Protein AF-0000000080391626 (afdb_homodimer)

Secondary structure (DSSP, 8-state):
--------------------SS--THHHHHHHHHTTTS-HHHHHHHHHHHHHHHHHHHHHHHHHHS----TTS--------TT-S-EEEEEEESS-HHHHHHHHHHHTT-TTEEEEEEEE--SSSPPPPTTTTT----HHHHTTEEEEE-SS--GGGGG--SS---SSEEEEEETTEE--HHHHHHHHHHHHH-TTS-EES-EEEEEEGGGTTTTS-SSS----------S---SS--PPEEEE--HHHHHHH--BSEE-TTEEEEETHHHHHHHHHS-HHHHHHHHHHT--HHHHHHHHHHHHTTSPPPEEEP---EETTTTT-TT-SHHHHHHHHHHHHHHHHHHSS--PPPB-EEEEEGGG----/--------------------SS--THHHHHHHHHTTTS-HHHHHHHHHHHHHHHHHHHHHHHHHHS----TTS--------TT-S-EEEEEEESS-HHHHHHHHHHHTT-TTEEEEEEEE--SSSPPPPTTTTT----HHHHTTEEEEE-SS--GGGGG--SS---SSEEEEEETTEE--HHHHHHHHHHHHH-TTS-EES-EEEEEEGGGTTTTS-SSS------------S-SS--PPEEEE--HHHHHHH--BSEE-TTEEEEETHHHHHHHHHS-HHHHHHHHHHT--HHHHHHHHHHHHTTSPPPEEEP---EETTTTT-TT-SHHHHHHHHHHHHHHHHHHSS--PPPB-EEEEEGGG----

Sequence (736 aa):
MRRPNHRVAGWKPFDGLECGRRTDNNCFLSLASRFRGWSTKKCYYLFAVFIVGCLLLHLSHTALQMNFRVDFLPTTSPTGGPFGSTYTIRVNTFRRNDMLKRFLGHFARCPNVQAIQVIWSDQGYDPPSLMDWAIPLSTQELSKVAFEVQPTDSLNNRFRALLPVPTPAVLSLDDDLVIPCETLDFAYSIWQAAPQSLVGFTPRLVTWDGETASGVVAGKKVTELEAGEGAGPGPGAAGSYRYLSSFKHVWWHGRYNVILTKCCFLHRDFLSLYFSSLTPEVLQYIDDRRNCEDIAMQFVVANHTRGAPPVWVQARFTDYGQKSGISQGEDHARERGACVGRLVKEFGSLCLTTTSLKAIDARRSWIWMRRPNHRVAGWKPFDGLECGRRTDNNCFLSLASRFRGWSTKKCYYLFAVFIVGCLLLHLSHTALQMNFRVDFLPTTSPTGGPFGSTYTIRVNTFRRNDMLKRFLGHFARCPNVQAIQVIWSDQGYDPPSLMDWAIPLSTQELSKVAFEVQPTDSLNNRFRALLPVPTPAVLSLDDDLVIPCETLDFAYSIWQAAPQSLVGFTPRLVTWDGETASGVVAGKKVTELEAGEGAGPGPGAAGSYRYLSSFKHVWWHGRYNVILTKCCFLHRDFLSLYFSSLTPEVLQYIDDRRNCEDIAMQFVVANHTRGAPPVWVQARFTDYGQKSGISQGEDHARERGACVGRLVKEFGSLCLTTTSLKAIDARRSWIW

Radius of gyration: 32.07 Å; Cα contacts (8 Å, |Δi|>4): 1128; chains: 2; bounding box: 121×94×83 Å

InterPro domains:
  IPR015338 Glycosyl transferase 64 domain [PF09258] (87-359)
  IPR029044 Nucleotide-diphospho-sugar transferases [G3DSA:3.90.550.10] (85-365)
  IPR029044 Nucleotide-diphospho-sugar transferases [SSF53448] (86-355)
  IPR053318 Glycosyltransferase 64 [PTHR48410] (44-368)

pLDDT: mean 73.39, std 26.86, range [22.41, 98.81]

Nearest PDB structures (foldseek):
  1on6-assembly1_B  TM=8.275E-01  e=4.694E-21  Mus musculus
  8og4-assembly1_B  TM=8.951E-01  e=1.735E-19  Homo sapiens
  1on8-assembly1_A  TM=8.283E-01  e=8.950E-20  Mus musculus
  1omx-assembly1_B  TM=8.213E-01  e=7.935E-20  Mus musculus
  7au2-assembly1_A  TM=7.786E-01  e=9.505E-20  Homo sapiens

Foldseek 3Di:
DPPPPPPPPPPPPPPPPCPDPPPPPVVVVVVVVVCVPVPPVNVVVVVVVVVVVVVVVVCCVVVVLVLPVPCVPPVPQPQDFPFGQAFEEEEEDDPCVVLLLVLLLAPLPQPRHQAYEYEAAYPVDDDDDPVVSPRPDDPSSVVRYDYDYDPHNAPLSLLVDPDDGPTQKYWYAYSQKDFHSVLVSVQVVVCSVVQLAKGWAAFWAKDKPPPPPPPDDPDDDPDCPDPDDDDDDDDDDDIFIFTRQDPVVCVVPLKGQFDFRNTIMHTSVLSVLLVVLFDPVLSVVCRVLVDLSRVSSSLSSLVVVQARGHEHEDGDIDGRQVVPHPCDDPVNRVVNSVSCVVSCVSSVHSSTDMDNHYHYDVSSDPDD/DPPPPPPPPPPPDPPPPCPDPPPPPVVVVVVVVVCVPVPPVNVVVVVVVVVVVVVVVVCCVVVVLVLPVPCVPPVPQPQDFPFGQAFEEEEEDDPCVVLLLVLLLAPLPQPRHQAYEYEAAYPVDDDDDNVVSPRPDDPSSVVRYDYDYDPHNAPLSLLVDPDDGPTQKYWYAYSQKDFHSVLVSVQVVVCSVVQLAKGWAAFWAKDKPPPPPPPDDPDDDPDCPDPDDDDADDPDPGIFIFTRQDPVVCVVPLKGQFDFRNTIMHTSVLSVLLVVLDDPVLSVVCRVLVDLSRVSSSLSSLLVVQARGHEHEDGDIDGRQVVPHPCDDPVNRVVNSVSCVVSCVSSVHSSTDMDNHYHYDPSSDPDD

Structure (mmCIF, N/CA/C/O backbone):
data_AF-0000000080391626-model_v1
#
loop_
_entity.id
_entity.type
_entity.pdbx_description
1 polymer 'EXTL2, alpha-1,4-N-acetylhexosaminyltransferase'
#
loop_
_atom_site.group_PDB
_atom_site.id
_atom_site.type_symbol
_atom_site.label_atom_id
_atom_site.label_alt_id
_atom_site.label_comp_id
_atom_site.label_asym_id
_atom_site.label_entity_id
_atom_site.label_seq_id
_atom_site.pdbx_PDB_ins_code
_atom_site.Cartn_x
_atom_site.Cartn_y
_atom_site.Cartn_z
_atom_site.occupancy
_atom_site.B_iso_or_equiv
_atom_site.auth_seq_id
_atom_site.auth_comp_id
_atom_site.auth_asym_id
_atom_site.auth_atom_id
_atom_site.pdbx_PDB_model_num
ATOM 1 N N . MET A 1 1 ? -55.719 55.562 -37.719 1 23.47 1 MET A N 1
ATOM 2 C CA . MET A 1 1 ? -54.344 55.5 -38.188 1 23.47 1 MET A CA 1
ATOM 3 C C . MET A 1 1 ? -53.75 54.125 -37.938 1 23.47 1 MET A C 1
ATOM 5 O O . MET A 1 1 ? -53.875 53.594 -36.812 1 23.47 1 MET A O 1
ATOM 9 N N . ARG A 1 2 ? -53.531 53.312 -39.094 1 24.12 2 ARG A N 1
ATOM 10 C CA . ARG A 1 2 ? -53.344 51.906 -39.375 1 24.12 2 ARG A CA 1
ATOM 11 C C . ARG A 1 2 ? -52 51.438 -38.844 1 24.12 2 ARG A C 1
ATOM 13 O O . ARG A 1 2 ? -50.938 51.969 -39.219 1 24.12 2 ARG A O 1
ATOM 20 N N . ARG A 1 3 ? -51.938 51.219 -37.562 1 30.2 3 ARG A N 1
ATOM 21 C CA . ARG A 1 3 ? -50.656 51.062 -36.906 1 30.2 3 ARG A CA 1
ATOM 22 C C . ARG A 1 3 ? -49.812 50 -37.594 1 30.2 3 ARG A C 1
ATOM 24 O O . ARG A 1 3 ? -50.312 48.906 -37.875 1 30.2 3 ARG A O 1
ATOM 31 N N . PRO A 1 4 ? -48.844 50.344 -38.438 1 30.81 4 PRO A N 1
ATOM 32 C CA . PRO A 1 4 ? -48.125 49.438 -39.312 1 30.81 4 PRO A CA 1
ATOM 33 C C . PRO A 1 4 ? -47.469 48.281 -38.562 1 30.81 4 PRO A C 1
ATOM 35 O O . PRO A 1 4 ? -46.969 48.469 -37.469 1 30.81 4 PRO A O 1
ATOM 38 N N . ASN A 1 5 ? -48 47.125 -38.625 1 27.64 5 ASN A N 1
ATOM 39 C CA . ASN A 1 5 ? -47.719 45.812 -38.062 1 27.64 5 ASN A CA 1
ATOM 40 C C . ASN A 1 5 ? -46.312 45.344 -38.438 1 27.64 5 ASN A C 1
ATOM 42 O O . ASN A 1 5 ? -46.062 45.062 -39.625 1 27.64 5 ASN A O 1
ATOM 46 N N . HIS A 1 6 ? -45.312 46.062 -38.062 1 28.17 6 HIS A N 1
ATOM 47 C CA . HIS A 1 6 ? -43.969 45.719 -38.5 1 28.17 6 HIS A CA 1
ATOM 48 C C . HIS A 1 6 ? -43.656 44.25 -38.281 1 28.17 6 HIS A C 1
ATOM 50 O O . HIS A 1 6 ? -43.75 43.781 -37.125 1 28.17 6 HIS A O 1
ATOM 56 N N . ARG A 1 7 ? -44 43.375 -39.25 1 27.11 7 ARG A N 1
ATOM 57 C CA . ARG A 1 7 ? -43.875 41.938 -39.375 1 27.11 7 ARG A CA 1
ATOM 58 C C . ARG A 1 7 ? -42.438 41.5 -39.094 1 27.11 7 ARG A C 1
ATOM 60 O O . ARG A 1 7 ? -41.5 42 -39.75 1 27.11 7 ARG A O 1
ATOM 67 N N . VAL A 1 8 ? -42.094 41.406 -37.875 1 27.77 8 VAL A N 1
ATOM 68 C CA . VAL A 1 8 ? -40.719 41.062 -37.531 1 27.77 8 VAL A CA 1
ATOM 69 C C . VAL A 1 8 ? -40.281 39.844 -38.312 1 27.77 8 VAL A C 1
ATOM 71 O O . VAL A 1 8 ? -41 38.844 -38.438 1 27.77 8 VAL A O 1
ATOM 74 N N . ALA A 1 9 ? -39.469 40 -39.344 1 28.12 9 ALA A N 1
ATOM 75 C CA . ALA A 1 9 ? -38.906 39.094 -40.312 1 28.12 9 ALA A CA 1
ATOM 76 C C . ALA A 1 9 ? -38.312 37.844 -39.625 1 28.12 9 ALA A C 1
ATOM 78 O O . ALA A 1 9 ? -37.562 37.969 -38.688 1 28.12 9 ALA A O 1
ATOM 79 N N . GLY A 1 10 ? -39.094 36.781 -39.531 1 24.69 10 GLY A N 1
ATOM 80 C CA . GLY A 1 10 ? -38.875 35.469 -38.969 1 24.69 10 GLY A CA 1
ATOM 81 C C . GLY A 1 10 ? -37.594 34.812 -39.406 1 24.69 10 GLY A C 1
ATOM 82 O O . GLY A 1 10 ? -37.188 34.938 -40.594 1 24.69 10 GLY A O 1
ATOM 83 N N . TRP A 1 11 ? -36.562 34.781 -38.562 1 25.97 11 TRP A N 1
ATOM 84 C CA . TRP A 1 11 ? -35.281 34.156 -38.844 1 25.97 11 TRP A CA 1
ATOM 85 C C . TRP A 1 11 ? -35.438 32.781 -39.406 1 25.97 11 TRP A C 1
ATOM 87 O O . TRP A 1 11 ? -36.125 31.922 -38.844 1 25.97 11 TRP A O 1
ATOM 97 N N . LYS A 1 12 ? -35.594 32.625 -40.75 1 28.77 12 LYS A N 1
ATOM 98 C CA . LYS A 1 12 ? -35.688 31.344 -41.469 1 28.77 12 LYS A CA 1
ATOM 99 C C . LYS A 1 12 ? -34.562 30.391 -41.062 1 28.77 12 LYS A C 1
ATOM 101 O O . LYS A 1 12 ? -33.406 30.781 -41.031 1 28.77 12 LYS A O 1
ATOM 106 N N . PRO A 1 13 ? -34.969 29.344 -40.312 1 26.83 13 PRO A N 1
ATOM 107 C CA . PRO A 1 13 ? -34 28.328 -39.844 1 26.83 13 PRO A CA 1
ATOM 108 C C . PRO A 1 13 ? -33.125 27.797 -40.969 1 26.83 13 PRO A C 1
ATOM 110 O O . PRO A 1 13 ? -33.5 27.797 -42.125 1 26.83 13 PRO A O 1
ATOM 113 N N . PHE A 1 14 ? -31.844 27.859 -40.812 1 26.69 14 PHE A N 1
ATOM 114 C CA . PHE A 1 14 ? -30.844 27.406 -41.75 1 26.69 14 PHE A CA 1
ATOM 115 C C . PHE A 1 14 ? -31.141 26 -42.219 1 26.69 14 PHE A C 1
ATOM 117 O O . PHE A 1 14 ? -31.109 25.047 -41.438 1 26.69 14 PHE A O 1
ATOM 124 N N . ASP A 1 15 ? -32.094 25.797 -43.094 1 27.42 15 ASP A N 1
ATOM 125 C CA . ASP A 1 15 ? -32.625 24.609 -43.781 1 27.42 15 ASP A CA 1
ATOM 126 C C . ASP A 1 15 ? -31.469 23.688 -44.188 1 27.42 15 ASP A C 1
ATOM 128 O O . ASP A 1 15 ? -31.719 22.562 -44.656 1 27.42 15 ASP A O 1
ATOM 132 N N . GLY A 1 16 ? -30.391 24.281 -44.531 1 26.28 16 GLY A N 1
ATOM 133 C CA . GLY A 1 16 ? -29.688 23.625 -45.625 1 26.28 16 GLY A CA 1
ATOM 134 C C . GLY A 1 16 ? -29.109 22.266 -45.25 1 26.28 16 GLY A C 1
ATOM 135 O O . GLY A 1 16 ? -28.562 21.562 -46.094 1 26.28 16 GLY A O 1
ATOM 136 N N . LEU A 1 17 ? -28.812 22.047 -43.906 1 27.11 17 LEU A N 1
ATOM 137 C CA . LEU A 1 17 ? -27.859 20.938 -43.844 1 27.11 17 LEU A CA 1
ATOM 138 C C . LEU A 1 17 ? -28.578 19.609 -44.031 1 27.11 17 LEU A C 1
ATOM 140 O O . LEU A 1 17 ? -29.047 19.016 -43.062 1 27.11 17 LEU A O 1
ATOM 144 N N . GLU A 1 18 ? -29.562 19.516 -44.844 1 27.5 18 GLU A N 1
ATOM 145 C CA . GLU A 1 18 ? -30.203 18.219 -45.062 1 27.5 18 GLU A CA 1
ATOM 146 C C . GLU A 1 18 ? -29.188 17.172 -45.469 1 27.5 18 GLU A C 1
ATOM 148 O O . GLU A 1 18 ? -28.859 17.047 -46.656 1 27.5 18 GLU A O 1
ATOM 153 N N . CYS A 1 19 ? -28.125 16.938 -44.844 1 27.11 19 CYS A N 1
ATOM 154 C CA . CYS A 1 19 ? -27.281 15.844 -45.312 1 27.11 19 CYS A CA 1
ATOM 155 C C . CYS A 1 19 ? -28.062 14.531 -45.312 1 27.11 19 CYS A C 1
ATOM 157 O O . CYS A 1 19 ? -28.391 14.016 -44.219 1 27.11 19 CYS A O 1
ATOM 159 N N . GLY A 1 20 ? -29 14.297 -46.125 1 26.28 20 GLY A N 1
ATOM 160 C CA . GLY A 1 20 ? -29.766 13.078 -46.375 1 26.28 20 GLY A CA 1
ATOM 161 C C . GLY A 1 20 ? -28.922 11.82 -46.312 1 26.28 20 GLY A C 1
ATOM 162 O O . GLY A 1 20 ? -27.688 11.891 -46.344 1 26.28 20 GLY A O 1
ATOM 163 N N . ARG A 1 21 ? -29.547 10.484 -46.281 1 29.64 21 ARG A N 1
ATOM 164 C CA . ARG A 1 21 ? -29.125 9.086 -46.156 1 29.64 21 ARG A CA 1
ATOM 165 C C . ARG A 1 21 ? -28.016 8.758 -47.156 1 29.64 21 ARG A C 1
ATOM 167 O O . ARG A 1 21 ? -27.625 7.598 -47.281 1 29.64 21 ARG A O 1
ATOM 174 N N . ARG A 1 22 ? -27.984 9.461 -48.344 1 29.97 22 ARG A N 1
ATOM 175 C CA . ARG A 1 22 ? -27.078 9 -49.406 1 29.97 22 ARG A CA 1
ATOM 176 C C . ARG A 1 22 ? -25.641 9.023 -48.906 1 29.97 22 ARG A C 1
ATOM 178 O O . ARG A 1 22 ? -25.219 9.953 -48.219 1 29.97 22 ARG A O 1
ATOM 185 N N . THR A 1 23 ? -24.906 7.789 -48.875 1 32.09 23 THR A N 1
ATOM 186 C CA . THR A 1 23 ? -23.578 7.332 -48.5 1 32.09 23 THR A CA 1
ATOM 187 C C . THR A 1 23 ? -22.516 8.328 -48.969 1 32.09 23 THR A C 1
ATOM 189 O O . THR A 1 23 ? -21.344 7.977 -49.094 1 32.09 23 THR A O 1
ATOM 192 N N . ASP A 1 24 ? -22.828 9.578 -49.094 1 27.84 24 ASP A N 1
ATOM 193 C CA . ASP A 1 24 ? -22.062 10.516 -49.906 1 27.84 24 ASP A CA 1
ATOM 194 C C . ASP A 1 24 ? -20.641 10.664 -49.344 1 27.84 24 ASP A C 1
ATOM 196 O O . ASP A 1 24 ? -20.438 11.109 -48.219 1 27.84 24 ASP A O 1
ATOM 200 N N . ASN A 1 25 ? -19.703 9.742 -49.875 1 33.94 25 ASN A N 1
ATOM 201 C CA . ASN A 1 25 ? -18.25 9.695 -50 1 33.94 25 ASN A CA 1
ATOM 202 C C . ASN A 1 25 ? -17.656 11.086 -50.219 1 33.94 25 ASN A C 1
ATOM 204 O O . ASN A 1 25 ? -16.438 11.25 -50.281 1 33.94 25 ASN A O 1
ATOM 208 N N . ASN A 1 26 ? -18.625 11.984 -50.562 1 33.34 26 ASN A N 1
ATOM 209 C CA . ASN A 1 26 ? -18.156 13.281 -51.031 1 33.34 26 ASN A CA 1
ATOM 210 C C . ASN A 1 26 ? -17.641 14.148 -49.906 1 33.34 26 ASN A C 1
ATOM 212 O O . ASN A 1 26 ? -16.953 15.148 -50.156 1 33.34 26 ASN A O 1
ATOM 216 N N . CYS A 1 27 ? -18.266 13.883 -48.781 1 32.72 27 CYS A N 1
ATOM 217 C CA . CYS A 1 27 ? -17.781 14.797 -47.719 1 32.72 27 CYS A CA 1
ATOM 218 C C . CYS A 1 27 ? -16.344 14.477 -47.344 1 32.72 27 CYS A C 1
ATOM 220 O O . CYS A 1 27 ? -15.562 15.391 -47.062 1 32.72 27 CYS A O 1
ATOM 222 N N . PHE A 1 28 ? -16.094 13.133 -47.219 1 35.38 28 PHE A N 1
ATOM 223 C CA . PHE A 1 28 ? -14.695 12.789 -47.031 1 35.38 28 PHE A CA 1
ATOM 224 C C . PHE A 1 28 ? -13.852 13.227 -48.219 1 35.38 28 PHE A C 1
ATOM 226 O O . PHE A 1 28 ? -12.68 13.578 -48.062 1 35.38 28 PHE A O 1
ATOM 233 N N . LEU A 1 29 ? -14.523 13.258 -49.406 1 36.12 29 LEU A N 1
ATOM 234 C CA . LEU A 1 29 ? -13.867 13.703 -50.625 1 36.12 29 LEU A CA 1
ATOM 235 C C . LEU A 1 29 ? -13.648 15.211 -50.625 1 36.12 29 LEU A C 1
ATOM 237 O O . LEU A 1 29 ? -12.672 15.711 -51.188 1 36.12 29 LEU A O 1
ATOM 241 N N . SER A 1 30 ? -14.594 15.906 -50 1 37.31 30 SER A N 1
ATOM 242 C CA . SER A 1 30 ? -14.398 17.359 -49.969 1 37.31 30 SER A CA 1
ATOM 243 C C . SER A 1 30 ? -13.258 17.734 -49.031 1 37.31 30 SER A C 1
ATOM 245 O O . SER A 1 30 ? -12.477 18.641 -49.344 1 37.31 30 SER A O 1
ATOM 247 N N . LEU A 1 31 ? -13.195 17.094 -47.875 1 38.34 31 LEU A N 1
ATOM 248 C CA . LEU A 1 31 ? -12.008 17.344 -47.062 1 38.34 31 LEU A CA 1
ATOM 249 C C . LEU A 1 31 ? -10.758 16.812 -47.781 1 38.34 31 LEU A C 1
ATOM 251 O O . LEU A 1 31 ? -9.711 17.469 -47.75 1 38.34 31 LEU A O 1
ATOM 255 N N . ALA A 1 32 ? -10.969 15.688 -48.469 1 39.78 32 ALA A N 1
ATOM 256 C CA . ALA A 1 32 ? -9.898 15.18 -49.344 1 39.78 32 ALA A CA 1
ATOM 257 C C . ALA A 1 32 ? -9.648 16.125 -50.5 1 39.78 32 ALA A C 1
ATOM 259 O O . ALA A 1 32 ? -8.508 16.281 -50.938 1 39.78 32 ALA A O 1
ATOM 260 N N . SER A 1 33 ? -10.695 16.719 -51.094 1 41.22 33 SER A N 1
ATOM 261 C CA . SER A 1 33 ? -10.539 17.672 -52.188 1 41.22 33 SER A CA 1
ATOM 262 C C . SER A 1 33 ? -9.852 18.953 -51.719 1 41.22 33 SER A C 1
ATOM 264 O O . SER A 1 33 ? -9.125 19.594 -52.469 1 41.22 33 SER A O 1
ATOM 266 N N . ARG A 1 34 ? -10.211 19.406 -50.562 1 41 34 ARG A N 1
ATOM 267 C CA . ARG A 1 34 ? -9.445 20.547 -50.094 1 41 34 ARG A CA 1
ATOM 268 C C . ARG A 1 34 ? -7.98 20.188 -49.875 1 41 34 ARG A C 1
ATOM 270 O O . ARG A 1 34 ? -7.102 21.047 -50.031 1 41 34 ARG A O 1
ATOM 277 N N . PHE A 1 35 ? -7.738 18.891 -49.531 1 43.34 35 PHE A N 1
ATOM 278 C CA . PHE A 1 35 ? -6.363 18.406 -49.562 1 43.34 35 PHE A CA 1
ATOM 279 C C . PHE A 1 35 ? -5.902 18.109 -50.969 1 43.34 35 PHE A C 1
ATOM 281 O O . PHE A 1 35 ? -4.719 17.844 -51.188 1 43.34 35 PHE A O 1
ATOM 288 N N . ARG A 1 36 ? -6.797 18 -51.906 1 42.84 36 ARG A N 1
ATOM 289 C CA . ARG A 1 36 ? -6.383 17.75 -53.281 1 42.84 36 ARG A CA 1
ATOM 290 C C . ARG A 1 36 ? -5.441 18.828 -53.781 1 42.84 36 ARG A C 1
ATOM 292 O O . ARG A 1 36 ? -4.645 18.609 -54.688 1 42.84 36 ARG A O 1
ATOM 299 N N . GLY A 1 37 ? -5.746 20.109 -53.469 1 43.59 37 GLY A N 1
ATOM 300 C CA . GLY A 1 37 ? -4.82 21.125 -53.906 1 43.59 37 GLY A CA 1
ATOM 301 C C . GLY A 1 37 ? -3.512 21.141 -53.156 1 43.59 37 GLY A C 1
ATOM 302 O O . GLY A 1 37 ? -2.654 22 -53.406 1 43.59 37 GLY A O 1
ATOM 303 N N . TRP A 1 38 ? -3.516 20.531 -52.031 1 47.38 38 TRP A N 1
ATOM 304 C CA . TRP A 1 38 ? -2.217 20.562 -51.375 1 47.38 38 TRP A CA 1
ATOM 305 C C . TRP A 1 38 ? -1.197 19.719 -52.125 1 47.38 38 TRP A C 1
ATOM 307 O O . TRP A 1 38 ? -1.51 18.609 -52.562 1 47.38 38 TRP A O 1
ATOM 317 N N . SER A 1 39 ? -0.268 20.391 -52.781 1 50.88 39 SER A N 1
ATOM 318 C CA . SER A 1 39 ? 0.809 19.672 -53.438 1 50.88 39 SER A CA 1
ATOM 319 C C . SER A 1 39 ? 1.357 18.547 -52.562 1 50.88 39 SER A C 1
ATOM 321 O O . SER A 1 39 ? 1.273 18.609 -51.344 1 50.88 39 SER A O 1
ATOM 323 N N . THR A 1 40 ? 1.603 17.312 -53.188 1 53.41 40 THR A N 1
ATOM 324 C CA . THR A 1 40 ? 2.264 16.156 -52.594 1 53.41 40 THR A CA 1
ATOM 325 C C . THR A 1 40 ? 3.355 16.609 -51.625 1 53.41 40 THR A C 1
ATOM 327 O O . THR A 1 40 ? 3.578 15.969 -50.594 1 53.41 40 THR A O 1
ATOM 330 N N . LYS A 1 41 ? 3.818 17.75 -51.875 1 55.69 41 LYS A N 1
ATOM 331 C CA . LYS A 1 41 ? 4.938 18.25 -51.094 1 55.69 41 LYS A CA 1
ATOM 332 C C . LYS A 1 41 ? 4.457 18.781 -49.75 1 55.69 41 LYS A C 1
ATOM 334 O O . LYS A 1 41 ? 5.094 18.547 -48.719 1 55.69 41 LYS A O 1
ATOM 339 N N . LYS A 1 42 ? 3.316 19.406 -49.844 1 55.59 42 LYS A N 1
ATOM 340 C CA . LYS A 1 42 ? 2.799 19.984 -48.594 1 55.59 42 LYS A CA 1
ATOM 341 C C . LYS A 1 42 ? 2.312 18.875 -47.656 1 55.59 42 LYS A C 1
ATOM 343 O O . LYS A 1 42 ? 2.512 18.969 -46.438 1 55.59 42 LYS A O 1
ATOM 348 N N . CYS A 1 43 ? 1.767 17.922 -48.281 1 55.19 43 CYS A N 1
ATOM 349 C CA . CYS A 1 43 ? 1.336 16.766 -47.5 1 55.19 43 CYS A CA 1
ATOM 350 C C . CYS A 1 43 ? 2.529 16.062 -46.875 1 55.19 43 CYS A C 1
ATOM 352 O O . CYS A 1 43 ? 2.477 15.648 -45.719 1 55.19 43 CYS A O 1
ATOM 354 N N . TYR A 1 44 ? 3.578 16.016 -47.656 1 53.91 44 TYR A N 1
ATOM 355 C CA . TYR A 1 44 ? 4.805 15.406 -47.156 1 53.91 44 TYR A CA 1
ATOM 356 C C . TYR A 1 44 ? 5.395 16.219 -46.031 1 53.91 44 TYR A C 1
ATOM 358 O O . TYR A 1 44 ? 5.863 15.664 -45.031 1 53.91 44 TYR A O 1
ATOM 366 N N . TYR A 1 45 ? 5.25 17.5 -46.188 1 56.12 45 TYR A N 1
ATOM 367 C CA . TYR A 1 45 ? 5.785 18.375 -45.156 1 56.12 45 TYR A CA 1
ATOM 368 C C . TYR A 1 45 ? 4.953 18.281 -43.875 1 56.12 45 TYR A C 1
ATOM 370 O O . TYR A 1 45 ? 5.5 18.219 -42.781 1 56.12 45 TYR A O 1
ATOM 378 N N . LEU A 1 46 ? 3.688 18.188 -44.125 1 58.44 46 LEU A N 1
ATOM 379 C CA . LEU A 1 46 ? 2.814 18.047 -42.969 1 58.44 46 LEU A CA 1
ATOM 380 C C . LEU A 1 46 ? 3.018 16.703 -42.281 1 58.44 46 LEU A C 1
ATOM 382 O O . LEU A 1 46 ? 3.037 16.625 -41.031 1 58.44 46 LEU A O 1
ATOM 386 N N . PHE A 1 47 ? 3.211 15.781 -43.156 1 61.81 47 PHE A N 1
ATOM 387 C CA . PHE A 1 47 ? 3.51 14.453 -42.625 1 61.81 47 PHE A CA 1
ATOM 388 C C . PHE A 1 47 ? 4.871 14.43 -41.938 1 61.81 47 PHE A C 1
ATOM 390 O O . PHE A 1 47 ? 5.027 13.828 -40.875 1 61.81 47 PHE A O 1
ATOM 397 N N . ALA A 1 48 ? 5.789 15.164 -42.562 1 56.97 48 ALA A N 1
ATOM 398 C CA . ALA A 1 48 ? 7.121 15.25 -41.969 1 56.97 48 ALA A CA 1
ATOM 399 C C . ALA A 1 48 ? 7.094 16.031 -40.656 1 56.97 48 ALA A C 1
ATOM 401 O O . ALA A 1 48 ? 7.711 15.625 -39.688 1 56.97 48 ALA A O 1
ATOM 402 N N . VAL A 1 49 ? 6.375 17.016 -40.656 1 60.62 49 VAL A N 1
ATOM 403 C CA . VAL A 1 49 ? 6.246 17.812 -39.438 1 60.62 49 VAL A CA 1
ATOM 404 C C . VAL A 1 49 ? 5.52 17 -38.375 1 60.62 49 VAL A C 1
ATOM 406 O O . VAL A 1 49 ? 5.891 17.047 -37.188 1 60.62 49 VAL A O 1
ATOM 409 N N . PHE A 1 50 ? 4.598 16.266 -38.906 1 59.28 50 PHE A N 1
ATOM 410 C CA . PHE A 1 50 ? 3.871 15.383 -37.969 1 59.28 50 PHE A CA 1
ATOM 411 C C . PHE A 1 50 ? 4.797 14.312 -37.406 1 59.28 50 PHE A C 1
ATOM 413 O O . PHE A 1 50 ? 4.781 14.047 -36.219 1 59.28 50 PHE A O 1
ATOM 420 N N . ILE A 1 51 ? 5.637 13.828 -38.25 1 59 51 ILE A N 1
ATOM 421 C CA . ILE A 1 51 ? 6.59 12.812 -37.812 1 59 51 ILE A CA 1
ATOM 422 C C . ILE A 1 51 ? 7.625 13.438 -36.875 1 59 51 ILE A C 1
ATOM 424 O O . ILE A 1 51 ? 7.969 12.852 -35.844 1 59 51 ILE A O 1
ATOM 428 N N . VAL A 1 52 ? 8.031 14.609 -37.219 1 60.16 52 VAL A N 1
ATOM 429 C CA . VAL A 1 52 ? 9.008 15.289 -36.375 1 60.16 52 VAL A CA 1
ATOM 430 C C . VAL A 1 52 ? 8.359 15.68 -35.062 1 60.16 52 VAL A C 1
ATOM 432 O O . VAL A 1 52 ? 8.969 15.555 -34 1 60.16 52 VAL A O 1
ATOM 435 N N . GLY A 1 53 ? 7.172 16.094 -35.156 1 59.31 53 GLY A N 1
ATOM 436 C CA . GLY A 1 53 ? 6.438 16.391 -33.938 1 59.31 53 GLY A CA 1
ATOM 437 C C . GLY A 1 53 ? 6.23 15.18 -33.062 1 59.31 53 GLY A C 1
ATOM 438 O O . GLY A 1 53 ? 6.426 15.25 -31.844 1 59.31 53 GLY A O 1
ATOM 439 N N . CYS A 1 54 ? 5.859 14.141 -33.75 1 58.34 54 CYS A N 1
ATOM 440 C CA . CYS A 1 54 ? 5.719 12.883 -33 1 58.34 54 CYS A CA 1
ATOM 441 C C . CYS A 1 54 ? 7.062 12.422 -32.469 1 58.34 54 CYS A C 1
ATOM 443 O O . CYS A 1 54 ? 7.133 11.922 -31.328 1 58.34 54 CYS A O 1
ATOM 445 N N . LEU A 1 55 ? 8.062 12.641 -33.188 1 58.03 55 LEU A N 1
ATOM 446 C CA . LEU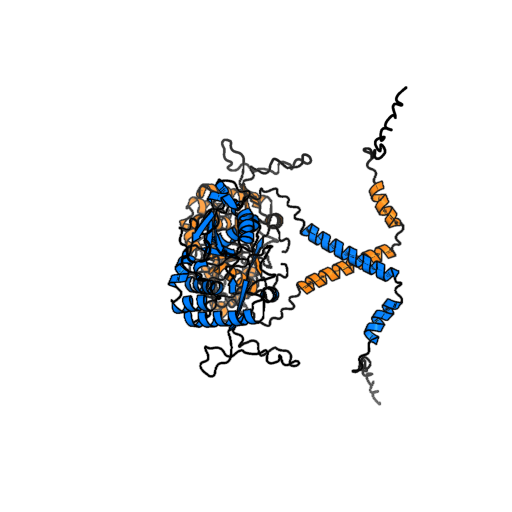 A 1 55 ? 9.398 12.289 -32.719 1 58.03 55 LEU A CA 1
ATOM 447 C C . LEU A 1 55 ? 9.836 13.203 -31.594 1 58.03 55 LEU A C 1
ATOM 449 O O . LEU A 1 55 ? 10.43 12.742 -30.609 1 58.03 55 LEU A O 1
ATOM 453 N N . LEU A 1 56 ? 9.547 14.391 -31.75 1 58.5 56 LEU A N 1
ATOM 454 C CA . LEU A 1 56 ? 9.898 15.312 -30.672 1 58.5 56 LEU A CA 1
ATOM 455 C C . LEU A 1 56 ? 9.062 15.039 -29.438 1 58.5 56 LEU A C 1
ATOM 457 O O . LEU A 1 56 ? 9.578 15.078 -28.312 1 58.5 56 LEU A O 1
ATOM 461 N N . LEU A 1 57 ? 7.895 14.734 -29.656 1 54.28 57 LEU A N 1
ATOM 462 C CA . LEU A 1 57 ? 7.047 14.344 -28.531 1 54.28 57 LEU A CA 1
ATOM 463 C C . LEU A 1 57 ? 7.531 13.047 -27.922 1 54.28 57 LEU A C 1
ATOM 465 O O . LEU A 1 57 ? 7.539 12.898 -26.688 1 54.28 57 LEU A O 1
ATOM 469 N N . HIS A 1 58 ? 7.855 12.211 -28.812 1 53.44 58 HIS A N 1
ATOM 470 C CA . HIS A 1 58 ? 8.469 10.984 -28.312 1 53.44 58 HIS A CA 1
ATOM 471 C C . HIS A 1 58 ? 9.797 11.266 -27.625 1 53.44 58 HIS A C 1
ATOM 473 O O . HIS A 1 58 ? 10.094 10.688 -26.578 1 53.44 58 HIS A O 1
ATOM 479 N N . LEU A 1 59 ? 10.531 12 -28.234 1 52.91 59 LEU A N 1
ATOM 480 C CA . LEU A 1 59 ? 11.812 12.359 -27.625 1 52.91 59 LEU A CA 1
ATOM 481 C C . LEU A 1 59 ? 11.594 13.125 -26.328 1 52.91 59 LEU A C 1
ATOM 483 O O . LEU A 1 59 ? 12.312 12.906 -25.344 1 52.91 59 LEU A O 1
ATOM 487 N N . SER A 1 60 ? 10.734 14.008 -26.375 1 48.88 60 SER A N 1
ATOM 488 C CA . SER A 1 60 ? 10.398 14.695 -25.125 1 48.88 60 SER A CA 1
ATOM 489 C C . SER A 1 60 ? 9.852 13.727 -24.094 1 48.88 60 SER A C 1
ATOM 491 O O . SER A 1 60 ? 10.195 13.82 -22.906 1 48.88 60 SER A O 1
ATOM 493 N N . HIS A 1 61 ? 8.977 12.984 -24.594 1 46.66 61 HIS A N 1
ATOM 494 C CA . HIS A 1 61 ? 8.492 11.93 -23.703 1 46.66 61 HIS A CA 1
ATOM 495 C C . HIS A 1 61 ? 9.641 11.031 -23.25 1 46.66 61 HIS A C 1
ATOM 497 O O . HIS A 1 61 ? 9.727 10.68 -22.078 1 46.66 61 HIS A O 1
ATOM 503 N N . THR A 1 62 ? 10.32 10.547 -24.281 1 45.81 62 THR A N 1
ATOM 504 C CA . THR A 1 62 ? 11.5 9.766 -23.938 1 45.81 62 THR A CA 1
ATOM 505 C C . THR A 1 62 ? 12.477 10.594 -23.109 1 45.81 62 THR A C 1
ATOM 507 O O . THR A 1 62 ? 13.102 10.086 -22.172 1 45.81 62 THR A O 1
ATOM 510 N N . ALA A 1 63 ? 12.75 11.711 -23.594 1 42.47 63 ALA A N 1
ATOM 511 C CA . ALA A 1 63 ? 13.609 12.586 -22.797 1 42.47 63 ALA A CA 1
ATOM 512 C C . ALA A 1 63 ? 13.031 12.797 -21.406 1 42.47 63 ALA A C 1
ATOM 514 O O . ALA A 1 63 ? 13.773 12.828 -20.422 1 42.47 63 ALA A O 1
ATOM 515 N N . LEU A 1 64 ? 11.797 13.047 -21.438 1 41.06 64 LEU A N 1
ATOM 516 C CA . LEU A 1 64 ? 11.109 13.148 -20.156 1 41.06 64 LEU A CA 1
ATOM 517 C C . LEU A 1 64 ? 11.172 11.828 -19.391 1 41.06 64 LEU A C 1
ATOM 519 O O . LEU A 1 64 ? 11.25 11.812 -18.172 1 41.06 64 LEU A O 1
ATOM 523 N N . GLN A 1 65 ? 10.914 10.859 -20.141 1 37 65 GLN A N 1
ATOM 524 C CA . GLN A 1 65 ? 11.172 9.555 -19.547 1 37 65 GLN A CA 1
ATOM 525 C C . GLN A 1 65 ? 12.672 9.344 -19.312 1 37 65 GLN A C 1
ATOM 527 O O . GLN A 1 65 ? 13.062 8.461 -18.547 1 37 65 GLN A O 1
ATOM 532 N N . MET A 1 66 ? 13.43 9.781 -20.312 1 32.97 66 MET A N 1
ATOM 533 C CA . MET A 1 66 ? 14.867 9.656 -20.062 1 32.97 66 MET A CA 1
ATOM 534 C C . MET A 1 66 ? 15.234 10.266 -18.703 1 32.97 66 MET A C 1
ATOM 536 O O . MET A 1 66 ? 14.945 11.438 -18.453 1 32.97 66 MET A O 1
ATOM 540 N N . ASN A 1 67 ? 15.023 9.531 -17.797 1 35.12 67 ASN A N 1
ATOM 541 C CA . ASN A 1 67 ? 15.508 9.688 -16.422 1 35.12 67 ASN A CA 1
ATOM 542 C C . ASN A 1 67 ? 16.875 10.367 -16.391 1 35.12 67 ASN A C 1
ATOM 544 O O . ASN A 1 67 ? 17.875 9.773 -16.797 1 35.12 67 ASN A O 1
ATOM 548 N N . PHE A 1 68 ? 17.031 11.539 -16.984 1 30.45 68 PHE A N 1
ATOM 549 C CA . PHE A 1 68 ? 18.234 12.125 -16.406 1 30.45 68 PHE A CA 1
ATOM 550 C C . PHE A 1 68 ? 18.359 11.758 -14.93 1 30.45 68 PHE A C 1
ATOM 552 O O . PHE A 1 68 ? 17.734 12.383 -14.07 1 30.45 68 PHE A O 1
ATOM 559 N N . ARG A 1 69 ? 18.344 10.547 -14.68 1 33.16 69 ARG A N 1
ATOM 560 C CA . ARG A 1 69 ? 18.703 9.93 -13.398 1 33.16 69 ARG A CA 1
ATOM 561 C C . ARG A 1 69 ? 19.844 10.688 -12.727 1 33.16 69 ARG A C 1
ATOM 563 O O . ARG A 1 69 ? 21 10.586 -13.148 1 33.16 69 ARG A O 1
ATOM 570 N N . VAL A 1 70 ? 19.734 11.852 -12.523 1 30.91 70 VAL A N 1
ATOM 571 C CA . VAL A 1 70 ? 20.75 12.242 -11.547 1 30.91 70 VAL A CA 1
ATOM 572 C C . VAL A 1 70 ? 20.781 11.227 -10.406 1 30.91 70 VAL A C 1
ATOM 574 O O . VAL A 1 70 ? 19.859 11.156 -9.594 1 30.91 70 VAL A O 1
ATOM 577 N N . ASP A 1 71 ? 21.078 10.039 -10.664 1 33.28 71 ASP A N 1
ATOM 578 C CA . ASP A 1 71 ? 21.469 8.945 -9.781 1 33.28 71 ASP A CA 1
ATOM 579 C C . ASP A 1 71 ? 22.266 9.469 -8.578 1 33.28 71 ASP A C 1
ATOM 581 O O . ASP A 1 71 ? 23.375 9.008 -8.312 1 33.28 71 ASP A O 1
ATOM 585 N N . PHE A 1 72 ? 22.109 10.695 -8.305 1 34.78 72 PHE A N 1
ATOM 586 C CA . PHE A 1 72 ? 23.047 11.125 -7.273 1 34.78 72 PHE A CA 1
ATOM 587 C C . PHE A 1 72 ? 22.828 10.328 -5.992 1 34.78 72 PHE A C 1
ATOM 589 O O . PHE A 1 72 ? 23.688 10.344 -5.098 1 34.78 72 PHE A O 1
ATOM 596 N N . LEU A 1 73 ? 21.578 10.047 -5.68 1 37 73 LEU A N 1
ATOM 597 C CA . LEU A 1 73 ? 21.484 9.273 -4.445 1 37 73 LEU A CA 1
ATOM 598 C C . LEU A 1 73 ? 21.656 7.781 -4.723 1 37 73 LEU A C 1
ATOM 600 O O . LEU A 1 73 ? 21.094 7.254 -5.684 1 37 73 LEU A O 1
ATOM 604 N N . PRO A 1 74 ? 22.797 7.25 -4.406 1 33.69 74 PRO A N 1
ATOM 605 C CA . PRO A 1 74 ? 22.875 5.797 -4.566 1 33.69 74 PRO A CA 1
ATOM 606 C C . PRO A 1 74 ? 21.531 5.105 -4.387 1 33.69 74 PRO A C 1
ATOM 608 O O . PRO A 1 74 ? 20.688 5.578 -3.621 1 33.69 74 PRO A O 1
ATOM 611 N N . THR A 1 75 ? 21 4.566 -5.461 1 39.16 75 THR A N 1
ATOM 612 C CA . THR A 1 75 ? 19.875 3.652 -5.387 1 39.16 75 THR A CA 1
ATOM 613 C C . THR A 1 75 ? 19.984 2.758 -4.152 1 39.16 75 THR A C 1
ATOM 615 O O . THR A 1 75 ? 20.641 1.724 -4.188 1 39.16 75 THR A O 1
ATOM 618 N N . THR A 1 76 ? 20.375 3.301 -3.029 1 38.22 76 THR A N 1
ATOM 619 C CA . THR A 1 76 ? 20.359 2.34 -1.935 1 38.22 76 THR A CA 1
ATOM 620 C C . THR A 1 76 ? 19 1.629 -1.864 1 38.22 76 THR A C 1
ATOM 622 O O . THR A 1 76 ? 17.953 2.266 -1.988 1 38.22 76 THR A O 1
ATOM 625 N N . SER A 1 77 ? 18.984 0.468 -2.363 1 43.44 77 SER A N 1
ATOM 626 C CA . SER A 1 77 ? 17.875 -0.449 -2.125 1 43.44 77 SER A CA 1
ATOM 627 C C . SER A 1 77 ? 17.188 -0.144 -0.801 1 43.44 77 SER A C 1
ATOM 629 O O . SER A 1 77 ? 17.812 0.348 0.137 1 43.44 77 SER A O 1
ATOM 631 N N . PRO A 1 78 ? 15.914 0.106 -0.768 1 47.62 78 PRO A N 1
ATOM 632 C CA . PRO A 1 78 ? 15.219 0.309 0.503 1 47.62 78 PRO A CA 1
ATOM 633 C C . PRO A 1 78 ? 15.812 -0.517 1.643 1 47.62 78 PRO A C 1
ATOM 635 O O . PRO A 1 78 ? 15.836 -1.748 1.569 1 47.62 78 PRO A O 1
ATOM 638 N N . THR A 1 79 ? 17.031 -0.071 2.168 1 53.28 79 THR A N 1
ATOM 639 C CA . THR A 1 79 ? 17.594 -0.717 3.352 1 53.28 79 THR A CA 1
ATOM 640 C C . THR A 1 79 ? 16.719 -0.458 4.574 1 53.28 79 THR A C 1
ATOM 642 O O . THR A 1 79 ? 16.359 0.687 4.855 1 53.28 79 THR A O 1
ATOM 645 N N . GLY A 1 80 ? 15.859 -1.663 4.91 1 66.38 80 GLY A N 1
ATOM 646 C CA . GLY A 1 80 ? 15.148 -1.656 6.172 1 66.38 80 GLY A CA 1
ATOM 647 C C . GLY A 1 80 ? 13.648 -1.851 6.012 1 66.38 80 GLY A C 1
ATOM 648 O O . GLY A 1 80 ? 13.164 -2.07 4.898 1 66.38 80 GLY A O 1
ATOM 649 N N . GLY A 1 81 ? 12.992 -2.246 6.957 1 76.75 81 GLY A N 1
ATOM 650 C CA . GLY A 1 81 ? 11.578 -2.539 7.102 1 76.75 81 GLY A CA 1
ATOM 651 C C . GLY A 1 81 ? 11.281 -3.551 8.195 1 76.75 81 GLY A C 1
ATOM 652 O O . GLY A 1 81 ? 12.203 -4.113 8.789 1 76.75 81 GLY A O 1
ATOM 653 N N . PRO A 1 82 ? 10.055 -3.602 8.25 1 85.06 82 PRO A N 1
ATOM 654 C CA . PRO A 1 82 ? 9.672 -4.445 9.375 1 85.06 82 PRO A CA 1
ATOM 655 C C . PRO A 1 82 ? 10.062 -5.91 9.188 1 85.06 82 PRO A C 1
ATOM 657 O O . PRO A 1 82 ? 10.188 -6.652 10.164 1 85.06 82 PRO A O 1
ATOM 660 N N . PHE A 1 83 ? 10.398 -6.305 7.863 1 92 83 PHE A N 1
ATOM 661 C CA . PHE A 1 83 ? 10.578 -7.727 7.609 1 92 83 PHE A CA 1
ATOM 662 C C . PHE A 1 83 ? 11.969 -8.008 7.062 1 92 83 PHE A C 1
ATOM 664 O O . PHE A 1 83 ? 12.211 -9.055 6.461 1 92 83 PHE A O 1
ATOM 671 N N . GLY A 1 84 ? 12.844 -7.07 7.211 1 90.31 84 GLY A N 1
ATOM 672 C CA . GLY A 1 84 ? 14.195 -7.27 6.719 1 90.31 84 GLY A CA 1
ATOM 673 C C . GLY A 1 84 ? 14.367 -6.867 5.266 1 90.31 84 GLY A C 1
ATOM 674 O O . GLY A 1 84 ? 13.516 -6.184 4.703 1 90.31 84 GLY A O 1
ATOM 675 N N . SER A 1 85 ? 15.5 -7.363 4.652 1 91 85 SER A N 1
ATOM 676 C CA . SER A 1 85 ? 15.82 -6.855 3.322 1 91 85 SER A CA 1
ATOM 677 C C . SER A 1 85 ? 15.742 -7.961 2.273 1 91 85 SER A C 1
ATOM 679 O O . SER A 1 85 ? 15.969 -7.715 1.088 1 91 85 SER A O 1
ATOM 681 N N . THR A 1 86 ? 15.422 -9.172 2.736 1 96.69 86 THR A N 1
ATOM 682 C CA . THR A 1 86 ? 15.469 -10.281 1.791 1 96.69 86 THR A CA 1
ATOM 683 C C . THR A 1 86 ? 14.117 -10.992 1.723 1 96.69 86 THR A C 1
ATOM 685 O O . THR A 1 86 ? 13.234 -10.734 2.549 1 96.69 86 THR A O 1
ATOM 688 N N . TYR A 1 87 ? 13.945 -11.781 0.721 1 98.25 87 TYR A N 1
ATOM 689 C CA . TYR A 1 87 ? 12.734 -12.57 0.528 1 98.25 87 TYR A CA 1
ATOM 690 C C . TYR A 1 87 ? 13.047 -13.906 -0.131 1 98.25 87 TYR A C 1
ATOM 692 O O . TYR A 1 87 ? 14.156 -14.117 -0.622 1 98.25 87 TYR A O 1
ATOM 700 N N . THR A 1 88 ? 12.109 -14.805 -0.038 1 98.75 88 THR A N 1
ATOM 701 C CA . THR A 1 88 ? 12.234 -16.141 -0.62 1 98.75 88 THR A CA 1
ATOM 702 C C . THR A 1 88 ? 11.391 -16.25 -1.887 1 98.75 88 THR A C 1
ATOM 704 O O . THR A 1 88 ? 10.25 -15.781 -1.929 1 98.75 88 THR A O 1
ATOM 707 N N . ILE A 1 89 ? 11.984 -16.844 -2.922 1 98.75 89 ILE A N 1
ATOM 708 C CA . ILE A 1 89 ? 11.227 -17.141 -4.133 1 98.75 89 ILE A CA 1
ATOM 709 C C . ILE A 1 89 ? 10.758 -18.594 -4.102 1 98.75 89 ILE A C 1
ATOM 711 O O . ILE A 1 89 ? 11.531 -19.5 -3.791 1 98.75 89 ILE A O 1
ATOM 715 N N . ARG A 1 90 ? 9.516 -18.797 -4.344 1 98.69 90 ARG A N 1
ATOM 716 C CA . ARG A 1 90 ? 8.977 -20.125 -4.641 1 98.69 90 ARG A CA 1
ATOM 717 C C . ARG A 1 90 ? 8.531 -20.219 -6.098 1 98.69 90 ARG A C 1
ATOM 719 O O . ARG A 1 90 ? 7.68 -19.453 -6.547 1 98.69 90 ARG A O 1
ATOM 726 N N . VAL A 1 91 ? 9.164 -21.141 -6.84 1 98 91 VAL A N 1
ATOM 727 C CA . VAL A 1 91 ? 8.922 -21.203 -8.273 1 98 91 VAL A CA 1
ATOM 728 C C . VAL A 1 91 ? 8.305 -22.547 -8.641 1 98 91 VAL A C 1
ATOM 730 O O . VAL A 1 91 ? 8.828 -23.609 -8.258 1 98 91 VAL A O 1
ATOM 733 N N . ASN A 1 92 ? 7.191 -22.406 -9.297 1 94.38 92 ASN A N 1
ATOM 734 C CA . ASN A 1 92 ? 6.535 -23.594 -9.844 1 94.38 92 ASN A CA 1
ATOM 735 C C . ASN A 1 92 ? 7.102 -23.969 -11.211 1 94.38 92 ASN A C 1
ATOM 737 O O . ASN A 1 92 ? 7.25 -23.109 -12.086 1 94.38 92 ASN A O 1
ATOM 741 N N . THR A 1 93 ? 7.496 -25.234 -11.359 1 93.81 93 THR A N 1
ATOM 742 C CA . THR A 1 93 ? 8.016 -25.703 -12.633 1 93.81 93 THR A CA 1
ATOM 743 C C . THR A 1 93 ? 7.473 -27.094 -12.953 1 93.81 93 THR A C 1
ATOM 745 O O . THR A 1 93 ? 7.148 -27.859 -12.039 1 93.81 93 THR A O 1
ATOM 748 N N . PHE A 1 94 ? 7.27 -27.391 -14.273 1 93.44 94 PHE A N 1
ATOM 749 C CA . PHE A 1 94 ? 6.82 -28.703 -14.711 1 93.44 94 PHE A CA 1
ATOM 750 C C . PHE A 1 94 ? 7.32 -29.016 -16.109 1 93.44 94 PHE A C 1
ATOM 752 O O . PHE A 1 94 ? 6.773 -28.5 -17.094 1 93.44 94 PHE A O 1
ATOM 759 N N . ARG A 1 95 ? 8.336 -29.797 -16.234 1 91.69 95 ARG A N 1
ATOM 760 C CA . ARG A 1 95 ? 8.898 -30.328 -17.469 1 91.69 95 ARG A CA 1
ATOM 761 C C . ARG A 1 95 ? 9.344 -29.219 -18.406 1 91.69 95 ARG A C 1
ATOM 763 O O . ARG A 1 95 ? 9.047 -29.25 -19.594 1 91.69 95 ARG A O 1
ATOM 770 N N . ARG A 1 96 ? 9.914 -28.234 -17.875 1 89.12 96 ARG A N 1
ATOM 771 C CA . ARG A 1 96 ? 10.484 -27.109 -18.625 1 89.12 96 ARG A CA 1
ATOM 772 C C . ARG A 1 96 ? 11.852 -26.734 -18.062 1 89.12 96 ARG A C 1
ATOM 774 O O . ARG A 1 96 ? 12.078 -25.594 -17.672 1 89.12 96 ARG A O 1
ATOM 781 N N . ASN A 1 97 ? 12.719 -27.688 -18.219 1 91.25 97 ASN A N 1
ATOM 782 C CA . ASN A 1 97 ? 14.031 -27.516 -17.594 1 91.25 97 ASN A CA 1
ATOM 783 C C . ASN A 1 97 ? 14.789 -26.344 -18.203 1 91.25 97 ASN A C 1
ATOM 785 O O . ASN A 1 97 ? 15.555 -25.672 -17.5 1 91.25 97 ASN A O 1
ATOM 789 N N . ASP A 1 98 ? 14.562 -26.094 -19.516 1 89.38 98 ASP A N 1
ATOM 790 C CA . ASP A 1 98 ? 15.234 -24.969 -20.141 1 89.38 98 ASP A CA 1
ATOM 791 C C . ASP A 1 98 ? 14.789 -23.641 -19.516 1 89.38 98 ASP A C 1
ATOM 793 O O . ASP A 1 98 ? 15.609 -22.75 -19.297 1 89.38 98 ASP A O 1
ATOM 797 N N . MET A 1 99 ? 13.477 -23.531 -19.25 1 91.56 99 MET A N 1
ATOM 798 C CA . MET A 1 99 ? 12.938 -22.312 -18.609 1 91.56 99 MET A CA 1
ATOM 799 C C . MET A 1 99 ? 13.453 -22.188 -17.188 1 91.56 99 MET A C 1
ATOM 801 O O . MET A 1 99 ? 13.805 -21.078 -16.75 1 91.56 99 MET A O 1
ATOM 805 N N . LEU A 1 100 ? 13.484 -23.297 -16.5 1 94 100 LEU A N 1
ATOM 806 C CA . LEU A 1 100 ? 13.969 -23.266 -15.117 1 94 100 LEU A CA 1
ATOM 807 C C . LEU A 1 100 ? 15.438 -22.859 -15.07 1 94 100 LEU A C 1
ATOM 809 O O . LEU A 1 100 ? 15.844 -22.109 -14.18 1 94 100 LEU A O 1
ATOM 813 N N . LYS A 1 101 ? 16.188 -23.406 -16.031 1 93.12 101 LYS A N 1
ATOM 814 C CA . LYS A 1 101 ? 17.609 -23.047 -16.109 1 93.12 101 LYS A CA 1
ATOM 815 C C . LYS A 1 101 ? 17.797 -21.547 -16.281 1 93.12 101 LYS A C 1
ATOM 817 O O . LYS A 1 101 ? 18.609 -20.938 -15.586 1 93.12 101 LYS A O 1
ATOM 822 N N . ARG A 1 102 ? 17.078 -21 -17.188 1 91.06 102 ARG A N 1
ATOM 823 C CA . ARG A 1 102 ? 17.125 -19.562 -17.422 1 91.06 102 ARG A CA 1
ATOM 824 C C . ARG A 1 102 ? 16.672 -18.797 -16.188 1 91.06 102 ARG A C 1
ATOM 826 O O . ARG A 1 102 ? 17.281 -17.781 -15.82 1 91.06 102 ARG A O 1
ATOM 833 N N . PHE A 1 103 ? 15.641 -19.25 -15.625 1 94.62 103 PHE A N 1
ATOM 834 C CA . PHE A 1 103 ? 15.086 -18.672 -14.414 1 94.62 103 PHE A CA 1
ATOM 835 C C . PHE A 1 103 ? 16.125 -18.594 -13.312 1 94.62 103 PHE A C 1
ATOM 837 O O . PHE A 1 103 ? 16.375 -17.531 -12.742 1 94.62 103 PHE A O 1
ATOM 844 N N . LEU A 1 104 ? 16.734 -19.703 -13 1 95.75 104 LEU A N 1
ATOM 845 C CA . LEU A 1 104 ? 17.719 -19.781 -11.93 1 95.75 104 LEU A CA 1
ATOM 846 C C . LEU A 1 104 ? 18.938 -18.938 -12.258 1 95.75 104 LEU A C 1
ATOM 848 O O . LEU A 1 104 ? 19.531 -18.328 -11.359 1 95.75 104 LEU A O 1
ATOM 852 N N . GLY A 1 105 ? 19.312 -18.938 -13.523 1 94 105 GLY A N 1
ATOM 853 C CA . GLY A 1 105 ? 20.438 -18.125 -13.953 1 94 105 GLY A CA 1
ATOM 854 C C . GLY A 1 105 ? 20.25 -16.641 -13.641 1 94 105 GLY A C 1
ATOM 855 O O . GLY A 1 105 ? 21.234 -15.922 -13.43 1 94 105 GLY A O 1
ATOM 856 N N . HIS A 1 106 ? 19.047 -16.172 -13.594 1 94.69 106 HIS A N 1
ATOM 857 C CA . HIS A 1 106 ? 18.75 -14.773 -13.344 1 94.69 106 HIS A CA 1
ATOM 858 C C . HIS A 1 106 ? 18.484 -14.523 -11.859 1 94.69 106 HIS A C 1
ATOM 860 O O . HIS A 1 106 ? 19.172 -13.727 -11.227 1 94.69 106 HIS A O 1
ATOM 866 N N . PHE A 1 107 ? 17.578 -15.258 -11.234 1 97.06 107 PHE A N 1
ATOM 867 C CA . PHE A 1 107 ? 17.031 -14.898 -9.93 1 97.06 107 PHE A CA 1
ATOM 868 C C . PHE A 1 107 ? 18 -15.281 -8.812 1 97.06 107 PHE A C 1
ATOM 870 O O . PHE A 1 107 ? 18 -14.656 -7.754 1 97.06 107 PHE A O 1
ATOM 877 N N . ALA A 1 108 ? 18.812 -16.281 -9.016 1 96.94 108 ALA A N 1
ATOM 878 C CA . ALA A 1 108 ? 19.797 -16.641 -8 1 96.94 108 ALA A CA 1
ATOM 879 C C . ALA A 1 108 ? 20.844 -15.539 -7.84 1 96.94 108 ALA A C 1
ATOM 881 O O . ALA A 1 108 ? 21.547 -15.492 -6.828 1 96.94 108 ALA A O 1
ATOM 882 N N . ARG A 1 109 ? 20.922 -14.688 -8.805 1 95.88 109 ARG A N 1
ATOM 883 C CA . ARG A 1 109 ? 21.906 -13.617 -8.781 1 95.88 109 ARG A CA 1
ATOM 884 C C . ARG A 1 109 ? 21.328 -12.352 -8.141 1 95.88 109 ARG A C 1
ATOM 886 O O . ARG A 1 109 ? 22.062 -11.406 -7.852 1 95.88 109 ARG A O 1
ATOM 893 N N . CYS A 1 110 ? 20.047 -12.312 -7.996 1 96.06 110 CYS A N 1
ATOM 894 C CA . CYS A 1 110 ? 19.438 -11.141 -7.367 1 96.06 110 CYS A CA 1
ATOM 895 C C . CYS A 1 110 ? 19.859 -11.031 -5.906 1 96.06 110 CYS A C 1
ATOM 897 O O . CYS A 1 110 ? 19.641 -11.961 -5.125 1 96.06 110 CYS A O 1
ATOM 899 N N . PRO A 1 111 ? 20.375 -9.906 -5.449 1 94.5 111 PRO A N 1
ATOM 900 C CA . PRO A 1 111 ? 21.016 -9.797 -4.133 1 94.5 111 PRO A CA 1
ATOM 901 C C . PRO A 1 111 ? 20.031 -9.977 -2.982 1 94.5 111 PRO A C 1
ATOM 903 O O . PRO A 1 111 ? 20.391 -10.5 -1.925 1 94.5 111 PRO A O 1
ATOM 906 N N . ASN A 1 112 ? 18.812 -9.586 -3.152 1 96.38 112 ASN A N 1
ATOM 907 C CA . ASN A 1 112 ? 17.859 -9.617 -2.039 1 96.38 112 ASN A CA 1
ATOM 908 C C . ASN A 1 112 ? 17.078 -10.922 -2.014 1 96.38 112 ASN A C 1
ATOM 910 O O . ASN A 1 112 ? 16.188 -11.102 -1.173 1 96.38 112 ASN A O 1
ATOM 914 N N . VAL A 1 113 ? 17.406 -11.852 -2.902 1 97.94 113 VAL A N 1
ATOM 915 C CA . VAL A 1 113 ? 16.844 -13.195 -2.846 1 97.94 113 VAL A CA 1
ATOM 916 C C . VAL A 1 113 ? 17.656 -14.062 -1.882 1 97.94 113 VAL A C 1
ATOM 918 O O . VAL A 1 113 ? 18.828 -14.336 -2.125 1 97.94 113 VAL A O 1
ATOM 921 N N . GLN A 1 114 ? 16.938 -14.445 -0.837 1 97.88 114 GLN A N 1
ATOM 922 C CA . GLN A 1 114 ? 17.625 -15.234 0.175 1 97.88 114 GLN A CA 1
ATOM 923 C C . GLN A 1 114 ? 17.625 -16.719 -0.189 1 97.88 114 GLN A C 1
ATOM 925 O O . GLN A 1 114 ? 18.594 -17.438 0.061 1 97.88 114 GLN A O 1
ATOM 930 N N . ALA A 1 115 ? 16.547 -17.156 -0.689 1 98.56 115 ALA A N 1
ATOM 931 C CA . ALA A 1 115 ? 16.375 -18.562 -1.034 1 98.56 115 ALA A CA 1
ATOM 932 C C . ALA A 1 115 ? 15.43 -18.734 -2.225 1 98.56 115 ALA A C 1
ATOM 934 O O . ALA A 1 115 ? 14.547 -17.891 -2.445 1 98.56 115 ALA A O 1
ATOM 935 N N . ILE A 1 116 ? 15.711 -19.766 -2.973 1 98.62 116 ILE A N 1
ATOM 936 C CA . ILE A 1 116 ? 14.828 -20.188 -4.059 1 98.62 116 ILE A CA 1
ATOM 937 C C . ILE A 1 116 ? 14.383 -21.625 -3.826 1 98.62 116 ILE A C 1
ATOM 939 O O . ILE A 1 116 ? 15.203 -22.547 -3.832 1 98.62 116 ILE A O 1
ATOM 943 N N . GLN A 1 117 ? 13.164 -21.75 -3.602 1 98.69 117 GLN A N 1
ATOM 944 C CA . GLN A 1 117 ? 12.586 -23.078 -3.428 1 98.69 117 GLN A CA 1
ATOM 945 C C . GLN A 1 117 ? 11.836 -23.516 -4.68 1 98.69 117 GLN A C 1
ATOM 947 O O . GLN A 1 117 ? 10.797 -22.953 -5.02 1 98.69 117 GLN A O 1
ATOM 952 N N . VAL A 1 118 ? 12.336 -24.531 -5.371 1 98.25 118 VAL A N 1
ATOM 953 C CA . VAL A 1 118 ? 11.766 -25.047 -6.613 1 98.25 118 VAL A CA 1
ATOM 954 C C . VAL A 1 118 ? 10.742 -26.141 -6.309 1 98.25 118 VAL A C 1
ATOM 956 O O . VAL A 1 118 ? 11.094 -27.188 -5.758 1 98.25 118 VAL A O 1
ATOM 959 N N . ILE A 1 119 ? 9.531 -25.828 -6.648 1 98.19 119 ILE A N 1
ATOM 960 C CA . ILE A 1 119 ? 8.453 -26.797 -6.445 1 98.19 119 ILE A CA 1
ATOM 961 C C . ILE A 1 119 ? 8.461 -27.812 -7.582 1 98.19 119 ILE A C 1
ATOM 963 O O . ILE A 1 119 ? 7.988 -27.531 -8.688 1 98.19 119 ILE A O 1
ATOM 967 N N . TRP A 1 120 ? 8.969 -29.047 -7.277 1 97.62 120 TRP A N 1
ATOM 968 C CA . TRP A 1 120 ? 9.109 -30.109 -8.258 1 97.62 120 TRP A CA 1
ATOM 969 C C . TRP A 1 120 ? 7.977 -31.125 -8.125 1 97.62 120 TRP A C 1
ATOM 971 O O . TRP A 1 120 ? 8.031 -32.031 -7.281 1 97.62 120 TRP A O 1
ATOM 981 N N . SER A 1 121 ? 7.02 -30.984 -9.016 1 95.31 121 SER A N 1
ATOM 982 C CA . SER A 1 121 ? 5.855 -31.859 -8.938 1 95.31 121 SER A CA 1
ATOM 983 C C . SER A 1 121 ? 5.883 -32.906 -10.047 1 95.31 121 SER A C 1
ATOM 985 O O . SER A 1 121 ? 4.887 -33.594 -10.281 1 95.31 121 SER A O 1
ATOM 987 N N . ASP A 1 122 ? 6.969 -33 -10.766 1 94.25 122 ASP A N 1
ATOM 988 C CA . ASP A 1 122 ? 7.121 -34.031 -11.812 1 94.25 122 ASP A CA 1
ATOM 989 C C . ASP A 1 122 ? 7.449 -35.375 -11.203 1 94.25 122 ASP A C 1
ATOM 991 O O . ASP A 1 122 ? 8.57 -35.625 -10.758 1 94.25 122 ASP A O 1
ATOM 995 N N . GLN A 1 123 ? 6.512 -36.312 -11.312 1 91.94 123 GLN A N 1
ATOM 996 C CA . GLN A 1 123 ? 6.703 -37.625 -10.711 1 91.94 123 GLN A CA 1
ATOM 997 C C . GLN A 1 123 ? 7.523 -38.531 -11.625 1 91.94 123 GLN A C 1
ATOM 999 O O . GLN A 1 123 ? 8.055 -39.531 -11.18 1 91.94 123 GLN A O 1
ATOM 1004 N N . GLY A 1 124 ? 7.656 -38.188 -12.812 1 92.62 124 GLY A N 1
ATOM 1005 C CA . GLY A 1 124 ? 8.336 -39.031 -13.781 1 92.62 124 GLY A CA 1
ATOM 1006 C C . GLY A 1 124 ? 9.836 -38.812 -13.82 1 92.62 124 GLY A C 1
ATOM 1007 O O . GLY A 1 124 ? 10.586 -39.688 -14.258 1 92.62 124 GLY A O 1
ATOM 1008 N N . TYR A 1 125 ? 10.273 -37.656 -13.367 1 93.12 125 TYR A N 1
ATOM 1009 C CA . TYR A 1 125 ? 11.688 -37.344 -13.461 1 93.12 125 TYR A CA 1
ATOM 1010 C C . TYR A 1 125 ? 12.195 -36.75 -12.156 1 93.12 125 TYR A C 1
ATOM 1012 O O . TYR A 1 125 ? 11.492 -35.969 -11.508 1 93.12 125 TYR A O 1
ATOM 1020 N N . ASP A 1 126 ? 13.367 -37.125 -11.773 1 93.31 126 ASP A N 1
ATOM 1021 C CA . ASP A 1 126 ? 14.039 -36.5 -10.641 1 93.31 126 ASP A CA 1
ATOM 1022 C C . ASP A 1 126 ? 14.516 -35.094 -11 1 93.31 126 ASP A C 1
ATOM 1024 O O . ASP A 1 126 ? 14.742 -34.781 -12.18 1 93.31 126 ASP A O 1
ATOM 1028 N N . PRO A 1 127 ? 14.609 -34.219 -9.945 1 94.31 127 PRO A N 1
ATOM 1029 C CA . PRO A 1 127 ? 15.203 -32.906 -10.234 1 94.31 127 PRO A CA 1
ATOM 1030 C C . PRO A 1 127 ? 16.609 -33.031 -10.836 1 94.31 127 PRO A C 1
ATOM 1032 O O . PRO A 1 127 ? 17.359 -33.938 -10.484 1 94.31 127 PRO A O 1
ATOM 1035 N N . PRO A 1 128 ? 16.922 -32.156 -11.719 1 89.38 128 PRO A N 1
ATOM 1036 C CA . PRO A 1 128 ? 18.266 -32.188 -12.289 1 89.38 128 PRO A CA 1
ATOM 1037 C C . PRO A 1 128 ? 19.344 -31.75 -11.281 1 89.38 128 PRO A C 1
ATOM 1039 O O . PRO A 1 128 ? 19.031 -31.047 -10.312 1 89.38 128 PRO A O 1
ATOM 1042 N N . SER A 1 129 ? 20.531 -32.281 -11.578 1 86.81 129 SER A N 1
ATOM 1043 C CA . SER A 1 129 ? 21.672 -31.719 -10.852 1 86.81 129 SER A CA 1
ATOM 1044 C C . SER A 1 129 ? 22.047 -30.344 -11.383 1 86.81 129 SER A C 1
ATOM 1046 O O . SER A 1 129 ? 22.375 -30.188 -12.57 1 86.81 129 SER A O 1
ATOM 1048 N N . LEU A 1 130 ? 22 -29.391 -10.5 1 85.44 130 LEU A N 1
ATOM 1049 C CA . LEU A 1 130 ? 22.297 -28.031 -10.906 1 85.44 130 LEU A CA 1
ATOM 1050 C C . LEU A 1 130 ? 23.719 -27.906 -11.438 1 85.44 130 LEU A C 1
ATOM 1052 O O . LEU A 1 130 ? 24 -27.062 -12.289 1 85.44 130 LEU A O 1
ATOM 1056 N N . MET A 1 131 ? 24.562 -28.766 -10.984 1 79.69 131 MET A N 1
ATOM 1057 C CA . MET A 1 131 ? 25.953 -28.797 -11.445 1 79.69 131 MET A CA 1
ATOM 1058 C C . MET A 1 131 ? 26.031 -29.219 -12.906 1 79.69 131 MET A C 1
ATOM 1060 O O . MET A 1 131 ? 26.891 -28.734 -13.648 1 79.69 131 MET A O 1
ATOM 1064 N N . ASP A 1 132 ? 25.031 -30.016 -13.297 1 81.56 132 ASP A N 1
ATOM 1065 C CA . ASP A 1 132 ? 25.016 -30.531 -14.656 1 81.56 132 ASP A CA 1
ATOM 1066 C C . ASP A 1 132 ? 24.547 -29.469 -15.641 1 81.56 132 ASP A C 1
ATOM 1068 O O . ASP A 1 132 ? 24.844 -29.531 -16.844 1 81.56 132 ASP A O 1
ATOM 1072 N N . TRP A 1 133 ? 23.797 -28.578 -15.164 1 84.69 133 TRP A N 1
ATOM 1073 C CA . TRP A 1 133 ? 23.203 -27.562 -16.031 1 84.69 133 TRP A CA 1
ATOM 1074 C C . TRP A 1 133 ? 24.203 -26.484 -16.391 1 84.69 133 TRP A C 1
ATOM 1076 O O . TRP A 1 133 ? 23.969 -25.672 -17.297 1 84.69 133 TRP A O 1
ATOM 1086 N N . ALA A 1 134 ? 25.375 -26.547 -15.953 1 80.81 134 ALA A N 1
ATOM 1087 C CA . ALA A 1 134 ? 26.406 -25.547 -16.25 1 80.81 134 ALA A CA 1
ATOM 1088 C C . ALA A 1 134 ? 25.844 -24.125 -16.156 1 80.81 134 ALA A C 1
ATOM 1090 O O . ALA A 1 134 ? 26.031 -23.328 -17.062 1 80.81 134 ALA A O 1
ATOM 1091 N N . ILE A 1 135 ? 25.031 -23.844 -15.188 1 84 135 ILE A N 1
ATOM 1092 C CA . ILE A 1 135 ? 24.547 -22.484 -14.977 1 84 135 ILE A CA 1
ATOM 1093 C C . ILE A 1 135 ? 25.672 -21.641 -14.391 1 84 135 ILE A C 1
ATOM 1095 O O . ILE A 1 135 ? 26.375 -22.062 -13.469 1 84 135 ILE A O 1
ATOM 1099 N N . PRO A 1 136 ? 25.984 -20.516 -15.062 1 85.06 136 PRO A N 1
ATOM 1100 C CA . PRO A 1 136 ? 27.062 -19.656 -14.57 1 85.06 136 PRO A CA 1
ATOM 1101 C C . PRO A 1 136 ? 26.734 -19 -13.227 1 85.06 136 PRO A C 1
ATOM 1103 O O . PRO A 1 136 ? 26.609 -17.781 -13.148 1 85.06 136 PRO A O 1
ATOM 1106 N N . LEU A 1 137 ? 26.656 -19.812 -12.203 1 91.06 137 LEU A N 1
ATOM 1107 C CA . LEU A 1 137 ? 26.375 -19.344 -10.844 1 91.06 137 LEU A CA 1
ATOM 1108 C C . LEU A 1 137 ? 27.531 -19.719 -9.906 1 91.06 137 LEU A C 1
ATOM 1110 O O . LEU A 1 137 ? 28.172 -20.75 -10.086 1 91.06 137 LEU A O 1
ATOM 1114 N N . SER A 1 138 ? 27.781 -18.828 -9.047 1 91.56 138 SER A N 1
ATOM 1115 C CA . SER A 1 138 ? 28.734 -19.125 -7.984 1 91.56 138 SER A CA 1
ATOM 1116 C C . SER A 1 138 ? 28.188 -20.172 -7.023 1 91.56 138 SER A C 1
ATOM 1118 O O . SER A 1 138 ? 26.984 -20.484 -7.051 1 91.56 138 SER A O 1
ATOM 1120 N N . THR A 1 139 ? 29.062 -20.703 -6.242 1 90.69 139 THR A N 1
ATOM 1121 C CA . THR A 1 139 ? 28.656 -21.672 -5.234 1 90.69 139 THR A CA 1
ATOM 1122 C C . THR A 1 139 ? 27.656 -21.047 -4.262 1 90.69 139 THR A C 1
ATOM 1124 O O . THR A 1 139 ? 26.703 -21.719 -3.84 1 90.69 139 THR A O 1
ATOM 1127 N N . GLN A 1 140 ? 27.859 -19.828 -3.967 1 92.94 140 GLN A N 1
ATOM 1128 C CA . GLN A 1 140 ? 26.969 -19.125 -3.057 1 92.94 140 GLN A CA 1
ATOM 1129 C C . GLN A 1 140 ? 25.578 -18.953 -3.668 1 92.94 140 GLN A C 1
ATOM 1131 O O . GLN A 1 140 ? 24.562 -19.141 -2.984 1 92.94 140 GLN A O 1
ATOM 1136 N N . GLU A 1 141 ? 25.547 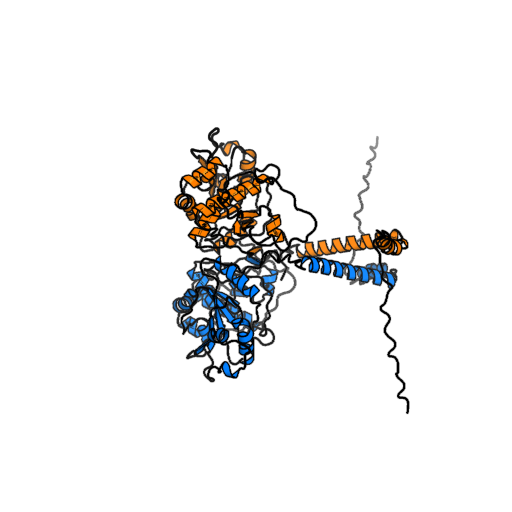-18.625 -4.895 1 94.12 141 GLU A N 1
ATOM 1137 C CA . GLU A 1 141 ? 24.281 -18.469 -5.598 1 94.12 141 GLU A CA 1
ATOM 1138 C C . GLU A 1 141 ? 23.562 -19.812 -5.742 1 94.12 141 GLU A C 1
ATOM 1140 O O . GLU A 1 141 ? 22.344 -19.875 -5.57 1 94.12 141 GLU A O 1
ATOM 1145 N N . LEU A 1 142 ? 24.312 -20.828 -6.004 1 92.88 142 LEU A N 1
ATOM 1146 C CA . LEU A 1 142 ? 23.734 -22.172 -6.152 1 92.88 142 LEU A CA 1
ATOM 1147 C C . LEU A 1 142 ? 23.188 -22.672 -4.824 1 92.88 142 LEU A C 1
ATOM 1149 O O . LEU A 1 142 ? 22.203 -23.406 -4.801 1 92.88 142 LEU A O 1
ATOM 1153 N N . SER A 1 143 ? 23.797 -22.234 -3.734 1 93.62 143 SER A N 1
ATOM 1154 C CA . SER A 1 143 ? 23.391 -22.688 -2.408 1 93.62 143 SER A CA 1
ATOM 1155 C C . SER A 1 143 ? 22.016 -22.141 -2.031 1 93.62 143 SER A C 1
ATOM 1157 O O . SER A 1 143 ? 21.391 -22.641 -1.099 1 93.62 143 SER A O 1
ATOM 1159 N N . LYS A 1 144 ? 21.547 -21.125 -2.744 1 96.44 144 LYS A N 1
ATOM 1160 C CA . LYS A 1 144 ? 20.219 -20.547 -2.488 1 96.44 144 LYS A CA 1
ATOM 1161 C C . LYS A 1 144 ? 19.109 -21.484 -2.969 1 96.44 144 LYS A C 1
ATOM 1163 O O . LYS A 1 144 ? 17.953 -21.328 -2.576 1 96.44 144 LYS A O 1
ATOM 1168 N N . VAL A 1 145 ? 19.453 -22.453 -3.859 1 97.44 145 VAL A N 1
ATOM 1169 C CA . VAL A 1 145 ? 18.438 -23.188 -4.598 1 97.44 145 VAL A CA 1
ATOM 1170 C C . VAL A 1 145 ? 18.203 -24.547 -3.932 1 97.44 145 VAL A C 1
ATOM 1172 O O . VAL A 1 145 ? 19.156 -25.281 -3.639 1 97.44 145 VAL A O 1
ATOM 1175 N N . ALA A 1 146 ? 17.016 -24.797 -3.605 1 97.38 146 ALA A N 1
ATOM 1176 C CA . ALA A 1 146 ? 16.625 -26.094 -3.076 1 97.38 146 ALA A CA 1
ATOM 1177 C C . ALA A 1 146 ? 15.391 -26.641 -3.791 1 97.38 146 ALA A C 1
ATOM 1179 O O . ALA A 1 146 ? 14.461 -25.891 -4.082 1 97.38 146 ALA A O 1
ATOM 1180 N N . PHE A 1 147 ? 15.391 -27.891 -4.113 1 97.25 147 PHE A N 1
ATOM 1181 C CA . PHE A 1 147 ? 14.258 -28.547 -4.75 1 97.25 147 PHE A CA 1
ATOM 1182 C C . PHE A 1 147 ? 13.336 -29.172 -3.709 1 97.25 147 PHE A C 1
ATOM 1184 O O . PHE A 1 147 ? 13.797 -29.844 -2.785 1 97.25 147 PHE A O 1
ATOM 1191 N N . GLU A 1 148 ? 12.062 -28.844 -3.82 1 97.81 148 GLU A N 1
ATOM 1192 C CA . GLU A 1 148 ? 11.016 -29.531 -3.066 1 97.81 148 GLU A CA 1
ATOM 1193 C C . GLU A 1 148 ? 10.32 -30.594 -3.922 1 97.81 148 GLU A C 1
ATOM 1195 O O . GLU A 1 148 ? 9.391 -30.266 -4.668 1 97.81 148 GLU A O 1
ATOM 1200 N N . VAL A 1 149 ? 10.672 -31.812 -3.719 1 97.56 149 VAL A N 1
ATOM 1201 C CA . VAL A 1 149 ? 10.086 -32.875 -4.504 1 97.56 149 VAL A CA 1
ATOM 1202 C C . VAL A 1 149 ? 8.742 -33.281 -3.906 1 97.56 149 VAL A C 1
ATOM 1204 O O . VAL A 1 149 ? 8.688 -33.938 -2.857 1 97.56 149 VAL A O 1
ATOM 1207 N N . GLN A 1 150 ? 7.695 -32.969 -4.602 1 97.56 150 GLN A N 1
ATOM 1208 C CA . GLN A 1 150 ? 6.34 -33.219 -4.129 1 97.56 150 GLN A CA 1
ATOM 1209 C C . GLN A 1 150 ? 5.914 -34.656 -4.469 1 97.56 150 GLN A C 1
ATOM 1211 O O . GLN A 1 150 ? 6.262 -35.188 -5.531 1 97.56 150 GLN A O 1
ATOM 1216 N N . PRO A 1 151 ? 5.117 -35.25 -3.641 1 95.12 151 PRO A N 1
ATOM 1217 C CA . PRO A 1 151 ? 4.703 -36.625 -3.873 1 95.12 151 PRO A CA 1
ATOM 1218 C C . PRO A 1 151 ? 3.621 -36.75 -4.945 1 95.12 151 PRO A C 1
ATOM 1220 O O . PRO A 1 151 ? 3.346 -37.844 -5.426 1 95.12 151 PRO A O 1
ATOM 1223 N N . THR A 1 152 ? 2.939 -35.656 -5.293 1 95.81 152 THR A N 1
ATOM 1224 C CA . THR A 1 152 ? 1.872 -35.656 -6.289 1 95.81 152 THR A CA 1
ATOM 1225 C C . THR A 1 152 ? 2.055 -34.5 -7.281 1 95.81 152 THR A C 1
ATOM 1227 O O . THR A 1 152 ? 2.822 -33.594 -7.035 1 95.81 152 THR A O 1
ATOM 1230 N N . ASP A 1 153 ? 1.369 -34.688 -8.414 1 95.19 153 ASP A N 1
ATOM 1231 C CA . ASP A 1 153 ? 1.313 -33.594 -9.391 1 95.19 153 ASP A CA 1
ATOM 1232 C C . ASP A 1 153 ? 0.09 -32.719 -9.156 1 95.19 153 ASP A C 1
ATOM 1234 O O . ASP A 1 153 ? -0.776 -32.625 -10.031 1 95.19 153 ASP A O 1
ATOM 1238 N N . SER A 1 154 ? 0.07 -32.094 -8 1 97 154 SER A N 1
ATOM 1239 C CA . SER A 1 154 ? -1.038 -31.234 -7.586 1 97 154 SER A CA 1
ATOM 1240 C C . SER A 1 154 ? -0.723 -29.766 -7.82 1 97 154 SER A C 1
ATOM 1242 O O . SER A 1 154 ? 0.381 -29.312 -7.52 1 97 154 SER A O 1
ATOM 1244 N N . LEU A 1 155 ? -1.698 -29 -8.328 1 96.56 155 LEU A N 1
ATOM 1245 C CA . LEU A 1 155 ? -1.516 -27.547 -8.461 1 96.56 155 LEU A CA 1
ATOM 1246 C C . LEU A 1 155 ? -1.45 -26.891 -7.09 1 96.56 155 LEU A C 1
ATOM 1248 O O . LEU A 1 155 ? -0.871 -25.797 -6.949 1 96.56 155 LEU A O 1
ATOM 1252 N N . ASN A 1 156 ? -2.012 -27.578 -6.082 1 98.12 156 ASN A N 1
ATOM 1253 C CA . ASN A 1 156 ? -1.98 -27.062 -4.719 1 98.12 156 ASN A CA 1
ATOM 1254 C C . ASN A 1 156 ? -0.556 -27 -4.176 1 98.12 156 ASN A C 1
ATOM 1256 O O . ASN A 1 156 ? -0.279 -26.25 -3.232 1 98.12 156 ASN A O 1
ATOM 1260 N N . ASN A 1 157 ? 0.36 -27.75 -4.805 1 98.25 157 ASN A N 1
ATOM 1261 C CA . ASN A 1 157 ? 1.729 -27.828 -4.305 1 98.25 157 ASN A CA 1
ATOM 1262 C C . ASN A 1 157 ? 2.438 -26.484 -4.387 1 98.25 157 ASN A C 1
ATOM 1264 O O . ASN A 1 157 ? 3.451 -26.266 -3.723 1 98.25 157 ASN A O 1
ATOM 1268 N N . ARG A 1 158 ? 1.897 -25.609 -5.215 1 97.81 158 ARG A N 1
ATOM 1269 C CA . ARG A 1 158 ? 2.439 -24.25 -5.293 1 97.81 158 ARG A CA 1
ATOM 1270 C C . ARG A 1 158 ? 2.572 -23.625 -3.908 1 97.81 158 ARG A C 1
ATOM 1272 O O . ARG A 1 158 ? 3.508 -22.875 -3.648 1 97.81 158 ARG A O 1
ATOM 1279 N N . PHE A 1 159 ? 1.626 -24.031 -3.029 1 98.62 159 PHE A N 1
ATOM 1280 C CA . PHE A 1 159 ? 1.575 -23.375 -1.725 1 98.62 159 PHE A CA 1
ATOM 1281 C C . PHE A 1 159 ? 1.982 -24.359 -0.622 1 98.62 159 PHE A C 1
ATOM 1283 O O . PHE A 1 159 ? 1.871 -24.031 0.564 1 98.62 159 PHE A O 1
ATOM 1290 N N . ARG A 1 160 ? 2.443 -25.547 -0.994 1 98.19 160 ARG A N 1
ATOM 1291 C CA . ARG A 1 160 ? 2.885 -26.547 -0.018 1 98.19 160 ARG A CA 1
ATOM 1292 C C . ARG A 1 160 ? 4.395 -26.469 0.185 1 98.19 160 ARG A C 1
ATOM 1294 O O . ARG A 1 160 ? 5.156 -27.078 -0.575 1 98.19 160 ARG A O 1
ATOM 1301 N N . ALA A 1 161 ? 4.746 -25.891 1.232 1 97.69 161 ALA A N 1
ATOM 1302 C CA . ALA A 1 161 ? 6.172 -25.828 1.541 1 97.69 161 ALA A CA 1
ATOM 1303 C C . ALA A 1 161 ? 6.641 -27.094 2.25 1 97.69 161 ALA A C 1
ATOM 1305 O O . ALA A 1 161 ? 6.148 -27.422 3.33 1 97.69 161 ALA A O 1
ATOM 1306 N N . LEU A 1 162 ? 7.586 -27.797 1.642 1 97.56 162 LEU A N 1
ATOM 1307 C CA . LEU A 1 162 ? 8.18 -28.969 2.27 1 97.56 162 LEU A CA 1
ATOM 1308 C C . LEU A 1 162 ? 9.406 -28.594 3.094 1 97.56 162 LEU A C 1
ATOM 1310 O O . LEU A 1 162 ? 9.789 -29.312 4.012 1 97.56 162 LEU A O 1
ATOM 1314 N N . LEU A 1 163 ? 10.023 -27.484 2.74 1 97.06 163 LEU A N 1
ATOM 1315 C CA . LEU A 1 163 ? 11.156 -26.922 3.457 1 97.06 163 LEU A CA 1
ATOM 1316 C C . LEU A 1 163 ? 10.734 -25.672 4.23 1 97.06 163 LEU A C 1
ATOM 1318 O O . LEU A 1 163 ? 9.766 -25 3.861 1 97.06 163 LEU A O 1
ATOM 1322 N N . PRO A 1 164 ? 11.469 -25.438 5.32 1 97.44 164 PRO A N 1
ATOM 1323 C CA . PRO A 1 164 ? 11.203 -24.156 5.977 1 97.44 164 PRO A CA 1
ATOM 1324 C C . PRO A 1 164 ? 11.422 -22.953 5.047 1 97.44 164 PRO A C 1
ATOM 1326 O O . PRO A 1 164 ? 12.359 -22.953 4.242 1 97.44 164 PRO A O 1
ATOM 1329 N N . VAL A 1 165 ? 10.531 -22.047 5.152 1 98.25 165 VAL A N 1
ATOM 1330 C CA . VAL A 1 165 ? 10.68 -20.797 4.414 1 98.25 165 VAL A CA 1
ATOM 1331 C C . VAL A 1 165 ? 11.406 -19.766 5.27 1 98.25 165 VAL A C 1
ATOM 1333 O O . VAL A 1 165 ? 10.875 -19.297 6.273 1 98.25 165 VAL A O 1
ATOM 1336 N N . PRO A 1 166 ? 12.508 -19.328 4.891 1 97.75 166 PRO A N 1
ATOM 1337 C CA . PRO A 1 166 ? 13.375 -18.578 5.809 1 97.75 166 PRO A CA 1
ATOM 1338 C C . PRO A 1 166 ? 12.938 -17.125 5.973 1 97.75 166 PRO A C 1
ATOM 1340 O O . PRO A 1 166 ? 13.375 -16.453 6.91 1 97.75 166 PRO A O 1
ATOM 1343 N N . THR A 1 167 ? 12.102 -16.562 5.094 1 98 167 THR A N 1
ATOM 1344 C CA . THR A 1 167 ? 11.688 -15.172 5.176 1 98 167 THR A CA 1
ATOM 1345 C C . THR A 1 167 ? 10.172 -15.062 5.289 1 98 167 THR A C 1
ATOM 1347 O O . THR A 1 167 ? 9.445 -15.906 4.754 1 98 167 THR A O 1
ATOM 1350 N N . PRO A 1 168 ? 9.703 -14.008 5.941 1 97.62 168 PRO A N 1
ATOM 1351 C CA . PRO A 1 168 ? 8.258 -13.797 5.969 1 97.62 168 PRO A CA 1
ATOM 1352 C C . PRO A 1 168 ? 7.672 -13.516 4.586 1 97.62 168 PRO A C 1
ATOM 1354 O O . PRO A 1 168 ? 6.559 -13.953 4.281 1 97.62 168 PRO A O 1
ATOM 1357 N N . ALA A 1 169 ? 8.453 -12.773 3.795 1 98.25 169 ALA A N 1
ATOM 1358 C CA . ALA A 1 169 ? 8.008 -12.461 2.441 1 98.25 169 ALA A CA 1
ATOM 1359 C C . ALA A 1 169 ? 8.336 -13.594 1.475 1 98.25 169 ALA A C 1
ATOM 1361 O O . ALA A 1 169 ? 9.484 -14.039 1.402 1 98.25 169 ALA A O 1
ATOM 1362 N N . VAL A 1 170 ? 7.297 -14.008 0.733 1 98.81 170 VAL A N 1
ATOM 1363 C CA . VAL A 1 170 ? 7.441 -15.031 -0.299 1 98.81 170 VAL A CA 1
ATOM 1364 C C . VAL A 1 170 ? 7.016 -14.461 -1.65 1 98.81 170 VAL A C 1
ATOM 1366 O O . VAL A 1 170 ? 5.938 -13.883 -1.773 1 98.81 170 VAL A O 1
ATOM 1369 N N . LEU A 1 171 ? 7.887 -14.555 -2.564 1 98.69 171 LEU A N 1
ATOM 1370 C CA . LEU A 1 171 ? 7.531 -14.242 -3.945 1 98.69 171 LEU A CA 1
ATOM 1371 C C . LEU A 1 171 ? 7.184 -15.516 -4.715 1 98.69 171 LEU A C 1
ATOM 1373 O O . LEU A 1 171 ? 8.055 -16.344 -4.984 1 98.69 171 LEU A O 1
ATOM 1377 N N . SER A 1 172 ? 5.918 -15.68 -5 1 98.62 172 SER A N 1
ATOM 1378 C CA . SER A 1 172 ? 5.469 -16.781 -5.852 1 98.62 172 SER A CA 1
ATOM 1379 C C . SER A 1 172 ? 5.676 -16.453 -7.328 1 98.62 172 SER A C 1
ATOM 1381 O O . SER A 1 172 ? 5.203 -15.422 -7.812 1 98.62 172 SER A O 1
ATOM 1383 N N . LEU A 1 173 ? 6.391 -17.344 -8.047 1 97.25 173 LEU A N 1
ATOM 1384 C CA . LEU A 1 173 ? 6.715 -17.078 -9.445 1 97.25 173 LEU A CA 1
ATOM 1385 C C . LEU A 1 173 ? 6.52 -18.328 -10.305 1 97.25 173 LEU A C 1
ATOM 1387 O O . LEU A 1 173 ? 6.773 -19.438 -9.852 1 97.25 173 LEU A O 1
ATOM 1391 N N . ASP A 1 174 ? 6.082 -18.062 -11.531 1 94.25 174 ASP A N 1
ATOM 1392 C CA . ASP A 1 174 ? 6.207 -19.094 -12.555 1 94.25 174 ASP A CA 1
ATOM 1393 C C . ASP A 1 174 ? 7.59 -19.062 -13.203 1 94.25 174 ASP A C 1
ATOM 1395 O O . ASP A 1 174 ? 8.266 -18.031 -13.18 1 94.25 174 ASP A O 1
ATOM 1399 N N . ASP A 1 175 ? 7.992 -20.141 -13.781 1 94.06 175 ASP A N 1
ATOM 1400 C CA . ASP A 1 175 ? 9.359 -20.266 -14.273 1 94.06 175 ASP A CA 1
ATOM 1401 C C . ASP A 1 175 ? 9.5 -19.625 -15.656 1 94.06 175 ASP A C 1
ATOM 1403 O O . ASP A 1 175 ? 10.602 -19.578 -16.203 1 94.06 175 ASP A O 1
ATOM 1407 N N . ASP A 1 176 ? 8.383 -19.094 -16.188 1 90.19 176 ASP A N 1
ATOM 1408 C CA . ASP A 1 176 ? 8.445 -18.516 -17.531 1 90.19 176 ASP A CA 1
ATOM 1409 C C . ASP A 1 176 ? 8.5 -16.984 -17.469 1 90.19 176 ASP A C 1
ATOM 1411 O O . ASP A 1 176 ? 8.305 -16.312 -18.484 1 90.19 176 ASP A O 1
ATOM 1415 N N . LEU A 1 177 ? 8.742 -16.5 -16.312 1 91.12 177 LEU A N 1
ATOM 1416 C CA . LEU A 1 177 ? 8.812 -15.062 -16.125 1 91.12 177 LEU A CA 1
ATOM 1417 C C . LEU A 1 177 ? 10.242 -14.617 -15.836 1 91.12 177 LEU A C 1
ATOM 1419 O O . LEU A 1 177 ? 10.984 -15.328 -15.148 1 91.12 177 LEU A O 1
ATOM 1423 N N . VAL A 1 178 ? 10.57 -13.5 -16.438 1 90.06 178 VAL A N 1
ATOM 1424 C CA . VAL A 1 178 ? 11.812 -12.828 -16.047 1 90.06 178 VAL A CA 1
ATOM 1425 C C . VAL A 1 178 ? 11.516 -11.383 -15.656 1 90.06 178 VAL A C 1
ATOM 1427 O O . VAL A 1 178 ? 11.047 -10.594 -16.484 1 90.06 178 VAL A O 1
ATOM 1430 N N . ILE A 1 179 ? 11.734 -11.109 -14.43 1 93.75 179 ILE A N 1
ATOM 1431 C CA . ILE A 1 179 ? 11.531 -9.781 -13.852 1 93.75 179 ILE A CA 1
ATOM 1432 C C . ILE A 1 179 ? 12.859 -9.234 -13.336 1 93.75 179 ILE A C 1
ATOM 1434 O O . ILE A 1 179 ? 13.586 -9.922 -12.609 1 93.75 179 ILE A O 1
ATOM 1438 N N . PRO A 1 180 ? 13.203 -7.988 -13.695 1 93.06 180 PRO A N 1
ATOM 1439 C CA . PRO A 1 180 ? 14.453 -7.41 -13.188 1 93.06 180 PRO A CA 1
ATOM 1440 C C . PRO A 1 180 ? 14.516 -7.391 -11.664 1 93.06 180 PRO A C 1
ATOM 1442 O O . PRO A 1 180 ? 13.5 -7.152 -11.008 1 93.06 180 PRO A O 1
ATOM 1445 N N . CYS A 1 181 ? 15.734 -7.551 -11.172 1 94.88 181 CYS A N 1
ATOM 1446 C CA . CYS A 1 181 ? 15.93 -7.594 -9.727 1 94.88 181 CYS A CA 1
ATOM 1447 C C . CYS A 1 181 ? 15.422 -6.316 -9.062 1 94.88 181 CYS A C 1
ATOM 1449 O O . CYS A 1 181 ? 14.797 -6.367 -8 1 94.88 181 CYS A O 1
ATOM 1451 N N . GLU A 1 182 ? 15.625 -5.215 -9.742 1 90.75 182 GLU A N 1
ATOM 1452 C CA . GLU A 1 182 ? 15.219 -3.93 -9.188 1 90.75 182 GLU A CA 1
ATOM 1453 C C . GLU A 1 182 ? 13.695 -3.836 -9.078 1 90.75 182 GLU A C 1
ATOM 1455 O O . GLU A 1 182 ? 13.172 -3.236 -8.141 1 90.75 182 GLU A O 1
ATOM 1460 N N . THR A 1 183 ? 13.062 -4.391 -10.016 1 92.75 183 THR A N 1
ATOM 1461 C CA . THR A 1 183 ? 11.609 -4.406 -10.008 1 92.75 183 THR A CA 1
ATOM 1462 C C . THR A 1 183 ? 11.078 -5.266 -8.859 1 92.75 183 THR A C 1
ATOM 1464 O O . THR A 1 183 ? 10.094 -4.902 -8.211 1 92.75 183 THR A O 1
ATOM 1467 N N . LEU A 1 184 ? 11.75 -6.324 -8.609 1 95.94 184 LEU A N 1
ATOM 1468 C CA . LEU A 1 184 ? 11.367 -7.176 -7.492 1 95.94 184 LEU A CA 1
ATOM 1469 C C . LEU A 1 184 ? 11.57 -6.453 -6.164 1 95.94 184 LEU A C 1
ATOM 1471 O O . LEU A 1 184 ? 10.719 -6.527 -5.277 1 95.94 184 LEU A O 1
ATOM 1475 N N . ASP A 1 185 ? 12.648 -5.777 -6.098 1 93.62 185 ASP A N 1
ATOM 1476 C CA . ASP A 1 185 ? 12.945 -5.039 -4.871 1 93.62 185 ASP A CA 1
ATOM 1477 C C . ASP A 1 185 ? 11.922 -3.926 -4.641 1 93.62 185 ASP A C 1
ATOM 1479 O O . ASP A 1 185 ? 11.523 -3.672 -3.504 1 93.62 185 ASP A O 1
ATOM 1483 N N . PHE A 1 186 ? 11.562 -3.309 -5.707 1 93.44 186 PHE A N 1
ATOM 1484 C CA . PHE A 1 186 ? 10.523 -2.293 -5.625 1 93.44 186 PHE A CA 1
ATOM 1485 C C . PHE A 1 186 ? 9.211 -2.9 -5.137 1 93.44 186 PHE A C 1
ATOM 1487 O O . PHE A 1 186 ? 8.586 -2.381 -4.207 1 93.44 186 PHE A O 1
ATOM 1494 N N . ALA A 1 187 ? 8.836 -3.967 -5.715 1 96.56 187 ALA A N 1
ATOM 1495 C CA . ALA A 1 187 ? 7.613 -4.645 -5.301 1 96.56 187 ALA A CA 1
ATOM 1496 C C . ALA A 1 187 ? 7.703 -5.098 -3.846 1 96.56 187 ALA A C 1
ATOM 1498 O O . ALA A 1 187 ? 6.719 -5.023 -3.104 1 96.56 187 ALA A O 1
ATOM 1499 N N . TYR A 1 188 ? 8.852 -5.566 -3.42 1 97.06 188 TYR A N 1
ATOM 1500 C CA . TYR A 1 188 ? 9.062 -5.98 -2.037 1 97.06 188 TYR A CA 1
ATOM 1501 C C . TYR A 1 188 ? 8.859 -4.812 -1.082 1 97.06 188 TYR A C 1
ATOM 1503 O O . TYR A 1 188 ? 8.258 -4.973 -0.016 1 97.06 188 TYR A O 1
ATOM 1511 N N . SER A 1 189 ? 9.32 -3.682 -1.453 1 93.25 189 SER A N 1
ATOM 1512 C CA . SER A 1 189 ? 9.156 -2.498 -0.618 1 93.25 189 SER A CA 1
ATOM 1513 C C . SER A 1 189 ? 7.68 -2.152 -0.433 1 93.25 189 SER A C 1
ATOM 1515 O O . SER A 1 189 ? 7.273 -1.696 0.638 1 93.25 189 SER A O 1
ATOM 1517 N N . ILE A 1 190 ? 6.91 -2.328 -1.446 1 95.44 190 ILE A N 1
ATOM 1518 C CA . ILE A 1 190 ? 5.469 -2.111 -1.366 1 95.44 190 ILE A CA 1
ATOM 1519 C C . ILE A 1 190 ? 4.84 -3.152 -0.442 1 95.44 190 ILE A C 1
ATOM 1521 O O . ILE A 1 190 ? 4.008 -2.82 0.404 1 95.44 190 ILE A O 1
ATOM 1525 N N . TRP A 1 191 ? 5.289 -4.352 -0.595 1 97.38 191 TRP A N 1
ATOM 1526 C CA . TRP A 1 191 ? 4.758 -5.422 0.239 1 97.38 191 TRP A CA 1
ATOM 1527 C C . TRP A 1 191 ? 5.023 -5.148 1.715 1 97.38 191 TRP A C 1
ATOM 1529 O O . TRP A 1 191 ? 4.199 -5.473 2.57 1 97.38 191 TRP A O 1
ATOM 1539 N N . GLN A 1 192 ? 6.098 -4.512 2.051 1 95.12 192 GLN A N 1
ATOM 1540 C CA . GLN A 1 192 ? 6.434 -4.219 3.439 1 95.12 192 GLN A CA 1
ATOM 1541 C C . GLN A 1 192 ? 5.402 -3.285 4.07 1 95.12 192 GLN A C 1
ATOM 1543 O O . GLN A 1 192 ? 5.18 -3.328 5.281 1 95.12 192 GLN A O 1
ATOM 1548 N N . ALA A 1 193 ? 4.707 -2.518 3.225 1 93.38 193 ALA A N 1
ATOM 1549 C CA . ALA A 1 193 ? 3.65 -1.63 3.703 1 93.38 193 ALA A CA 1
ATOM 1550 C C . ALA A 1 193 ? 2.312 -2.359 3.781 1 93.38 193 ALA A C 1
ATOM 1552 O O . ALA A 1 193 ? 1.413 -1.946 4.52 1 93.38 193 ALA A O 1
ATOM 1553 N N . ALA A 1 194 ? 2.242 -3.471 3 1 95.88 194 ALA A N 1
ATOM 1554 C CA . ALA A 1 194 ? 0.973 -4.188 2.902 1 95.88 194 ALA A CA 1
ATOM 1555 C C . ALA A 1 194 ? 1.187 -5.695 2.992 1 95.88 194 ALA A C 1
ATOM 1557 O O . ALA A 1 194 ? 0.778 -6.441 2.098 1 95.88 194 ALA A O 1
ATOM 1558 N N . PRO A 1 195 ? 1.694 -6.164 4.129 1 95.69 195 PRO A N 1
ATOM 1559 C CA . PRO A 1 195 ? 2.068 -7.578 4.223 1 95.69 195 PRO A CA 1
ATOM 1560 C C . PRO A 1 195 ? 0.856 -8.5 4.332 1 95.69 195 PRO A C 1
ATOM 1562 O O . PRO A 1 195 ? 0.991 -9.719 4.191 1 95.69 195 PRO A O 1
ATOM 1565 N N . GLN A 1 196 ? -0.325 -7.879 4.539 1 95.88 196 GLN A N 1
ATOM 1566 C CA . GLN A 1 196 ? -1.528 -8.695 4.656 1 95.88 196 GLN A CA 1
ATOM 1567 C C . GLN A 1 196 ? -2.258 -8.797 3.322 1 95.88 196 GLN A C 1
ATOM 1569 O O . GLN A 1 196 ? -3.326 -9.406 3.236 1 95.88 196 GLN A O 1
ATOM 1574 N N . SER A 1 197 ? -1.688 -8.195 2.324 1 97.38 197 SER A N 1
ATOM 1575 C CA . SER A 1 197 ? -2.25 -8.234 0.978 1 97.38 197 SER A CA 1
ATOM 1576 C C . SER A 1 197 ? -1.369 -9.055 0.039 1 97.38 197 SER A C 1
ATOM 1578 O O . SER A 1 197 ? -0.182 -9.25 0.307 1 97.38 197 SER A O 1
ATOM 1580 N N . LEU A 1 198 ? -2.039 -9.602 -1.033 1 98.44 198 LEU A N 1
ATOM 1581 C CA . LEU A 1 198 ? -1.239 -10.039 -2.168 1 98.44 198 LEU A CA 1
ATOM 1582 C C . LEU A 1 198 ? -0.753 -8.852 -2.988 1 98.44 198 LEU A C 1
ATOM 1584 O O . LEU A 1 198 ? -1.555 -8.016 -3.416 1 98.44 198 LEU A O 1
ATOM 1588 N N . VAL A 1 199 ? 0.544 -8.734 -3.094 1 98.5 199 VAL A N 1
ATOM 1589 C CA . VAL A 1 199 ? 1.166 -7.656 -3.852 1 98.5 199 VAL A CA 1
ATOM 1590 C C . VAL A 1 199 ? 1.831 -8.219 -5.105 1 98.5 199 VAL A C 1
ATOM 1592 O O . VAL A 1 199 ? 2.789 -8.992 -5.016 1 98.5 199 VAL A O 1
ATOM 1595 N N . GLY A 1 200 ? 1.289 -7.82 -6.312 1 96.94 200 GLY A N 1
ATOM 1596 C CA . GLY A 1 200 ? 1.848 -8.484 -7.48 1 96.94 200 GLY A CA 1
ATOM 1597 C C . GLY A 1 200 ? 1.628 -7.707 -8.766 1 96.94 200 GLY A C 1
ATOM 1598 O O . GLY A 1 200 ? 1.384 -6.5 -8.734 1 96.94 200 GLY A O 1
ATOM 1599 N N . PHE A 1 201 ? 1.77 -8.453 -9.898 1 93.06 201 PHE A N 1
ATOM 1600 C CA . PHE A 1 201 ? 1.97 -7.785 -11.18 1 93.06 201 PHE A CA 1
ATOM 1601 C C . PHE A 1 201 ? 0.82 -8.086 -12.133 1 93.06 201 PHE A C 1
ATOM 1603 O O . PHE A 1 201 ? 0.677 -7.438 -13.172 1 93.06 201 PHE A O 1
ATOM 1610 N N . THR A 1 202 ? 0.022 -9.023 -11.781 1 91.38 202 THR A N 1
ATOM 1611 C CA . THR A 1 202 ? -0.984 -9.484 -12.727 1 91.38 202 THR A CA 1
ATOM 1612 C C . THR A 1 202 ? -2.379 -9.422 -12.109 1 91.38 202 THR A C 1
ATOM 1614 O O . THR A 1 202 ? -2.896 -10.422 -11.625 1 91.38 202 THR A O 1
ATOM 1617 N N . PRO A 1 203 ? -3.021 -8.258 -12.242 1 91.5 203 PRO A N 1
ATOM 1618 C CA . PRO A 1 203 ? -4.359 -8.078 -11.68 1 91.5 203 PRO A CA 1
ATOM 1619 C C . PRO A 1 203 ? -5.461 -8.656 -12.562 1 91.5 203 PRO A C 1
ATOM 1621 O O . PRO A 1 203 ? -5.293 -8.742 -13.781 1 91.5 203 PRO A O 1
ATOM 1624 N N . ARG A 1 204 ? -6.52 -9.07 -11.891 1 88.62 204 ARG A N 1
ATOM 1625 C CA . ARG A 1 204 ? -7.754 -9.5 -12.539 1 88.62 204 ARG A CA 1
ATOM 1626 C C . ARG A 1 204 ? -8.977 -8.969 -11.805 1 88.62 204 ARG A C 1
ATOM 1628 O O . ARG A 1 204 ? -8.891 -8.609 -10.625 1 88.62 204 ARG A O 1
ATOM 1635 N N . LEU A 1 205 ? -10.016 -8.875 -12.562 1 87.25 205 LEU A N 1
ATOM 1636 C CA . LEU A 1 205 ? -11.273 -8.445 -11.961 1 87.25 205 LEU A CA 1
ATOM 1637 C C . LEU A 1 205 ? -12.312 -9.562 -12.016 1 87.25 205 LEU A C 1
ATOM 1639 O O . LEU A 1 205 ? -12.555 -10.141 -13.078 1 87.25 205 LEU A O 1
ATOM 1643 N N . VAL A 1 206 ? -12.789 -9.891 -10.867 1 83.56 206 VAL A N 1
ATOM 1644 C CA . VAL A 1 206 ? -13.922 -10.797 -10.711 1 83.56 206 VAL A CA 1
ATOM 1645 C C . VAL A 1 206 ? -15.172 -10 -10.352 1 83.56 206 VAL A C 1
ATOM 1647 O O . VAL A 1 206 ? -15.141 -9.172 -9.438 1 83.56 206 VAL A O 1
ATOM 1650 N N . THR A 1 207 ? -16.188 -10.062 -11.156 1 76.44 207 THR A N 1
ATOM 1651 C CA . THR A 1 207 ? -17.422 -9.336 -10.883 1 76.44 207 THR A CA 1
ATOM 1652 C C . THR A 1 207 ? -18.641 -10.227 -11.133 1 76.44 207 THR A C 1
ATOM 1654 O O . THR A 1 207 ? -18.516 -11.312 -11.703 1 76.44 207 THR A O 1
ATOM 1657 N N . TRP A 1 208 ? -19.797 -9.75 -10.508 1 64.94 208 TRP A N 1
ATOM 1658 C CA . TRP A 1 208 ? -21.078 -10.43 -10.742 1 64.94 208 TRP A CA 1
ATOM 1659 C C . TRP A 1 208 ? -21.75 -9.898 -11.992 1 64.94 208 TRP A C 1
ATOM 1661 O O . TRP A 1 208 ? -21.75 -8.688 -12.25 1 64.94 208 TRP A O 1
ATOM 1671 N N . ASP A 1 209 ? -22.016 -10.5 -13.102 1 54.88 209 ASP A N 1
ATOM 1672 C CA . ASP A 1 209 ? -22.688 -10.133 -14.344 1 54.88 209 ASP A CA 1
ATOM 1673 C C . ASP A 1 209 ? -24.109 -9.664 -14.07 1 54.88 209 ASP A C 1
ATOM 1675 O O . ASP A 1 209 ? -24.75 -9.07 -14.945 1 54.88 209 ASP A O 1
ATOM 1679 N N . GLY A 1 210 ? -24.859 -9.812 -13.133 1 42.91 210 GLY A N 1
ATOM 1680 C CA . GLY A 1 210 ? -26.234 -9.367 -13.148 1 42.91 210 GLY A CA 1
ATOM 1681 C C . GLY A 1 210 ? -26.391 -7.883 -13.414 1 42.91 210 GLY A C 1
ATOM 1682 O O . GLY A 1 210 ? -27.469 -7.418 -13.773 1 42.91 210 GLY A O 1
ATOM 1683 N N . GLU A 1 211 ? -25.578 -7 -13.117 1 36.03 211 GLU A N 1
ATOM 1684 C CA . GLU A 1 211 ? -25.859 -5.574 -13.219 1 36.03 211 GLU A CA 1
ATOM 1685 C C . GLU A 1 211 ? -25.531 -5.043 -14.609 1 36.03 211 GLU A C 1
ATOM 1687 O O . GLU A 1 211 ? -25.781 -3.875 -14.914 1 36.03 211 GLU A O 1
ATOM 1692 N N . THR A 1 212 ? -24.766 -5.598 -15.5 1 32.53 212 THR A N 1
ATOM 1693 C CA . THR A 1 212 ? -24.484 -4.949 -16.781 1 32.53 212 THR A CA 1
ATOM 1694 C C . THR A 1 212 ? -25.734 -4.898 -17.641 1 32.53 212 THR A C 1
ATOM 1696 O O . THR A 1 212 ? -25.703 -4.379 -18.766 1 32.53 212 THR A O 1
ATOM 1699 N N . ALA A 1 213 ? -26.75 -5.688 -17.672 1 30.09 213 ALA A N 1
ATOM 1700 C CA . ALA A 1 213 ? -27.625 -5.582 -18.828 1 30.09 213 ALA A CA 1
ATOM 1701 C C . ALA A 1 213 ? -28.156 -4.164 -18.984 1 30.09 213 ALA A C 1
ATOM 1703 O O . ALA A 1 213 ? -28.859 -3.861 -19.953 1 30.09 213 ALA A O 1
ATOM 1704 N N . SER A 1 214 ? -28.328 -3.283 -18.25 1 28.66 214 SER A N 1
ATOM 1705 C CA . SER A 1 214 ? -29.141 -2.191 -18.766 1 28.66 214 SER A CA 1
ATOM 1706 C C . SER A 1 214 ? -28.344 -1.286 -19.688 1 28.66 214 SER A C 1
ATOM 1708 O O . SER A 1 214 ? -28.906 -0.553 -20.5 1 28.66 214 SER A O 1
ATOM 1710 N N . GLY A 1 215 ? -27.203 -0.655 -19.531 1 26.72 215 GLY A N 1
ATOM 1711 C CA . GLY A 1 215 ? -26.844 0.362 -20.516 1 26.72 215 GLY A CA 1
ATOM 1712 C C . GLY A 1 215 ? -26.141 -0.205 -21.734 1 26.72 215 GLY A C 1
ATOM 1713 O O . GLY A 1 215 ? -25 0.154 -22.016 1 26.72 215 GLY A O 1
ATOM 1714 N N . VAL A 1 216 ? -26.359 -1.372 -22.375 1 25.41 216 VAL A N 1
ATOM 1715 C CA . VAL A 1 216 ? -26.062 -1.503 -23.797 1 25.41 216 VAL A CA 1
ATOM 1716 C C . VAL A 1 216 ? -26.766 -0.39 -24.578 1 25.41 216 VAL A C 1
ATOM 1718 O O . VAL A 1 216 ? -27.859 0.04 -24.219 1 25.41 216 VAL A O 1
ATOM 1721 N N . VAL A 1 217 ? -26.141 0.397 -25.453 1 24.34 217 VAL A N 1
ATOM 1722 C CA . VAL A 1 217 ? -26.922 0.939 -26.562 1 24.34 217 VAL A CA 1
ATOM 1723 C C . VAL A 1 217 ? -27.922 -0.105 -27.047 1 24.34 217 VAL A C 1
ATOM 1725 O O . VAL A 1 217 ? -27.703 -1.309 -26.906 1 24.34 217 VAL A O 1
ATOM 1728 N N . ALA A 1 218 ? -29.203 0.109 -27.438 1 23.67 218 ALA A N 1
ATOM 1729 C CA . ALA A 1 218 ? -30.234 -0.571 -28.219 1 23.67 218 ALA A CA 1
ATOM 1730 C C . ALA A 1 218 ? -29.625 -1.375 -29.359 1 23.67 218 ALA A C 1
ATOM 1732 O O . ALA A 1 218 ? -30.234 -2.326 -29.859 1 23.67 218 ALA A O 1
ATOM 1733 N N . GLY A 1 219 ? -28.766 -0.955 -30.219 1 24.23 219 GLY A N 1
ATOM 1734 C CA . GLY A 1 219 ? -28.766 -1.701 -31.469 1 24.23 219 GLY A CA 1
ATOM 1735 C C . GLY A 1 219 ? -28.219 -3.105 -31.328 1 24.23 219 GLY A C 1
ATOM 1736 O O . GLY A 1 219 ? -28.875 -4.082 -31.703 1 24.23 219 GLY A O 1
ATOM 1737 N N . LYS A 1 220 ? -26.812 -3.57 -31.656 1 25.03 220 LYS A N 1
ATOM 1738 C CA . LYS A 1 220 ? -26.734 -4.992 -31.969 1 25.03 220 LYS A CA 1
ATOM 1739 C C . LYS A 1 220 ? -26.797 -5.844 -30.719 1 25.03 220 LYS A C 1
ATOM 1741 O O . LYS A 1 220 ? -26.234 -5.477 -29.672 1 25.03 220 LYS A O 1
ATOM 1746 N N . LYS A 1 221 ? -27.656 -6.906 -30.625 1 23.88 221 LYS A N 1
ATOM 1747 C CA . LYS A 1 221 ? -27.938 -8.188 -29.984 1 23.88 221 LYS A CA 1
ATOM 1748 C C . LYS A 1 221 ? -26.641 -8.93 -29.672 1 23.88 221 LYS A C 1
ATOM 1750 O O . LYS A 1 221 ? -25.844 -9.234 -30.562 1 23.88 221 LYS A O 1
ATOM 1755 N N . VAL A 1 222 ? -25.938 -8.586 -28.625 1 23.3 222 VAL A N 1
ATOM 1756 C CA . VAL A 1 222 ? -24.875 -9.562 -28.406 1 23.3 222 VAL A CA 1
ATOM 1757 C C . VAL A 1 222 ? -25.422 -10.977 -28.594 1 23.3 222 VAL A C 1
ATOM 1759 O O . VAL A 1 222 ? -26.359 -11.383 -27.906 1 23.3 222 VAL A O 1
ATOM 1762 N N . THR A 1 223 ? -25.25 -11.688 -29.656 1 22.59 223 THR A N 1
ATOM 1763 C CA . THR A 1 223 ? -25.562 -13.086 -29.922 1 22.59 223 THR A CA 1
ATOM 1764 C C . THR A 1 223 ? -25.141 -13.969 -28.75 1 22.59 223 THR A C 1
ATOM 1766 O O . THR A 1 223 ? -24.297 -13.57 -27.938 1 22.59 223 THR A O 1
ATOM 1769 N N . GLU A 1 224 ? -25.641 -15.297 -28.656 1 22.86 224 GLU A N 1
ATOM 1770 C CA . GLU A 1 224 ? -25.562 -16.609 -28.031 1 22.86 224 GLU A CA 1
ATOM 1771 C C . GLU A 1 224 ? -24.109 -17.031 -27.781 1 22.86 224 GLU A C 1
ATOM 1773 O O . GLU A 1 224 ? -23.484 -17.656 -28.641 1 22.86 224 GLU A O 1
ATOM 1778 N N . LEU A 1 225 ? -23.156 -16.391 -27.5 1 23.02 225 LEU A N 1
ATOM 1779 C CA . LEU A 1 225 ? -22 -17.281 -27.547 1 23.02 225 LEU A CA 1
ATOM 1780 C C . LEU A 1 225 ? -22.203 -18.484 -26.641 1 23.02 225 LEU A C 1
ATOM 1782 O O . LEU A 1 225 ? -22.797 -18.359 -25.562 1 23.02 225 LEU A O 1
ATOM 1786 N N . GLU A 1 226 ? -21.922 -19.766 -26.953 1 22.44 226 GLU A N 1
ATOM 1787 C CA . GLU A 1 226 ? -22.281 -21.125 -26.547 1 22.44 226 GLU A CA 1
ATOM 1788 C C . GLU A 1 226 ? -21.922 -21.375 -25.078 1 22.44 226 GLU A C 1
ATOM 1790 O O . GLU A 1 226 ? -20.766 -21.234 -24.688 1 22.44 226 GLU A O 1
ATOM 1795 N N . ALA A 1 227 ? -22.734 -21.25 -24.047 1 24.92 227 ALA A N 1
ATOM 1796 C CA . ALA A 1 227 ? -23 -21.859 -22.75 1 24.92 227 ALA A CA 1
ATOM 1797 C C . ALA A 1 227 ? -22.578 -23.328 -22.734 1 24.92 227 ALA A C 1
ATOM 1799 O O . ALA A 1 227 ? -23.203 -24.172 -23.375 1 24.92 227 ALA A O 1
ATOM 1800 N N . GLY A 1 228 ? -21.312 -23.766 -22.766 1 23.69 228 GLY A N 1
ATOM 1801 C CA . GLY A 1 228 ? -21.547 -25.172 -22.438 1 23.69 228 GLY A CA 1
ATOM 1802 C C . GLY A 1 228 ? -22.281 -25.359 -21.109 1 23.69 228 GLY A C 1
ATOM 1803 O O . GLY A 1 228 ? -22.328 -24.438 -20.297 1 23.69 228 GLY A O 1
ATOM 1804 N N . GLU A 1 229 ? -23.031 -26.5 -20.625 1 23.2 229 GLU A N 1
ATOM 1805 C CA . GLU A 1 229 ? -23.906 -27.156 -19.656 1 23.2 229 GLU A CA 1
ATOM 1806 C C . GLU A 1 229 ? -23.297 -27.109 -18.25 1 23.2 229 GLU A C 1
ATOM 1808 O O . GLU A 1 229 ? -23.938 -27.516 -17.281 1 23.2 229 GLU A O 1
ATOM 1813 N N . GLY A 1 230 ? -22.141 -27.203 -17.906 1 22.56 230 GLY A N 1
ATOM 1814 C CA . GLY A 1 230 ? -21.953 -27.875 -16.625 1 22.56 230 GLY A CA 1
ATOM 1815 C C . GLY A 1 230 ? -22.547 -27.094 -15.461 1 22.56 230 GLY A C 1
ATOM 1816 O O . GLY A 1 230 ? -22.906 -25.922 -15.602 1 22.56 230 GLY A O 1
ATOM 1817 N N . ALA A 1 231 ? -22.297 -27.422 -14.125 1 23.66 231 ALA A N 1
ATOM 1818 C CA . ALA A 1 231 ? -23.078 -27.719 -12.93 1 23.66 231 ALA A CA 1
ATOM 1819 C C . ALA A 1 231 ? -23.594 -26.438 -12.266 1 23.66 231 ALA A C 1
ATOM 1821 O O . ALA A 1 231 ? -24.781 -26.312 -11.992 1 23.66 231 ALA A O 1
ATOM 1822 N N . GLY A 1 232 ? -23.094 -25.828 -10.922 1 25.77 232 GLY A N 1
ATOM 1823 C CA . GLY A 1 232 ? -24.109 -25.625 -9.898 1 25.77 232 GLY A CA 1
ATOM 1824 C C . GLY A 1 232 ? -25.141 -24.578 -10.289 1 25.77 232 GLY A C 1
ATOM 1825 O O . GLY A 1 232 ? -24.812 -23.422 -10.492 1 25.77 232 GLY A O 1
ATOM 1826 N N . PRO A 1 233 ? -26.266 -24.875 -10.844 1 27.38 233 PRO A N 1
ATOM 1827 C CA . PRO A 1 233 ? -27.703 -24.703 -11.094 1 27.38 233 PRO A CA 1
ATOM 1828 C C . PRO A 1 233 ? -28.484 -24.406 -9.828 1 27.38 233 PRO A C 1
ATOM 1830 O O . PRO A 1 233 ? -29.453 -23.625 -9.859 1 27.38 233 PRO A O 1
ATOM 1833 N N . GLY A 1 234 ? -28.875 -24.672 -8.43 1 27.06 234 GLY A N 1
ATOM 1834 C CA . GLY A 1 234 ? -30.297 -24.906 -8.656 1 27.06 234 GLY A CA 1
ATOM 1835 C C . GLY A 1 234 ? -30.984 -23.75 -9.336 1 27.06 234 GLY A C 1
ATOM 1836 O O . GLY A 1 234 ? -30.422 -22.672 -9.484 1 27.06 234 GLY A O 1
ATOM 1837 N N . PRO A 1 235 ? -32.469 -23.578 -9.414 1 29.2 235 PRO A N 1
ATOM 1838 C CA . PRO A 1 235 ? -33.438 -23.109 -10.43 1 29.2 235 PRO A CA 1
ATOM 1839 C C . PRO A 1 235 ? -33.219 -21.641 -10.797 1 29.2 235 PRO A C 1
ATOM 1841 O O . PRO A 1 235 ? -33.094 -21.312 -11.977 1 29.2 235 PRO A O 1
ATOM 1844 N N . GLY A 1 236 ? -34.031 -20.375 -10.25 1 29.91 236 GLY A N 1
ATOM 1845 C CA . GLY A 1 236 ? -34.594 -19.219 -10.922 1 29.91 236 GLY A CA 1
ATOM 1846 C C . GLY A 1 236 ? -33.562 -18.125 -11.164 1 29.91 236 GLY A C 1
ATOM 1847 O O . GLY A 1 236 ? -33.844 -17.141 -11.852 1 29.91 236 GLY A O 1
ATOM 1848 N N . ALA A 1 237 ? -32.562 -17.578 -10.18 1 32.53 237 ALA A N 1
ATOM 1849 C CA . ALA A 1 237 ? -31.812 -16.328 -10.172 1 32.53 237 ALA A CA 1
ATOM 1850 C C . ALA A 1 237 ? -30.594 -16.391 -11.078 1 32.53 237 ALA A C 1
ATOM 1852 O O . ALA A 1 237 ? -29.688 -17.188 -10.852 1 32.53 237 ALA A O 1
ATOM 1853 N N . ALA A 1 238 ? -30.359 -16.047 -12.438 1 37.91 238 ALA A N 1
ATOM 1854 C CA . ALA A 1 238 ? -29.672 -16.219 -13.711 1 37.91 238 ALA A CA 1
ATOM 1855 C C . ALA A 1 238 ? -28.25 -15.664 -13.641 1 37.91 238 ALA A C 1
ATOM 1857 O O . ALA A 1 238 ? -27.531 -15.656 -14.641 1 37.91 238 ALA A O 1
ATOM 1858 N N . GLY A 1 239 ? -27.625 -14.789 -12.734 1 47.28 239 GLY A N 1
ATOM 1859 C CA . GLY A 1 239 ? -26.391 -14.086 -13.031 1 47.28 239 GLY A CA 1
ATOM 1860 C C . GLY A 1 239 ? -25.156 -14.867 -12.641 1 47.28 239 GLY A C 1
ATOM 1861 O O . GLY A 1 239 ? -25.234 -15.828 -11.875 1 47.28 239 GLY A O 1
ATOM 1862 N N . SER A 1 240 ? -24.094 -15.195 -13.5 1 54.22 240 SER A N 1
ATOM 1863 C CA . SER A 1 240 ? -22.828 -15.906 -13.289 1 54.22 240 SER A CA 1
ATOM 1864 C C . SER A 1 240 ? -21.703 -14.938 -12.977 1 54.22 240 SER A C 1
ATOM 1866 O O . SER A 1 240 ? -21.781 -13.75 -13.305 1 54.22 240 SER A O 1
ATOM 1868 N N . TYR A 1 241 ? -20.812 -15.359 -11.992 1 58.34 241 TYR A N 1
ATOM 1869 C CA . TYR A 1 241 ? -19.609 -14.57 -11.75 1 58.34 241 TYR A CA 1
ATOM 1870 C C . TYR A 1 241 ? -18.719 -14.531 -12.992 1 58.34 241 TYR A C 1
ATOM 1872 O O . TYR A 1 241 ? -18.578 -15.531 -13.695 1 58.34 241 TYR A O 1
ATOM 1880 N N . ARG A 1 242 ? -18.469 -13.289 -13.367 1 60.38 242 ARG A N 1
ATOM 1881 C CA . ARG A 1 242 ? -17.594 -13.07 -14.523 1 60.38 242 ARG A CA 1
ATOM 1882 C C . ARG A 1 242 ? -16.156 -12.828 -14.086 1 60.38 242 ARG A C 1
ATOM 1884 O O . ARG A 1 242 ? -15.906 -12.078 -13.148 1 60.38 242 ARG A O 1
ATOM 1891 N N . TYR A 1 243 ? -15.367 -13.742 -14.4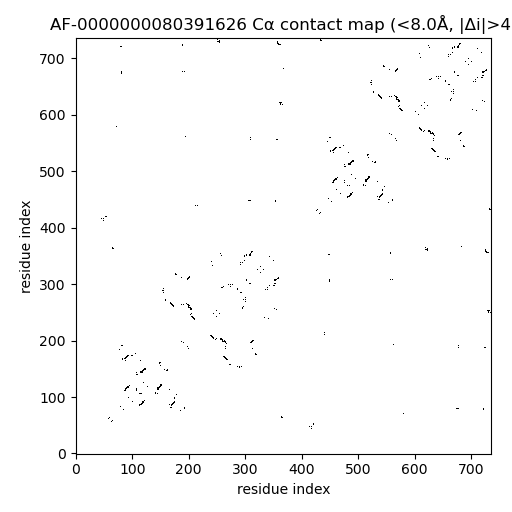77 1 65.44 243 TYR A N 1
ATOM 1892 C CA . TYR A 1 243 ? -13.93 -13.539 -14.406 1 65.44 243 TYR A CA 1
ATOM 1893 C C . TYR A 1 243 ? -13.43 -12.734 -15.594 1 65.44 243 TYR A C 1
ATOM 1895 O O . TYR A 1 243 ? -13.477 -13.203 -16.734 1 65.44 243 TYR A O 1
ATOM 1903 N N . LEU A 1 244 ? -13.297 -11.453 -15.336 1 51.47 244 LEU A N 1
ATOM 1904 C CA . LEU A 1 244 ? -12.844 -10.578 -16.422 1 51.47 244 LEU A CA 1
ATOM 1905 C C . LEU A 1 244 ? -11.328 -10.672 -16.578 1 51.47 244 LEU A C 1
ATOM 1907 O O . LEU A 1 244 ? -10.578 -10.164 -15.75 1 51.47 244 LEU A O 1
ATOM 1911 N N . SER A 1 245 ? -11.008 -11.688 -17.484 1 53.66 245 SER A N 1
ATOM 1912 C CA . SER A 1 245 ? -9.719 -12.352 -17.609 1 53.66 245 SER A CA 1
ATOM 1913 C C . SER A 1 245 ? -8.648 -11.398 -18.125 1 53.66 245 SER A C 1
ATOM 1915 O O . SER A 1 245 ? -7.453 -11.641 -17.953 1 53.66 245 SER A O 1
ATOM 1917 N N . SER A 1 246 ? -9.094 -10.273 -18.859 1 56.75 246 SER A N 1
ATOM 1918 C CA . SER A 1 246 ? -7.941 -9.742 -19.578 1 56.75 246 SER A CA 1
ATOM 1919 C C . SER A 1 246 ? -7.387 -8.5 -18.891 1 56.75 246 SER A C 1
ATOM 1921 O O . SER A 1 246 ? -8.141 -7.707 -18.328 1 56.75 246 SER A O 1
ATOM 1923 N N . PHE A 1 247 ? -6.07 -8.664 -18.75 1 61.16 247 PHE A N 1
ATOM 1924 C CA . PHE A 1 247 ? -5.312 -7.477 -18.375 1 61.16 247 PHE A CA 1
ATOM 1925 C C . PHE A 1 247 ? -5.871 -6.242 -19.078 1 61.16 247 PHE A C 1
ATOM 1927 O O . PHE A 1 247 ? -5.91 -5.156 -18.5 1 61.16 247 PHE A O 1
ATOM 1934 N N . LYS A 1 248 ? -6.516 -6.621 -20.141 1 61.47 248 LYS A N 1
ATOM 1935 C CA . LYS A 1 248 ? -7.055 -5.52 -20.922 1 61.47 248 LYS A CA 1
ATOM 1936 C C . LYS A 1 248 ? -8.25 -4.875 -20.234 1 61.47 248 LYS A C 1
ATOM 1938 O O . LYS A 1 248 ? -8.406 -3.652 -20.266 1 61.47 248 LYS A O 1
ATOM 1943 N N . HIS A 1 249 ? -8.945 -5.723 -19.594 1 65.81 249 HIS A N 1
ATOM 1944 C CA . HIS A 1 249 ? -10.102 -5.176 -18.906 1 65.81 249 HIS A CA 1
ATOM 1945 C C . HIS A 1 249 ? -9.68 -4.312 -17.719 1 65.81 249 HIS A C 1
ATOM 1947 O O . HIS A 1 249 ? -10.25 -3.242 -17.484 1 65.81 249 HIS A O 1
ATOM 1953 N N . VAL A 1 250 ? -8.703 -4.828 -17 1 73.88 250 VAL A N 1
ATOM 1954 C CA . VAL A 1 250 ? -8.211 -4.074 -15.859 1 73.88 250 VAL A CA 1
ATOM 1955 C C . VAL A 1 250 ? -7.578 -2.768 -16.328 1 73.88 250 VAL A C 1
ATOM 1957 O O . VAL A 1 250 ? -7.762 -1.72 -15.703 1 73.88 250 VAL A O 1
ATOM 1960 N N . TRP A 1 251 ? -6.945 -2.936 -17.453 1 67.94 251 TRP A N 1
ATOM 1961 C CA . TRP A 1 251 ? -6.297 -1.747 -18 1 67.94 251 TRP A CA 1
ATOM 1962 C C . TRP A 1 251 ? -7.332 -0.708 -18.422 1 67.94 251 TRP A C 1
ATOM 1964 O O . TRP A 1 251 ? -7.145 0.489 -18.188 1 67.94 251 TRP A O 1
ATOM 1974 N N . TRP A 1 252 ? -8.383 -1.235 -18.844 1 66.44 252 TRP A N 1
ATOM 1975 C CA . TRP A 1 252 ? -9.398 -0.33 -19.359 1 66.44 252 TRP A CA 1
ATOM 1976 C C . TRP A 1 252 ? -10.234 0.261 -18.234 1 66.44 252 TRP A C 1
ATOM 1978 O O . TRP A 1 252 ? -10.539 1.456 -18.234 1 66.44 252 TRP A O 1
ATOM 1988 N N . HIS A 1 253 ? -10.516 -0.543 -17.25 1 72.31 253 HIS A N 1
ATOM 1989 C CA . HIS A 1 253 ? -11.438 -0.085 -16.219 1 72.31 253 HIS A CA 1
ATOM 1990 C C . HIS A 1 253 ? -10.695 0.383 -14.977 1 72.31 253 HIS A C 1
ATOM 1992 O O . HIS A 1 253 ? -11.258 1.094 -14.141 1 72.31 253 HIS A O 1
ATOM 1998 N N . GLY A 1 254 ? -9.547 -0.099 -14.867 1 80.94 254 GLY A N 1
ATOM 1999 C CA . GLY A 1 254 ? -8.711 0.337 -13.758 1 80.94 254 GLY A CA 1
ATOM 2000 C C . GLY A 1 254 ? -9.148 -0.236 -12.422 1 80.94 254 GLY A C 1
ATOM 2001 O O . GLY A 1 254 ? -8.914 0.373 -11.375 1 80.94 254 GLY A O 1
ATOM 2002 N N . ARG A 1 255 ? -9.898 -1.317 -12.461 1 86.81 255 ARG A N 1
ATOM 2003 C CA . ARG A 1 255 ? -10.352 -1.968 -11.234 1 86.81 255 ARG A CA 1
ATOM 2004 C C . ARG A 1 255 ? -9.984 -3.449 -11.234 1 86.81 255 ARG A C 1
ATOM 2006 O O . ARG A 1 255 ? -9.984 -4.094 -12.289 1 86.81 255 ARG A O 1
ATOM 2013 N N . TYR A 1 256 ? -9.695 -3.924 -10.094 1 90.94 256 TYR A N 1
ATOM 2014 C CA . TYR A 1 256 ? -9.344 -5.328 -9.914 1 90.94 256 TYR A CA 1
ATOM 2015 C C . TYR A 1 256 ? -9.578 -5.773 -8.477 1 90.94 256 TYR A C 1
ATOM 2017 O O . TYR A 1 256 ? -9.789 -4.945 -7.59 1 90.94 256 TYR A O 1
ATOM 2025 N N . ASN A 1 257 ? -9.695 -7.086 -8.25 1 92.62 257 ASN A N 1
ATOM 2026 C CA . ASN A 1 257 ? -9.844 -7.598 -6.891 1 92.62 257 ASN A CA 1
ATOM 2027 C C . ASN A 1 257 ? -9.109 -8.922 -6.707 1 92.62 257 ASN A C 1
ATOM 2029 O O . ASN A 1 257 ? -9.258 -9.586 -5.68 1 92.62 257 ASN A O 1
ATOM 2033 N N . VAL A 1 258 ? -8.305 -9.242 -7.777 1 94.25 258 VAL A N 1
ATOM 2034 C CA . VAL A 1 258 ? -7.465 -10.438 -7.715 1 94.25 258 VAL A CA 1
ATOM 2035 C C . VAL A 1 258 ? -6.066 -10.102 -8.234 1 94.25 258 VAL A C 1
ATOM 2037 O O . VAL A 1 258 ? -5.918 -9.375 -9.219 1 94.25 258 VAL A O 1
ATOM 2040 N N . ILE A 1 259 ? -5.074 -10.555 -7.488 1 96.12 259 ILE A N 1
ATOM 2041 C CA . ILE A 1 259 ? -3.717 -10.641 -8.016 1 96.12 259 ILE A CA 1
ATOM 2042 C C . ILE A 1 259 ? -3.328 -12.109 -8.195 1 96.12 259 ILE A C 1
ATOM 2044 O O . ILE A 1 259 ? -3.428 -12.898 -7.254 1 96.12 259 ILE A O 1
ATOM 2048 N N . LEU A 1 260 ? -2.887 -12.43 -9.359 1 94.25 260 LEU A N 1
ATOM 2049 C CA . LEU A 1 260 ? -2.518 -13.82 -9.625 1 94.25 260 LEU A CA 1
ATOM 2050 C C . LEU A 1 260 ? -1.163 -14.148 -9.008 1 94.25 260 LEU A C 1
ATOM 2052 O O . LEU A 1 260 ? -0.27 -13.297 -8.969 1 94.25 260 LEU A O 1
ATOM 2056 N N . THR A 1 261 ? -1.036 -15.414 -8.648 1 97.25 261 THR A N 1
ATOM 2057 C CA . THR A 1 261 ? 0.127 -15.812 -7.859 1 97.25 261 THR A CA 1
ATOM 2058 C C . THR A 1 261 ? 1.27 -16.25 -8.773 1 97.25 261 THR A C 1
ATOM 2060 O O . THR A 1 261 ? 2.33 -16.656 -8.297 1 97.25 261 THR A O 1
ATOM 2063 N N . LYS A 1 262 ? 1.075 -16.172 -10.125 1 94.56 262 LYS A N 1
ATOM 2064 C CA . LYS A 1 262 ? 2.199 -16.438 -11.016 1 94.56 262 LYS A CA 1
ATOM 2065 C C . LYS A 1 262 ? 3.35 -15.461 -10.758 1 94.56 262 LYS A C 1
ATOM 2067 O O . LYS A 1 262 ? 4.496 -15.75 -11.102 1 94.56 262 LYS A O 1
ATOM 2072 N N . CYS A 1 263 ? 3.051 -14.281 -10.211 1 95.19 263 CYS A N 1
ATOM 2073 C CA . CYS A 1 263 ? 4.055 -13.312 -9.797 1 95.19 263 CYS A CA 1
ATOM 2074 C C . CYS A 1 263 ? 3.508 -12.391 -8.711 1 95.19 263 CYS A C 1
ATOM 2076 O O . CYS A 1 263 ? 2.998 -11.305 -9.008 1 95.19 263 CYS A O 1
ATOM 2078 N N . CYS A 1 264 ? 3.672 -12.773 -7.496 1 97.31 264 CYS A N 1
ATOM 2079 C CA . CYS A 1 264 ? 3.111 -11.984 -6.402 1 97.31 264 CYS A CA 1
ATOM 2080 C C . CYS A 1 264 ? 3.855 -12.258 -5.102 1 97.31 264 CYS A C 1
ATOM 2082 O O . CYS A 1 264 ? 4.297 -13.375 -4.852 1 97.31 264 CYS A O 1
ATOM 2084 N N . PHE A 1 265 ? 4.035 -11.211 -4.285 1 98.62 265 PHE A N 1
ATOM 2085 C CA . PHE A 1 265 ? 4.5 -11.352 -2.91 1 98.62 265 PHE A CA 1
ATOM 2086 C C . PHE A 1 265 ? 3.346 -11.703 -1.979 1 98.62 265 PHE A C 1
ATOM 2088 O O . PHE A 1 265 ? 2.25 -11.148 -2.105 1 98.62 265 PHE A O 1
ATOM 2095 N N . LEU A 1 266 ? 3.541 -12.641 -1.078 1 98.75 266 LEU A N 1
ATOM 2096 C CA . LEU A 1 266 ? 2.602 -12.984 -0.015 1 98.75 266 LEU A CA 1
ATOM 2097 C C . LEU A 1 266 ? 3.344 -13.336 1.271 1 98.75 266 LEU A C 1
ATOM 2099 O O . LEU A 1 266 ? 4.551 -13.578 1.251 1 98.75 266 LEU A O 1
ATOM 2103 N N . HIS A 1 267 ? 2.68 -13.227 2.342 1 98.5 267 HIS A N 1
ATOM 2104 C CA . HIS A 1 267 ? 3.256 -13.617 3.623 1 98.5 267 HIS A CA 1
ATOM 2105 C C . HIS A 1 267 ? 3.379 -15.133 3.727 1 98.5 267 HIS A C 1
ATOM 2107 O O . HIS A 1 267 ? 2.467 -15.867 3.334 1 98.5 267 HIS A O 1
ATOM 2113 N N . ARG A 1 268 ? 4.402 -15.625 4.309 1 98.44 268 ARG A N 1
ATOM 2114 C CA . ARG A 1 268 ? 4.672 -17.062 4.371 1 98.44 268 ARG A CA 1
ATOM 2115 C C . ARG A 1 268 ? 3.561 -17.797 5.117 1 98.44 268 ARG A C 1
ATOM 2117 O O . ARG A 1 268 ? 3.271 -18.953 4.82 1 98.44 268 ARG A O 1
ATOM 2124 N N . ASP A 1 269 ? 2.877 -17.109 6.031 1 98 269 ASP A N 1
ATOM 2125 C CA . ASP A 1 269 ? 1.812 -17.734 6.809 1 98 269 ASP A CA 1
ATOM 2126 C C . ASP A 1 269 ? 0.635 -18.109 5.918 1 98 269 ASP A C 1
ATOM 2128 O O . ASP A 1 269 ? -0.167 -18.984 6.273 1 98 269 ASP A O 1
ATOM 2132 N N . PHE A 1 270 ? 0.541 -17.453 4.789 1 98.69 270 PHE A N 1
ATOM 2133 C CA . PHE A 1 270 ? -0.579 -17.75 3.902 1 98.69 270 PHE A CA 1
ATOM 2134 C C . PHE A 1 270 ? -0.403 -19.109 3.24 1 98.69 270 PHE A C 1
ATOM 2136 O O . PHE A 1 270 ? -1.366 -19.688 2.736 1 98.69 270 PHE A O 1
ATOM 2143 N N . LEU A 1 271 ? 0.833 -19.625 3.227 1 98.56 271 LEU A N 1
ATOM 2144 C CA . LEU A 1 271 ? 1.064 -20.953 2.664 1 98.56 271 LEU A CA 1
ATOM 2145 C C . LEU A 1 271 ? 0.31 -22.016 3.455 1 98.56 271 LEU A C 1
ATOM 2147 O O . LEU A 1 271 ? -0.461 -22.797 2.883 1 98.56 271 LEU A O 1
ATOM 2151 N N . SER A 1 272 ? 0.449 -22 4.754 1 97.56 272 SER A N 1
ATOM 2152 C CA . SER A 1 272 ? -0.281 -22.953 5.586 1 97.56 272 SER A CA 1
ATOM 2153 C C . SER A 1 272 ? -1.768 -22.625 5.633 1 97.56 272 SER A C 1
ATOM 2155 O O . SER A 1 272 ? -2.611 -23.516 5.68 1 97.56 272 SER A O 1
ATOM 2157 N N . LEU A 1 273 ? -2.035 -21.312 5.652 1 98.38 273 LEU A N 1
ATOM 2158 C CA . LEU A 1 273 ? -3.424 -20.875 5.703 1 98.38 273 LEU A CA 1
ATOM 2159 C C . LEU A 1 273 ? -4.211 -21.406 4.516 1 98.38 273 LEU A C 1
ATOM 2161 O O . LEU A 1 273 ? -5.398 -21.719 4.637 1 98.38 273 LEU A O 1
ATOM 2165 N N . TYR A 1 274 ? -3.559 -21.531 3.406 1 98.62 274 TYR A N 1
ATOM 2166 C CA . TYR A 1 274 ? -4.172 -22.047 2.191 1 98.62 274 TYR A CA 1
ATOM 2167 C C . TYR A 1 274 ? -4.801 -23.422 2.443 1 98.62 274 TYR A C 1
ATOM 2169 O O . TYR A 1 274 ? -5.969 -23.641 2.121 1 98.62 274 TYR A O 1
ATOM 2177 N N . PHE A 1 275 ? -4.152 -24.266 3.057 1 98 275 PHE A N 1
ATOM 2178 C CA . PHE A 1 275 ? -4.594 -25.641 3.242 1 98 275 PHE A CA 1
ATOM 2179 C C . PHE A 1 275 ? -5.551 -25.75 4.426 1 98 275 PHE A C 1
ATOM 2181 O O . PHE A 1 275 ? -6.422 -26.625 4.449 1 98 275 PHE A O 1
ATOM 2188 N N . SER A 1 276 ? -5.434 -24.859 5.387 1 97.44 276 SER A N 1
ATOM 2189 C CA . SER A 1 276 ? -6.344 -24.906 6.527 1 97.44 276 SER A CA 1
ATOM 2190 C C . SER A 1 276 ? -7.672 -24.234 6.199 1 97.44 276 SER A C 1
ATOM 2192 O O . SER A 1 276 ? -8.688 -24.516 6.836 1 97.44 276 SER A O 1
ATOM 2194 N N . SER A 1 277 ? -7.672 -23.344 5.203 1 97.44 277 SER A N 1
ATOM 2195 C CA . SER A 1 277 ? -8.867 -22.578 4.863 1 97.44 277 SER A CA 1
ATOM 2196 C C . SER A 1 277 ? -9.719 -23.328 3.838 1 97.44 277 SER A C 1
ATOM 2198 O O . SER A 1 277 ? -10.93 -23.094 3.75 1 97.44 277 SER A O 1
ATOM 2200 N N . LEU A 1 278 ? -9.094 -24.172 3.041 1 98.19 278 LEU A N 1
ATOM 2201 C CA . LEU A 1 278 ? -9.812 -24.859 1.976 1 98.19 278 LEU A CA 1
ATOM 2202 C C . LEU A 1 278 ? -10.172 -26.281 2.393 1 98.19 278 LEU A C 1
ATOM 2204 O O . LEU A 1 278 ? -9.359 -26.969 3.02 1 98.19 278 LEU A O 1
ATOM 2208 N N . THR A 1 279 ? -11.383 -26.75 2.086 1 97.69 279 THR A N 1
ATOM 2209 C CA . THR A 1 279 ? -11.797 -28.125 2.361 1 97.69 279 THR A CA 1
ATOM 2210 C C . THR A 1 279 ? -11.141 -29.094 1.39 1 97.69 279 THR A C 1
ATOM 2212 O O . THR A 1 279 ? -10.711 -28.703 0.303 1 97.69 279 THR A O 1
ATOM 2215 N N . PRO A 1 280 ? -11.109 -30.344 1.765 1 97.31 280 PRO A N 1
ATOM 2216 C CA . PRO A 1 280 ? -10.57 -31.344 0.852 1 97.31 280 PRO A CA 1
ATOM 2217 C C . PRO A 1 280 ? -11.297 -31.391 -0.49 1 97.31 280 PRO A C 1
ATOM 2219 O O . PRO A 1 280 ? -10.68 -31.656 -1.522 1 97.31 280 PRO A O 1
ATOM 2222 N N . GLU A 1 281 ? -12.531 -31.062 -0.467 1 97.19 281 GLU A N 1
ATOM 2223 C CA . GLU A 1 281 ? -13.328 -31.062 -1.692 1 97.19 281 GLU A CA 1
ATOM 2224 C C . GLU A 1 281 ? -12.852 -29.984 -2.662 1 97.19 281 GLU A C 1
ATOM 2226 O O . GLU A 1 281 ? -12.773 -30.219 -3.869 1 97.19 281 GLU A O 1
ATOM 2231 N N . VAL A 1 282 ? -12.555 -28.844 -2.09 1 97.88 282 VAL A N 1
ATOM 2232 C CA . VAL A 1 282 ? -12.102 -27.766 -2.945 1 97.88 282 VAL A CA 1
ATOM 2233 C C . VAL A 1 282 ? -10.695 -28.062 -3.461 1 97.88 282 VAL A C 1
ATOM 2235 O O . VAL A 1 282 ? -10.391 -27.812 -4.629 1 97.88 282 VAL A O 1
ATOM 2238 N N . LEU A 1 283 ? -9.844 -28.609 -2.623 1 98.38 283 LEU A N 1
ATOM 2239 C CA . LEU A 1 283 ? -8.5 -28.984 -3.039 1 98.38 283 LEU A CA 1
ATOM 2240 C C . LEU A 1 283 ? -8.547 -30.016 -4.16 1 98.38 283 LEU A C 1
ATOM 2242 O O . LEU A 1 283 ? -7.789 -29.922 -5.125 1 98.38 283 LEU A O 1
ATOM 2246 N N . GLN A 1 284 ? -9.477 -30.953 -4.027 1 98 284 GLN A N 1
ATOM 2247 C CA . GLN A 1 284 ? -9.648 -31.953 -5.066 1 98 284 GLN A CA 1
ATOM 2248 C C . GLN A 1 284 ? -10.172 -31.328 -6.355 1 98 284 GLN A C 1
ATOM 2250 O O . GLN A 1 284 ? -9.773 -31.719 -7.453 1 98 284 GLN A O 1
ATOM 2255 N N . TYR A 1 285 ? -11.07 -30.406 -6.211 1 96.94 285 TYR A N 1
ATOM 2256 C CA . TYR A 1 285 ? -11.602 -29.703 -7.367 1 96.94 285 TYR A CA 1
ATOM 2257 C C . TYR A 1 285 ? -10.484 -29.016 -8.156 1 96.94 285 TYR A C 1
ATOM 2259 O O . TYR A 1 285 ? -10.461 -29.078 -9.383 1 96.94 285 TYR A O 1
ATOM 2267 N N . ILE A 1 286 ? -9.547 -28.391 -7.434 1 97.31 286 ILE A N 1
ATOM 2268 C CA . ILE A 1 286 ? -8.406 -27.703 -8.039 1 97.31 286 ILE A CA 1
ATOM 2269 C C . ILE A 1 286 ? -7.535 -28.703 -8.781 1 97.31 286 ILE A C 1
ATOM 2271 O O . ILE A 1 286 ? -7.117 -28.453 -9.914 1 97.31 286 ILE A O 1
ATOM 2275 N N . ASP A 1 287 ? -7.312 -29.812 -8.234 1 96.56 287 ASP A N 1
ATOM 2276 C CA . ASP A 1 287 ? -6.508 -30.844 -8.875 1 96.56 287 ASP A CA 1
ATOM 2277 C C . ASP A 1 287 ? -7.211 -31.406 -10.109 1 96.56 287 ASP A C 1
ATOM 2279 O O . ASP A 1 287 ? -6.586 -31.594 -11.156 1 96.56 287 ASP A O 1
ATOM 2283 N N . ASP A 1 288 ? -8.5 -31.641 -10.016 1 95.75 288 ASP A N 1
ATOM 2284 C CA . ASP A 1 288 ? -9.273 -32.219 -11.102 1 95.75 288 ASP A CA 1
ATOM 2285 C C . ASP A 1 288 ? -9.328 -31.297 -12.305 1 95.75 288 ASP A C 1
ATOM 2287 O O . ASP A 1 288 ? -9.227 -31.734 -13.453 1 95.75 288 ASP A O 1
ATOM 2291 N N . ARG A 1 289 ? -9.453 -30.047 -12.016 1 91.94 289 ARG A N 1
ATOM 2292 C CA . ARG A 1 289 ? -9.633 -29.078 -13.086 1 91.94 289 ARG A CA 1
ATOM 2293 C C . ARG A 1 289 ? -8.297 -28.5 -13.539 1 91.94 289 ARG A C 1
ATOM 2295 O O . ARG A 1 289 ? -8.227 -27.812 -14.555 1 91.94 289 ARG A O 1
ATOM 2302 N N . ARG A 1 290 ? -7.27 -28.781 -12.781 1 93.94 290 ARG A N 1
ATOM 2303 C CA . ARG A 1 290 ? -5.945 -28.219 -13.039 1 93.94 290 ARG A CA 1
ATOM 2304 C C . ARG A 1 290 ? -6.02 -26.703 -13.211 1 93.94 290 ARG A C 1
ATOM 2306 O O . ARG A 1 290 ? -5.543 -26.172 -14.211 1 93.94 290 ARG A O 1
ATOM 2313 N N . ASN A 1 291 ? -6.691 -26.109 -12.195 1 92.81 291 ASN A N 1
ATOM 2314 C CA . ASN A 1 291 ? -7 -24.688 -12.258 1 92.81 291 ASN A CA 1
ATOM 2315 C C . ASN A 1 291 ? -7.402 -24.125 -10.898 1 92.81 291 ASN A C 1
ATOM 2317 O O . ASN A 1 291 ? -7.473 -24.875 -9.914 1 92.81 291 ASN A O 1
ATOM 2321 N N . CYS A 1 292 ? -7.434 -22.875 -10.688 1 94.94 292 CYS A N 1
ATOM 2322 C CA . CYS A 1 292 ? -8.156 -22.188 -9.617 1 94.94 292 CYS A CA 1
ATOM 2323 C C . CYS A 1 292 ? -7.223 -21.875 -8.453 1 94.94 292 CYS A C 1
ATOM 2325 O O . CYS A 1 292 ? -7.574 -21.094 -7.566 1 94.94 292 CYS A O 1
ATOM 2327 N N . GLU A 1 293 ? -6.004 -22.531 -8.336 1 97.62 293 GLU A N 1
ATOM 2328 C CA . GLU A 1 293 ? -5.215 -22.406 -7.109 1 97.62 293 GLU A CA 1
ATOM 2329 C C . GLU A 1 293 ? -4.836 -20.938 -6.844 1 97.62 293 GLU A C 1
ATOM 2331 O O . GLU A 1 293 ? -4.773 -20.516 -5.691 1 97.62 293 GLU A O 1
ATOM 2336 N N . ASP A 1 294 ? -4.586 -20.234 -7.93 1 96.19 294 ASP A N 1
ATOM 2337 C CA . ASP A 1 294 ? -4.184 -18.828 -7.777 1 96.19 294 ASP A CA 1
ATOM 2338 C C . ASP A 1 294 ? -5.352 -17.969 -7.316 1 96.19 294 ASP A C 1
ATOM 2340 O O . ASP A 1 294 ? -5.207 -17.156 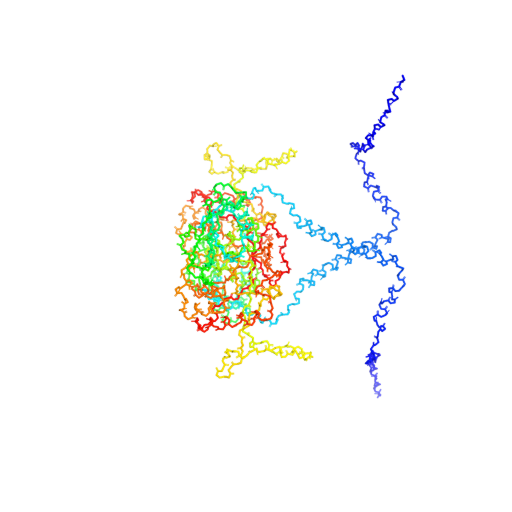-6.402 1 96.19 294 ASP A O 1
ATOM 2344 N N . ILE A 1 295 ? -6.516 -18.156 -7.836 1 95.69 295 ILE A N 1
ATOM 2345 C CA . ILE A 1 295 ? -7.715 -17.453 -7.398 1 95.69 295 ILE A CA 1
ATOM 2346 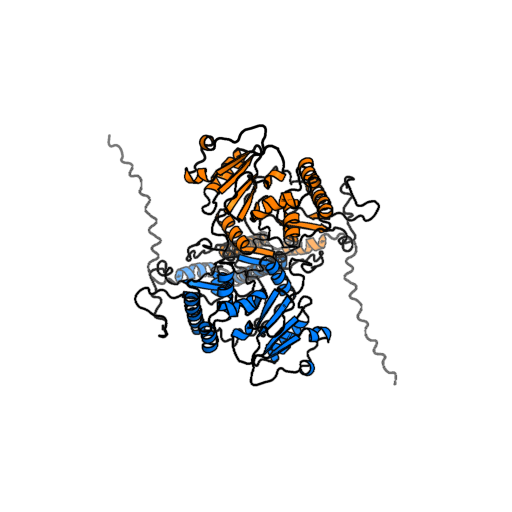C C . ILE A 1 295 ? -8.062 -17.859 -5.969 1 95.69 295 ILE A C 1
ATOM 2348 O O . ILE A 1 295 ? -8.445 -17.016 -5.152 1 95.69 295 ILE A O 1
ATOM 2352 N N . ALA A 1 296 ? -7.934 -19.109 -5.676 1 97.88 296 ALA A N 1
ATOM 2353 C CA . ALA A 1 296 ? -8.227 -19.625 -4.34 1 97.88 296 ALA A CA 1
ATOM 2354 C C . ALA A 1 296 ? -7.371 -18.922 -3.287 1 97.88 296 ALA A C 1
ATOM 2356 O O . ALA A 1 296 ? -7.863 -18.578 -2.209 1 97.88 296 ALA A O 1
ATOM 2357 N N . MET A 1 297 ? -6.105 -18.719 -3.574 1 98.56 297 MET A N 1
ATOM 2358 C CA . MET A 1 297 ? -5.242 -18.016 -2.625 1 98.56 297 MET A CA 1
ATOM 2359 C C . MET A 1 297 ? -5.758 -16.609 -2.35 1 98.56 297 MET A C 1
ATOM 2361 O O . MET A 1 297 ? -5.73 -16.141 -1.209 1 98.56 297 MET A O 1
ATOM 2365 N N . GLN A 1 298 ? -6.242 -15.93 -3.371 1 97.81 298 GLN A N 1
ATOM 2366 C CA . GLN A 1 298 ? -6.816 -14.609 -3.152 1 97.81 298 GLN A CA 1
ATOM 2367 C C . GLN A 1 298 ? -8.016 -14.68 -2.211 1 97.81 298 GLN A C 1
ATOM 2369 O O . GLN A 1 298 ? -8.164 -13.836 -1.322 1 97.81 298 GLN A O 1
ATOM 2374 N N . PHE A 1 299 ? -8.867 -15.68 -2.406 1 96.75 299 PHE A N 1
ATOM 2375 C CA . PHE A 1 299 ? -10.023 -15.844 -1.534 1 96.75 299 PHE A CA 1
ATOM 2376 C C . PHE A 1 299 ? -9.586 -16.125 -0.102 1 96.75 299 PHE A C 1
ATOM 2378 O O . PHE A 1 299 ? -10.148 -15.562 0.843 1 96.75 299 PHE A O 1
ATOM 2385 N N . VAL A 1 300 ? -8.609 -16.953 0.026 1 98.31 300 VAL A N 1
ATOM 2386 C CA . VAL A 1 300 ? -8.102 -17.328 1.341 1 98.31 300 VAL A CA 1
ATOM 2387 C C . VAL A 1 300 ? -7.578 -16.094 2.066 1 98.31 300 VAL A C 1
ATOM 2389 O O . VAL A 1 300 ? -7.945 -15.836 3.215 1 98.31 300 VAL A O 1
ATOM 2392 N N . VAL A 1 301 ? -6.82 -15.305 1.383 1 97.88 301 VAL A N 1
ATOM 2393 C CA . VAL A 1 301 ? -6.203 -14.133 1.987 1 97.88 301 VAL A CA 1
ATOM 2394 C C . VAL A 1 301 ? -7.273 -13.086 2.293 1 97.88 301 VAL A C 1
ATOM 2396 O O . VAL A 1 301 ? -7.305 -12.523 3.389 1 97.88 301 VAL A O 1
ATOM 2399 N N . ALA A 1 302 ? -8.117 -12.875 1.329 1 95.44 302 ALA A N 1
ATOM 2400 C CA . ALA A 1 302 ? -9.18 -11.883 1.52 1 95.44 302 ALA A CA 1
ATOM 2401 C C . ALA A 1 302 ? -10.078 -12.258 2.695 1 95.44 302 ALA A C 1
ATOM 2403 O O . ALA A 1 302 ? -10.43 -11.406 3.512 1 95.44 302 ALA A O 1
ATOM 2404 N N . ASN A 1 303 ? -10.414 -13.477 2.77 1 95 303 ASN A N 1
ATOM 2405 C CA . ASN A 1 303 ? -11.258 -13.93 3.867 1 95 303 ASN A CA 1
ATOM 2406 C C . ASN A 1 303 ? -10.555 -13.805 5.215 1 95 303 ASN A C 1
ATOM 2408 O O . ASN A 1 303 ? -11.141 -13.328 6.188 1 95 303 ASN A O 1
ATOM 2412 N N . HIS A 1 304 ? -9.336 -14.234 5.242 1 95.88 304 HIS A N 1
ATOM 2413 C CA . HIS A 1 304 ? -8.562 -14.219 6.477 1 95.88 304 HIS A CA 1
ATOM 2414 C C . HIS A 1 304 ? -8.359 -12.797 6.988 1 95.88 304 HIS A C 1
ATOM 2416 O O . HIS A 1 304 ? -8.375 -12.562 8.195 1 95.88 304 HIS A O 1
ATOM 2422 N N . THR A 1 305 ? -8.195 -11.875 6.109 1 94.94 305 THR A N 1
ATOM 2423 C CA . THR A 1 305 ? -7.875 -10.508 6.48 1 94.94 305 THR A CA 1
ATOM 2424 C C . THR A 1 305 ? -9.133 -9.648 6.512 1 94.94 305 THR A C 1
ATOM 2426 O O . THR A 1 305 ? -9.055 -8.422 6.664 1 94.94 305 THR A O 1
ATOM 2429 N N . ARG A 1 306 ? -10.242 -10.266 6.289 1 92 306 ARG A N 1
ATOM 2430 C CA . ARG A 1 306 ? -11.531 -9.578 6.266 1 92 306 ARG A CA 1
ATOM 2431 C C . ARG A 1 306 ? -11.562 -8.508 5.18 1 92 306 ARG A C 1
ATOM 2433 O O . ARG A 1 306 ? -12.031 -7.395 5.414 1 92 306 ARG A O 1
ATOM 2440 N N . GLY A 1 307 ? -10.898 -8.875 4.062 1 91.69 307 GLY A N 1
ATOM 2441 C CA . GLY A 1 307 ? -11.094 -8.055 2.873 1 91.69 307 GLY A CA 1
ATOM 2442 C C . GLY A 1 307 ? -9.922 -7.141 2.576 1 91.69 307 GLY A C 1
ATOM 2443 O O . GLY A 1 307 ? -10.094 -6.09 1.957 1 91.69 307 GLY A O 1
ATOM 2444 N N . ALA A 1 308 ? -8.727 -7.402 3.021 1 93.38 308 ALA A N 1
ATOM 2445 C CA . ALA A 1 308 ? -7.586 -6.605 2.58 1 93.38 308 ALA A CA 1
ATOM 2446 C C . ALA A 1 308 ? -7.477 -6.602 1.059 1 93.38 308 ALA A C 1
ATOM 2448 O O . ALA A 1 308 ? -7.438 -7.664 0.429 1 93.38 308 ALA A O 1
ATOM 2449 N N . PRO A 1 309 ? -7.484 -5.383 0.476 1 94.69 309 PRO A N 1
ATOM 2450 C CA . PRO A 1 309 ? -7.402 -5.352 -0.986 1 94.69 309 PRO A CA 1
ATOM 2451 C C . PRO A 1 309 ? -6.027 -5.766 -1.507 1 94.69 309 PRO A C 1
ATOM 2453 O O . PRO A 1 309 ? -5.016 -5.535 -0.842 1 94.69 309 PRO A O 1
ATOM 2456 N N . PRO A 1 310 ? -6.035 -6.41 -2.699 1 96.5 310 PRO A N 1
ATOM 2457 C CA . PRO A 1 310 ? -4.738 -6.672 -3.326 1 96.5 310 PRO A CA 1
ATOM 2458 C C . PRO A 1 310 ? -4.062 -5.402 -3.834 1 96.5 310 PRO A C 1
ATOM 2460 O O . PRO A 1 310 ? -4.688 -4.34 -3.883 1 96.5 310 PRO A O 1
ATOM 2463 N N . VAL A 1 311 ? -2.77 -5.504 -4.102 1 97.38 311 VAL A N 1
ATOM 2464 C CA . VAL A 1 311 ? -2.002 -4.355 -4.578 1 97.38 311 VAL A CA 1
ATOM 2465 C C . VAL A 1 311 ? -1.351 -4.691 -5.918 1 97.38 311 VAL A C 1
ATOM 2467 O O . VAL A 1 311 ? -0.571 -5.641 -6.016 1 97.38 311 VAL A O 1
ATOM 2470 N N . TRP A 1 312 ? -1.665 -3.883 -6.902 1 95 312 TRP A N 1
ATOM 2471 C CA . TRP A 1 312 ? -1.098 -4.02 -8.234 1 95 312 TRP A CA 1
ATOM 2472 C C . TRP A 1 312 ? 0.15 -3.154 -8.391 1 95 312 TRP A C 1
ATOM 2474 O O . TRP A 1 312 ? 0.091 -1.934 -8.227 1 95 312 TRP A O 1
ATOM 2484 N N . VAL A 1 313 ? 1.25 -3.766 -8.68 1 94.94 313 VAL A N 1
ATOM 2485 C CA . VAL A 1 313 ? 2.508 -3.068 -8.922 1 94.94 313 VAL A CA 1
ATOM 2486 C C . VAL A 1 313 ? 2.742 -2.93 -10.422 1 94.94 313 VAL A C 1
ATOM 2488 O O . VAL A 1 313 ? 2.715 -3.922 -11.156 1 94.94 313 VAL A O 1
ATOM 2491 N N . GLN A 1 314 ? 3.02 -1.721 -10.797 1 89.44 314 GLN A N 1
ATOM 2492 C CA . GLN A 1 314 ? 3.375 -1.508 -12.195 1 89.44 314 GLN A CA 1
ATOM 2493 C C . GLN A 1 314 ? 4.793 -1.992 -12.484 1 89.44 314 GLN A C 1
ATOM 2495 O O . GLN A 1 314 ? 5.738 -1.605 -11.789 1 89.44 314 GLN A O 1
ATOM 2500 N N . ALA A 1 315 ? 4.867 -2.844 -13.5 1 85.38 315 ALA A N 1
ATOM 2501 C CA . ALA A 1 315 ? 6.184 -3.357 -13.859 1 85.38 315 ALA A CA 1
ATOM 2502 C C . ALA A 1 315 ? 6.215 -3.82 -15.312 1 85.38 315 ALA A C 1
ATOM 2504 O O . ALA A 1 315 ? 5.191 -4.242 -15.859 1 85.38 315 ALA A O 1
ATOM 2505 N N . ARG A 1 316 ? 7.441 -3.627 -15.766 1 79.69 316 ARG A N 1
ATOM 2506 C CA . ARG A 1 316 ? 7.727 -4.285 -17.047 1 79.69 316 ARG A CA 1
ATOM 2507 C C . ARG A 1 316 ? 8.469 -5.594 -16.828 1 79.69 316 ARG A C 1
ATOM 2509 O O . ARG A 1 316 ? 9.438 -5.648 -16.062 1 79.69 316 ARG A O 1
ATOM 2516 N N . PHE A 1 317 ? 7.883 -6.602 -17.312 1 81.12 317 PHE A N 1
ATOM 2517 C CA . PHE A 1 317 ? 8.555 -7.895 -17.234 1 81.12 317 PHE A CA 1
ATOM 2518 C C . PHE A 1 317 ? 8.258 -8.742 -18.469 1 81.12 317 PHE A C 1
ATOM 2520 O O . PHE A 1 317 ? 7.406 -8.375 -19.281 1 81.12 317 PHE A O 1
ATOM 2527 N N . THR A 1 318 ? 9.102 -9.727 -18.688 1 80.5 318 THR A N 1
ATOM 2528 C CA . THR A 1 318 ? 8.953 -10.633 -19.812 1 80.5 318 THR A CA 1
ATOM 2529 C C . THR A 1 318 ? 8.242 -11.914 -19.406 1 80.5 318 THR A C 1
ATOM 2531 O O . THR A 1 318 ? 8.586 -12.523 -18.391 1 80.5 318 THR A O 1
ATOM 2534 N N . ASP A 1 319 ? 7.23 -12.203 -20.094 1 77.75 319 ASP A N 1
ATOM 2535 C CA . ASP A 1 319 ? 6.484 -13.445 -19.906 1 77.75 319 ASP A CA 1
ATOM 2536 C C . ASP A 1 319 ? 6.656 -14.375 -21.094 1 77.75 319 ASP A C 1
ATOM 2538 O O . ASP A 1 319 ? 6.07 -14.148 -22.156 1 77.75 319 ASP A O 1
ATOM 2542 N N . TYR A 1 320 ? 7.398 -15.398 -20.953 1 71.94 320 TYR A N 1
ATOM 2543 C CA . TYR A 1 320 ? 7.707 -16.328 -22.031 1 71.94 320 TYR A CA 1
ATOM 2544 C C . TYR A 1 320 ? 6.578 -17.328 -22.234 1 71.94 320 TYR A C 1
ATOM 2546 O O . TYR A 1 320 ? 6.562 -18.062 -23.219 1 71.94 320 TYR A O 1
ATOM 2554 N N . GLY A 1 321 ? 5.672 -17.359 -21.297 1 64.12 321 GLY A N 1
ATOM 2555 C CA . GLY A 1 321 ? 4.574 -18.312 -21.359 1 64.12 321 GLY A CA 1
ATOM 2556 C C . GLY A 1 321 ? 3.434 -17.844 -22.25 1 64.12 321 GLY A C 1
ATOM 2557 O O . GLY A 1 321 ? 2.555 -18.641 -22.594 1 64.12 321 GLY A O 1
ATOM 2558 N N . GLN A 1 322 ? 3.281 -16.578 -22.453 1 57.78 322 GLN A N 1
ATOM 2559 C CA . GLN A 1 322 ? 2.129 -16.047 -23.172 1 57.78 322 GLN A CA 1
ATOM 2560 C C . GLN A 1 322 ? 2.01 -16.688 -24.547 1 57.78 322 GLN A C 1
ATOM 2562 O O . GLN A 1 322 ? 0.904 -16.844 -25.078 1 57.78 322 GLN A O 1
ATOM 2567 N N . LYS A 1 323 ? 3 -17.141 -25.266 1 50.44 323 LYS A N 1
ATOM 2568 C CA . LYS A 1 323 ? 2.859 -17.672 -26.625 1 50.44 323 LYS A CA 1
ATOM 2569 C C . LYS A 1 323 ? 2.232 -19.062 -26.594 1 50.44 323 LYS A C 1
ATOM 2571 O O . LYS A 1 323 ? 1.572 -19.469 -27.562 1 50.44 323 LYS A O 1
ATOM 2576 N N . SER A 1 324 ? 2.316 -19.781 -25.516 1 44.72 324 SER A N 1
ATOM 2577 C CA . SER A 1 324 ? 1.886 -21.172 -25.516 1 44.72 324 SER A CA 1
ATOM 2578 C C . SER A 1 324 ? 1.104 -21.531 -24.266 1 44.72 324 SER A C 1
ATOM 2580 O O . SER A 1 324 ? 0.743 -22.688 -24.047 1 44.72 324 SER A O 1
ATOM 2582 N N . GLY A 1 325 ? 0.52 -20.5 -23.484 1 50.59 325 GLY A N 1
ATOM 2583 C CA . GLY A 1 325 ? 0.164 -20.891 -22.125 1 50.59 325 GLY A CA 1
ATOM 2584 C C . GLY A 1 325 ? -1.29 -21.297 -21.984 1 50.59 325 GLY A C 1
ATOM 2585 O O . GLY A 1 325 ? -2.111 -21 -22.859 1 50.59 325 GLY A O 1
ATOM 2586 N N . ILE A 1 326 ? -1.622 -22.141 -20.969 1 45.84 326 ILE A N 1
ATOM 2587 C CA . ILE A 1 326 ? -2.916 -22.719 -20.609 1 45.84 326 ILE A CA 1
ATOM 2588 C C . ILE A 1 326 ? -3.961 -21.609 -20.5 1 45.84 326 ILE A C 1
ATOM 2590 O O . ILE A 1 326 ? -5.164 -21.875 -20.547 1 45.84 326 ILE A O 1
ATOM 2594 N N . SER A 1 327 ? -3.537 -20.328 -20.422 1 51.88 327 SER A N 1
ATOM 2595 C CA . SER A 1 327 ? -4.457 -19.25 -20.047 1 51.88 327 SER A CA 1
ATOM 2596 C C . SER A 1 327 ? -5.066 -18.594 -21.281 1 51.88 327 SER A C 1
ATOM 2598 O O . SER A 1 327 ? -5.793 -17.594 -21.156 1 51.88 327 SER A O 1
ATOM 2600 N N . GLN A 1 328 ? -4.785 -19.125 -22.5 1 50.34 328 GLN A N 1
ATOM 2601 C CA . GLN A 1 328 ? -5.238 -18.438 -23.703 1 50.34 328 GLN A CA 1
ATOM 2602 C C . GLN A 1 328 ? -6.559 -19.016 -24.203 1 50.34 328 GLN A C 1
ATOM 2604 O O . GLN A 1 328 ? -6.82 -20.203 -24.062 1 50.34 328 GLN A O 1
ATOM 2609 N N . GLY A 1 329 ? -7.711 -18.141 -24.125 1 54.28 329 GLY A N 1
ATOM 2610 C CA . GLY A 1 329 ? -8.906 -18.5 -24.875 1 54.28 329 GLY A CA 1
ATOM 2611 C C . GLY A 1 329 ? -10.188 -18.266 -24.094 1 54.28 329 GLY A C 1
ATOM 2612 O O . GLY A 1 329 ? -10.148 -18.047 -22.875 1 54.28 329 GLY A O 1
ATOM 2613 N N . GLU A 1 330 ? -11.188 -18.078 -24.703 1 54.72 330 GLU A N 1
ATOM 2614 C CA . GLU A 1 330 ? -12.539 -17.922 -24.172 1 54.72 330 GLU A CA 1
ATOM 2615 C C . GLU A 1 330 ? -12.883 -19.031 -23.188 1 54.72 330 GLU A C 1
ATOM 2617 O O . GLU A 1 330 ? -13.547 -18.797 -22.172 1 54.72 330 GLU A O 1
ATOM 2622 N N . ASP A 1 331 ? -12.312 -20.109 -23.422 1 62.75 331 ASP A N 1
ATOM 2623 C CA . ASP A 1 331 ? -12.547 -21.266 -22.562 1 62.75 331 ASP A CA 1
ATOM 2624 C C . ASP A 1 331 ? -11.867 -21.109 -21.219 1 62.75 331 ASP A C 1
ATOM 2626 O O . ASP A 1 331 ? -12.422 -21.484 -20.172 1 62.75 331 ASP A O 1
ATOM 2630 N N . HIS A 1 332 ? -10.852 -20.359 -21.266 1 73.81 332 HIS A N 1
ATOM 2631 C CA . HIS A 1 332 ? -10.133 -20.156 -20.016 1 73.81 332 HIS A CA 1
ATOM 2632 C C . HIS A 1 332 ? -10.914 -19.234 -19.062 1 73.81 332 HIS A C 1
ATOM 2634 O O . HIS A 1 332 ? -11.008 -19.516 -17.875 1 73.81 332 HIS A O 1
ATOM 2640 N N . ALA A 1 333 ? -11.555 -18.281 -19.609 1 73.19 333 ALA A N 1
ATOM 2641 C CA . ALA A 1 333 ? -12.328 -17.344 -18.812 1 73.19 333 ALA A CA 1
ATOM 2642 C C . ALA A 1 333 ? -13.539 -18.016 -18.172 1 73.19 333 ALA A C 1
ATOM 2644 O O . ALA A 1 333 ? -13.875 -17.75 -17.016 1 73.19 333 ALA A O 1
ATOM 2645 N N . ARG A 1 334 ? -14.102 -18.859 -18.938 1 75.56 334 ARG A N 1
ATOM 2646 C CA . ARG A 1 334 ? -15.242 -19.609 -18.422 1 75.56 334 ARG A CA 1
ATOM 2647 C C . ARG A 1 334 ? -14.828 -20.531 -17.297 1 75.56 334 ARG A C 1
ATOM 2649 O O . ARG A 1 334 ? -15.516 -20.625 -16.266 1 75.56 334 ARG A O 1
ATOM 2656 N N . GLU A 1 335 ? -13.773 -21.188 -17.516 1 83.44 335 GLU A N 1
ATOM 2657 C CA . GLU A 1 335 ? -13.266 -22.094 -16.484 1 83.44 335 GLU A CA 1
ATOM 2658 C C . GLU A 1 335 ? -12.891 -21.328 -15.211 1 83.44 335 GLU A C 1
ATOM 2660 O O . GLU A 1 335 ? -13.133 -21.797 -14.102 1 83.44 335 GLU A O 1
ATOM 2665 N N . ARG A 1 336 ? -12.398 -20.203 -15.484 1 87.38 336 ARG A N 1
ATOM 2666 C CA . ARG A 1 336 ? -12.047 -19.375 -14.336 1 87.38 336 ARG A CA 1
ATOM 2667 C C . ARG A 1 336 ? -13.289 -18.875 -13.609 1 87.38 336 ARG A C 1
ATOM 2669 O O . ARG A 1 336 ? -13.289 -18.75 -12.383 1 87.38 336 ARG A O 1
ATOM 2676 N N . GLY A 1 337 ? -14.273 -18.562 -14.375 1 83.81 337 GLY A N 1
ATOM 2677 C CA . GLY A 1 337 ? -15.547 -18.219 -13.758 1 83.81 337 GLY A CA 1
ATOM 2678 C C . GLY A 1 337 ? -16.094 -19.328 -12.875 1 83.81 337 GLY A C 1
ATOM 2679 O O . GLY A 1 337 ? -16.641 -19.062 -11.805 1 83.81 337 GLY A O 1
ATOM 2680 N N . ALA A 1 338 ? -15.953 -20.516 -13.352 1 86.25 338 ALA A N 1
ATOM 2681 C CA . ALA A 1 338 ? -16.391 -21.672 -12.578 1 86.25 338 ALA A CA 1
ATOM 2682 C C . ALA A 1 338 ? -15.602 -21.797 -11.281 1 86.25 338 ALA A C 1
ATOM 2684 O O . ALA A 1 338 ? -16.141 -22.172 -10.242 1 86.25 338 ALA A O 1
ATOM 2685 N N . CYS A 1 339 ? -14.305 -21.531 -11.367 1 92.25 339 CYS A N 1
ATOM 2686 C CA . CYS A 1 339 ? -13.477 -21.5 -10.164 1 92.25 339 CYS A CA 1
ATOM 2687 C C . CYS A 1 339 ? -14.039 -20.531 -9.133 1 92.25 339 CYS A C 1
ATOM 2689 O O . CYS A 1 339 ? -14.18 -20.875 -7.957 1 92.25 339 CYS A O 1
ATOM 2691 N N . VAL A 1 340 ? -14.398 -19.344 -9.594 1 91.19 340 VAL A N 1
ATOM 2692 C CA . VAL A 1 340 ? -14.93 -18.297 -8.719 1 91.19 340 VAL A CA 1
ATOM 2693 C C . VAL A 1 340 ? -16.234 -18.766 -8.086 1 91.19 340 VAL A C 1
ATOM 2695 O O . VAL A 1 340 ? -16.422 -18.625 -6.875 1 91.19 340 VAL A O 1
ATOM 2698 N N . GLY A 1 341 ? -17.078 -19.344 -8.938 1 87.5 341 GLY A N 1
ATOM 2699 C CA . GLY A 1 341 ? -18.328 -19.875 -8.406 1 87.5 341 GLY A CA 1
ATOM 2700 C C . GLY A 1 341 ? -18.125 -20.906 -7.312 1 87.5 341 GLY A C 1
ATOM 2701 O O . GLY A 1 341 ? -18.781 -20.859 -6.277 1 87.5 341 GLY A O 1
ATOM 2702 N N . ARG A 1 342 ? -17.25 -21.766 -7.52 1 90.69 342 ARG A N 1
ATOM 2703 C CA . ARG A 1 342 ? -16.953 -22.812 -6.543 1 90.69 342 ARG A CA 1
ATOM 2704 C C . ARG A 1 342 ? -16.406 -22.219 -5.246 1 90.69 342 ARG A C 1
ATOM 2706 O O . ARG A 1 342 ? -16.781 -22.656 -4.156 1 90.69 342 ARG A O 1
ATOM 2713 N N . LEU A 1 343 ? -15.586 -21.25 -5.367 1 94.12 343 LEU A N 1
ATOM 2714 C CA . LEU A 1 343 ? -14.969 -20.641 -4.199 1 94.12 343 LEU A CA 1
ATOM 2715 C C . LEU A 1 343 ? -15.969 -19.766 -3.443 1 94.12 343 LEU A C 1
ATOM 2717 O O . LEU A 1 343 ? -15.938 -19.703 -2.213 1 94.12 343 LEU A O 1
ATOM 2721 N N . VAL A 1 344 ? -16.828 -19.094 -4.125 1 89.69 344 VAL A N 1
ATOM 2722 C CA . VAL A 1 344 ? -17.891 -18.328 -3.477 1 89.69 344 VAL A CA 1
ATOM 2723 C C . VAL A 1 344 ? -18.766 -19.25 -2.637 1 89.69 344 VAL A C 1
ATOM 2725 O O . VAL A 1 344 ? -19.172 -18.906 -1.528 1 89.69 344 VAL A O 1
ATOM 2728 N N . LYS A 1 345 ? -19.047 -20.375 -3.199 1 89.38 345 LYS A N 1
ATOM 2729 C CA . LYS A 1 345 ? -19.812 -21.375 -2.447 1 89.38 345 LYS A CA 1
ATOM 2730 C C . LYS A 1 345 ? -19.062 -21.812 -1.198 1 89.38 345 LYS A C 1
ATOM 2732 O O . LYS A 1 345 ? -19.656 -21.969 -0.129 1 89.38 345 LYS A O 1
ATOM 2737 N N . GLU A 1 346 ? -17.766 -22.031 -1.355 1 91.94 346 GLU A N 1
ATOM 2738 C CA . GLU A 1 346 ? -16.922 -22.5 -0.252 1 91.94 346 GLU A CA 1
ATOM 2739 C C . GLU A 1 346 ? -16.859 -21.453 0.864 1 91.94 346 GLU A C 1
ATOM 2741 O O . GLU A 1 346 ? -16.969 -21.797 2.043 1 91.94 346 GLU A O 1
ATOM 2746 N N . PHE A 1 347 ? -16.703 -20.188 0.532 1 92.81 347 PHE A N 1
ATOM 2747 C CA . PHE A 1 347 ? -16.484 -19.141 1.519 1 92.81 347 PHE A CA 1
ATOM 2748 C C . PHE A 1 347 ? -17.781 -18.453 1.892 1 92.81 347 PHE A C 1
ATOM 2750 O O . PHE A 1 347 ? -17.844 -17.672 2.848 1 92.81 347 PHE A O 1
ATOM 2757 N N . GLY A 1 348 ? -18.859 -18.688 1.165 1 87.5 348 GLY A N 1
ATOM 2758 C CA . GLY A 1 348 ? -20.172 -18.125 1.456 1 87.5 348 GLY A CA 1
ATOM 2759 C C . GLY A 1 348 ? -20.391 -16.75 0.866 1 87.5 348 GLY A C 1
ATOM 2760 O O . GLY A 1 348 ? -21.484 -16.203 0.93 1 87.5 348 GLY A O 1
ATOM 2761 N N . SER A 1 349 ? -19.328 -16.141 0.321 1 84.5 349 SER A N 1
ATOM 2762 C CA . SER A 1 349 ? -19.391 -14.828 -0.293 1 84.5 349 SER A CA 1
ATOM 2763 C C . SER A 1 349 ? -18.172 -14.57 -1.186 1 84.5 349 SER A C 1
ATOM 2765 O O . SER A 1 349 ? -17.203 -15.336 -1.16 1 84.5 349 SER A O 1
ATOM 2767 N N . LEU A 1 350 ? -18.219 -13.664 -2.162 1 81.75 350 LEU A N 1
ATOM 2768 C CA . LEU A 1 350 ? -17.062 -13.258 -2.961 1 81.75 350 LEU A CA 1
ATOM 2769 C C . LEU A 1 350 ? -15.977 -12.656 -2.078 1 81.75 350 LEU A C 1
ATOM 2771 O O . LEU A 1 350 ? -14.789 -12.836 -2.34 1 81.75 350 LEU A O 1
ATOM 2775 N N . CYS A 1 351 ? -16 -12.281 -0.974 1 87.38 351 CYS A N 1
ATOM 2776 C CA . CYS A 1 351 ? -15.195 -11.68 0.078 1 87.38 351 CYS A CA 1
ATOM 2777 C C . CYS A 1 351 ? -14.062 -10.852 -0.515 1 87.38 351 CYS A C 1
ATOM 2779 O O . CYS A 1 351 ? -13.242 -10.297 0.22 1 87.38 351 CYS A O 1
ATOM 2781 N N . LEU A 1 352 ? -13.984 -10.734 -1.864 1 91.06 352 LEU A N 1
ATOM 2782 C CA . LEU A 1 352 ? -12.93 -9.977 -2.531 1 91.06 352 LEU A CA 1
ATOM 2783 C C . LEU A 1 352 ? -13.227 -8.484 -2.49 1 91.06 352 LEU A C 1
ATOM 2785 O O . LEU A 1 352 ? -14.383 -8.07 -2.643 1 91.06 352 LEU A O 1
ATOM 2789 N N . THR A 1 353 ? -12.188 -7.691 -2.244 1 91.5 353 THR A N 1
ATOM 2790 C CA . THR A 1 353 ? -12.328 -6.238 -2.227 1 91.5 353 THR A CA 1
ATOM 2791 C C . THR A 1 353 ? -11.805 -5.629 -3.525 1 91.5 353 THR A C 1
ATOM 2793 O O . THR A 1 353 ? -10.641 -5.82 -3.883 1 91.5 353 THR A O 1
ATOM 2796 N N . THR A 1 354 ? -12.695 -4.93 -4.203 1 88.62 354 THR A N 1
ATOM 2797 C CA . THR A 1 354 ? -12.32 -4.273 -5.449 1 88.62 354 THR A CA 1
ATOM 2798 C C . THR A 1 354 ? -11.586 -2.967 -5.168 1 88.62 354 THR A C 1
ATOM 2800 O O . THR A 1 354 ? -11.977 -2.203 -4.281 1 88.62 354 THR A O 1
ATOM 2803 N N . THR A 1 355 ? -10.484 -2.779 -5.859 1 91.38 355 THR A N 1
ATOM 2804 C CA . THR A 1 355 ? -9.672 -1.583 -5.695 1 91.38 355 THR A CA 1
ATOM 2805 C C . THR A 1 355 ? -9.172 -1.076 -7.051 1 91.38 355 THR A C 1
ATOM 2807 O O . THR A 1 355 ? -9.289 -1.773 -8.062 1 91.38 355 THR A O 1
ATOM 2810 N N . SER A 1 356 ? -8.781 0.21 -7.043 1 90.94 356 SER A N 1
ATOM 2811 C CA . SER A 1 356 ? -8.18 0.804 -8.234 1 90.94 356 SER A CA 1
ATOM 2812 C C . SER A 1 356 ? -6.746 1.251 -7.969 1 90.94 356 SER A C 1
ATOM 2814 O O . SER A 1 356 ? -6.18 2.027 -8.734 1 90.94 356 SER A O 1
ATOM 2816 N N . LEU A 1 357 ? -6.219 0.738 -6.914 1 92.88 357 LEU A N 1
ATOM 2817 C CA . LEU A 1 357 ? -4.863 1.097 -6.516 1 92.88 357 LEU A CA 1
ATOM 2818 C C . LEU A 1 357 ? -3.84 0.514 -7.484 1 92.88 357 LEU A C 1
ATOM 2820 O O . LEU A 1 357 ? -3.855 -0.688 -7.762 1 92.88 357 LEU A O 1
ATOM 2824 N N . LYS A 1 358 ? -3.047 1.384 -8.008 1 91.5 358 LYS A N 1
ATOM 2825 C CA . LYS A 1 358 ? -1.865 0.992 -8.773 1 91.5 358 LYS A CA 1
ATOM 2826 C C . LYS A 1 358 ? -0.601 1.611 -8.18 1 91.5 358 LYS A C 1
ATOM 2828 O O . LYS A 1 358 ? -0.523 2.83 -8.008 1 91.5 358 LYS A O 1
ATOM 2833 N N . ALA A 1 359 ? 0.291 0.765 -7.801 1 94.12 359 ALA A N 1
ATOM 2834 C CA . ALA A 1 359 ? 1.563 1.229 -7.254 1 94.12 359 ALA A CA 1
ATOM 2835 C C . ALA A 1 359 ? 2.592 1.437 -8.367 1 94.12 359 ALA A C 1
ATOM 2837 O O . ALA A 1 359 ? 2.889 0.513 -9.125 1 94.12 359 ALA A O 1
ATOM 2838 N N . ILE A 1 360 ? 3.162 2.633 -8.398 1 90.75 360 ILE A N 1
ATOM 2839 C CA . ILE A 1 360 ? 4.164 2.939 -9.414 1 90.75 360 ILE A CA 1
ATOM 2840 C C . ILE A 1 360 ? 5.438 3.457 -8.742 1 90.75 360 ILE A C 1
ATOM 2842 O O . ILE A 1 360 ? 5.418 3.826 -7.562 1 90.75 360 ILE A O 1
ATOM 2846 N N . ASP A 1 361 ? 6.492 3.344 -9.461 1 87.25 361 ASP A N 1
ATOM 2847 C CA . ASP A 1 361 ? 7.773 3.873 -9 1 87.25 361 ASP A CA 1
ATOM 2848 C C . ASP A 1 361 ? 7.875 5.375 -9.273 1 87.25 361 ASP A C 1
ATOM 2850 O O . ASP A 1 361 ? 7.988 5.793 -10.43 1 87.25 361 ASP A O 1
ATOM 2854 N N . ALA A 1 362 ? 7.828 6.148 -8.227 1 85.12 362 ALA A N 1
ATOM 2855 C CA . ALA A 1 362 ? 7.82 7.605 -8.336 1 85.12 362 ALA A CA 1
ATOM 2856 C C . ALA A 1 362 ? 9.086 8.109 -9.023 1 85.12 362 ALA A C 1
ATOM 2858 O O . ALA A 1 362 ? 9.109 9.219 -9.555 1 85.12 362 ALA A O 1
ATOM 2859 N N . ARG A 1 363 ? 10.141 7.352 -9.023 1 79.88 363 ARG A N 1
ATOM 2860 C CA . ARG A 1 363 ? 11.391 7.738 -9.664 1 79.88 363 ARG A CA 1
ATOM 2861 C C . ARG A 1 363 ? 11.242 7.762 -11.18 1 79.88 363 ARG A C 1
ATOM 2863 O O . ARG A 1 363 ? 12.039 8.391 -11.883 1 79.88 363 ARG A O 1
ATOM 2870 N N . ARG A 1 364 ? 10.172 7.047 -11.539 1 73.94 364 ARG A N 1
ATOM 2871 C CA . ARG A 1 364 ? 9.977 6.887 -12.977 1 73.94 364 ARG A CA 1
ATOM 2872 C C . ARG A 1 364 ? 8.734 7.641 -13.453 1 73.94 364 ARG A C 1
ATOM 2874 O O . ARG A 1 364 ? 8.297 7.469 -14.594 1 73.94 364 ARG A O 1
ATOM 2881 N N . SER A 1 365 ? 8.07 8.242 -12.531 1 68.06 365 SER A N 1
ATOM 2882 C CA . SER A 1 365 ? 6.832 8.93 -12.883 1 68.06 365 SER A CA 1
ATOM 2883 C C . SER A 1 365 ? 6.977 10.438 -12.742 1 68.06 365 SER A C 1
ATOM 2885 O O . SER A 1 365 ? 7.441 10.93 -11.703 1 68.06 365 SER A O 1
ATOM 2887 N N . TRP A 1 366 ? 6.898 11.086 -13.898 1 55.06 366 TRP A N 1
ATOM 2888 C CA . TRP A 1 366 ? 6.965 12.547 -13.836 1 55.06 366 TRP A CA 1
ATOM 2889 C C . TRP A 1 366 ? 5.566 13.156 -13.828 1 55.06 366 TRP A C 1
ATOM 2891 O O . TRP A 1 366 ? 5.418 14.375 -13.859 1 55.06 366 TRP A O 1
ATOM 2901 N N . ILE A 1 367 ? 4.59 12.242 -13.742 1 50.78 367 ILE A N 1
ATOM 2902 C CA . ILE A 1 367 ? 3.238 12.773 -13.852 1 50.78 367 ILE A CA 1
ATOM 2903 C C . ILE A 1 367 ? 2.734 13.188 -12.469 1 50.78 367 ILE A C 1
ATOM 2905 O O . ILE A 1 367 ? 2.908 12.453 -11.492 1 50.78 367 ILE A O 1
ATOM 2909 N N . TRP A 1 368 ? 2.254 14.508 -12.375 1 50.09 368 TRP A N 1
ATOM 2910 C CA . TRP A 1 368 ? 1.673 15.07 -11.156 1 50.09 368 TRP A CA 1
ATOM 2911 C C . TRP A 1 368 ? 0.194 14.719 -11.047 1 50.09 368 TRP A C 1
ATOM 2913 O O . TRP A 1 368 ? -0.522 14.688 -12.047 1 50.09 368 TRP A O 1
ATOM 2923 N N . MET B 1 1 ? 67.938 -6.645 -54.281 1 23.64 1 MET B N 1
ATOM 2924 C CA . MET B 1 1 ? 66.75 -5.988 -54.844 1 23.64 1 MET B CA 1
ATOM 2925 C C . MET B 1 1 ? 66 -5.215 -53.75 1 23.64 1 MET B C 1
ATOM 2927 O O . MET B 1 1 ? 65.75 -5.738 -52.656 1 23.64 1 MET B O 1
ATOM 2931 N N . ARG B 1 2 ? 66.125 -3.854 -53.844 1 24.45 2 ARG B N 1
ATOM 2932 C CA . ARG B 1 2 ? 65.875 -2.732 -52.938 1 24.45 2 ARG B CA 1
ATOM 2933 C C . ARG B 1 2 ? 64.438 -2.619 -52.594 1 24.45 2 ARG B C 1
ATOM 2935 O O . ARG B 1 2 ? 63.562 -2.543 -53.469 1 24.45 2 ARG B O 1
ATOM 2942 N N . ARG B 1 3 ? 64.062 -3.33 -51.594 1 29.41 3 ARG B N 1
ATOM 2943 C CA . ARG B 1 3 ? 62.688 -3.578 -51.219 1 29.41 3 ARG B CA 1
ATOM 2944 C C . ARG B 1 3 ? 61.906 -2.27 -51 1 29.41 3 ARG B C 1
ATOM 2946 O O . ARG B 1 3 ? 62.375 -1.387 -50.281 1 29.41 3 ARG B O 1
ATOM 2953 N N . PRO B 1 4 ? 61.25 -1.753 -52.062 1 30.61 4 PRO B N 1
ATOM 2954 C CA . PRO B 1 4 ? 60.688 -0.393 -52.031 1 30.61 4 PRO B CA 1
ATOM 2955 C C . PRO B 1 4 ? 59.844 -0.14 -50.781 1 30.61 4 PRO B C 1
ATOM 2957 O O . PRO B 1 4 ? 59.188 -1.065 -50.281 1 30.61 4 PRO B O 1
ATOM 2960 N N . ASN B 1 5 ? 60.281 0.646 -49.844 1 27.09 5 ASN B N 1
ATOM 2961 C CA . ASN B 1 5 ? 59.844 1.195 -48.562 1 27.09 5 ASN B CA 1
ATOM 2962 C C . ASN B 1 5 ? 58.5 1.899 -48.688 1 27.09 5 ASN B C 1
ATOM 2964 O O . ASN B 1 5 ? 58.406 2.971 -49.281 1 27.09 5 ASN B O 1
ATOM 2968 N N . HIS B 1 6 ? 57.531 1.189 -49.188 1 27.78 6 HIS B N 1
ATOM 2969 C CA . HIS B 1 6 ? 56.281 1.909 -49.5 1 27.78 6 HIS B CA 1
ATOM 2970 C C . HIS B 1 6 ? 55.812 2.691 -48.281 1 27.78 6 HIS B C 1
ATOM 2972 O O . HIS B 1 6 ? 55.594 2.115 -47.188 1 27.78 6 HIS B O 1
ATOM 2978 N N . ARG B 1 7 ? 56.312 3.93 -48.094 1 26.97 7 ARG B N 1
ATOM 2979 C CA . ARG B 1 7 ? 56.062 4.93 -47.062 1 26.97 7 ARG B CA 1
ATOM 2980 C C . ARG B 1 7 ? 54.562 5.113 -46.844 1 26.97 7 ARG B C 1
ATOM 2982 O O . ARG B 1 7 ? 53.812 5.34 -47.781 1 26.97 7 ARG B O 1
ATOM 2989 N N . VAL B 1 8 ? 54.062 4.363 -45.938 1 26.95 8 VAL B N 1
ATOM 2990 C CA . VAL B 1 8 ? 52.656 4.363 -45.531 1 26.95 8 VAL B CA 1
ATOM 2991 C C . VAL B 1 8 ? 52.188 5.797 -45.281 1 26.95 8 VAL B C 1
ATOM 2993 O O . VAL B 1 8 ? 52.844 6.555 -44.562 1 26.95 8 VAL B O 1
ATOM 2996 N N . ALA B 1 9 ? 51.656 6.418 -46.312 1 27.81 9 ALA B N 1
ATOM 2997 C CA . ALA B 1 9 ? 51.156 7.793 -46.312 1 27.81 9 ALA B CA 1
ATOM 2998 C C . ALA B 1 9 ? 50.375 8.117 -45.062 1 27.81 9 ALA B C 1
ATOM 3000 O O . ALA B 1 9 ? 49.5 7.348 -44.656 1 27.81 9 ALA B O 1
ATOM 3001 N N . GLY B 1 10 ? 51 8.656 -44.031 1 24.66 10 GLY B N 1
ATOM 300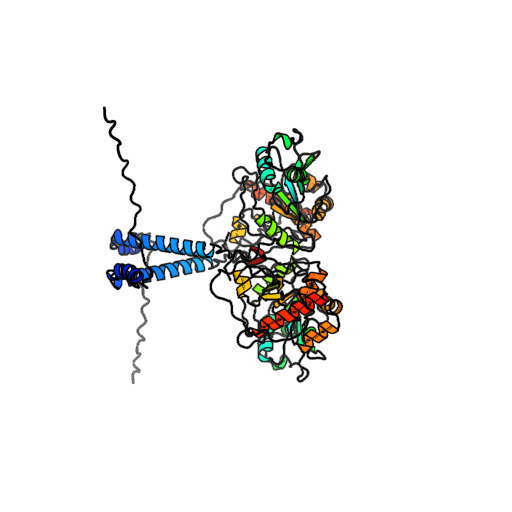2 C CA . GLY B 1 10 ? 50.625 9.102 -42.719 1 24.66 10 GLY B CA 1
ATOM 3003 C C . GLY B 1 10 ? 49.344 9.914 -42.719 1 24.66 10 GLY B C 1
ATOM 3004 O O . GLY B 1 10 ? 49.156 10.789 -43.562 1 24.66 10 GLY B O 1
ATOM 3005 N N . TRP B 1 11 ? 48.25 9.289 -42.406 1 25.45 11 TRP B N 1
ATOM 3006 C CA . TRP B 1 11 ? 46.938 9.945 -42.375 1 25.45 11 TRP B CA 1
ATOM 3007 C C . TRP B 1 11 ? 47 11.242 -41.562 1 25.45 11 TRP B C 1
ATOM 3009 O O . TRP B 1 11 ? 47.469 11.258 -40.438 1 25.45 11 TRP B O 1
ATOM 3019 N N . LYS B 1 12 ? 47.406 12.367 -42.219 1 28.67 12 LYS B N 1
ATOM 3020 C CA . LYS B 1 12 ? 47.438 13.688 -41.594 1 28.67 12 LYS B CA 1
ATOM 3021 C C . LYS B 1 12 ? 46.156 13.984 -40.812 1 28.67 12 LYS B C 1
ATOM 3023 O O . LYS B 1 12 ? 45.062 13.719 -41.312 1 28.67 12 LYS B O 1
ATOM 3028 N N . PRO B 1 13 ? 46.312 14.07 -39.469 1 26.88 13 PRO B N 1
ATOM 3029 C CA . PRO B 1 13 ? 45.219 14.398 -38.531 1 26.88 13 PRO B CA 1
ATOM 3030 C C . PRO B 1 13 ? 44.406 15.594 -39 1 26.88 13 PRO B C 1
ATOM 3032 O O . PRO B 1 13 ? 44.906 16.469 -39.688 1 26.88 13 PRO B O 1
ATOM 3035 N N . PHE B 1 14 ? 43.156 15.383 -39.281 1 26.38 14 PHE B N 1
ATOM 3036 C CA . PHE B 1 14 ? 42.219 16.422 -39.719 1 26.38 14 PHE B CA 1
ATOM 3037 C C . PHE B 1 14 ? 42.344 17.656 -38.812 1 26.38 14 PHE B C 1
ATOM 3039 O O . PHE B 1 14 ? 42.094 17.594 -37.625 1 26.38 14 PHE B O 1
ATOM 3046 N N . ASP B 1 15 ? 43.406 18.438 -38.969 1 27.34 15 ASP B N 1
ATOM 3047 C CA . ASP B 1 15 ? 43.781 19.688 -38.312 1 27.34 15 ASP B CA 1
ATOM 3048 C C . ASP B 1 15 ? 42.594 20.594 -38.062 1 27.34 15 ASP B C 1
ATOM 3050 O O . ASP B 1 15 ? 42.688 21.609 -37.375 1 27.34 15 ASP B O 1
ATOM 3054 N N . GLY B 1 16 ? 41.656 20.531 -38.938 1 25.56 16 GLY B N 1
ATOM 3055 C CA . GLY B 1 16 ? 41 21.812 -39.156 1 25.56 16 GLY B CA 1
ATOM 3056 C C . GLY B 1 16 ? 40.188 22.297 -37.969 1 25.56 16 GLY B C 1
ATOM 3057 O O . GLY B 1 16 ? 39.688 23.422 -37.938 1 25.56 16 GLY B O 1
ATOM 3058 N N . LEU B 1 17 ? 39.656 21.359 -37.125 1 26.72 17 LEU B N 1
ATOM 3059 C CA . LEU B 1 17 ? 38.562 21.984 -36.375 1 26.72 17 LEU B CA 1
ATOM 3060 C C . LEU B 1 17 ? 39.125 22.844 -35.219 1 26.72 17 LEU B C 1
ATOM 3062 O O . LEU B 1 17 ? 39.375 22.328 -34.125 1 26.72 17 LEU B O 1
ATOM 3066 N N . GLU B 1 18 ? 40.188 23.562 -35.406 1 26.78 18 GLU B N 1
ATOM 3067 C CA . GLU B 1 18 ? 40.656 24.453 -34.344 1 26.78 18 GLU B CA 1
ATOM 3068 C C . GLU B 1 18 ? 39.531 25.422 -33.906 1 26.78 18 GLU B C 1
ATOM 3070 O O . GLU B 1 18 ? 39.344 26.453 -34.531 1 26.78 18 GLU B O 1
ATOM 3075 N N . CYS B 1 19 ? 38.406 25.078 -33.594 1 26.41 19 CYS B N 1
ATOM 3076 C CA . CYS B 1 19 ? 37.531 26.125 -33.062 1 26.41 19 CYS B CA 1
ATOM 3077 C C . CYS B 1 19 ? 38.125 26.797 -31.844 1 26.41 19 CYS B C 1
ATOM 3079 O O . CYS B 1 19 ? 38.281 26.172 -30.797 1 26.41 19 CYS B O 1
ATOM 3081 N N . GLY B 1 20 ? 39.125 27.578 -31.938 1 26.25 20 GLY B N 1
ATOM 3082 C CA . GLY B 1 20 ? 39.75 28.438 -30.953 1 26.25 20 GLY B CA 1
ATOM 3083 C C . GLY B 1 20 ? 38.781 29.125 -30.031 1 26.25 20 GLY B C 1
ATOM 3084 O O . GLY B 1 20 ? 37.594 29.172 -30.312 1 26.25 20 GLY B O 1
ATOM 3085 N N . ARG B 1 21 ? 39.219 29.812 -28.797 1 29.09 21 ARG B N 1
ATOM 3086 C CA . ARG B 1 21 ? 38.656 30.531 -27.656 1 29.09 21 ARG B CA 1
ATOM 3087 C C . ARG B 1 21 ? 37.656 31.594 -28.125 1 29.09 21 ARG B C 1
ATOM 3089 O O . ARG B 1 21 ? 37.156 32.375 -27.328 1 29.09 21 ARG B O 1
ATOM 3096 N N . ARG B 1 22 ? 37.75 32.094 -29.438 1 30.02 22 ARG B N 1
ATOM 3097 C CA . ARG B 1 22 ? 36.938 33.281 -29.75 1 30.02 22 ARG B CA 1
ATOM 3098 C C . ARG B 1 22 ? 35.438 32.938 -29.672 1 30.02 22 ARG B C 1
ATOM 3100 O O . ARG B 1 22 ? 35.031 31.859 -30.094 1 30.02 22 ARG B O 1
ATOM 3107 N N . THR B 1 23 ? 34.594 33.594 -28.75 1 32.41 23 THR B N 1
ATOM 3108 C CA . THR B 1 23 ? 33.219 33.656 -28.359 1 32.41 23 THR B CA 1
ATOM 3109 C C . THR B 1 23 ? 32.281 33.594 -29.578 1 32.41 23 THR B C 1
ATOM 3111 O O . THR B 1 23 ? 31.125 33.969 -29.5 1 32.41 23 THR B O 1
ATOM 3114 N N . ASP B 1 24 ? 32.625 32.875 -30.625 1 28.34 24 ASP B N 1
ATOM 3115 C CA . ASP B 1 24 ? 32 33.094 -31.922 1 28.34 24 ASP B CA 1
ATOM 3116 C C . ASP B 1 24 ? 30.516 32.688 -31.891 1 28.34 24 ASP B C 1
ATOM 3118 O O . ASP B 1 24 ? 30.188 31.547 -31.625 1 28.34 24 ASP B O 1
ATOM 3122 N N . ASN B 1 25 ? 29.594 33.719 -31.578 1 34.25 25 ASN B N 1
ATOM 3123 C CA . ASN B 1 25 ? 28.172 33.969 -31.797 1 34.25 25 ASN B CA 1
ATOM 3124 C C . ASN B 1 25 ? 27.703 33.406 -33.156 1 34.25 25 ASN B C 1
ATOM 3126 O O . ASN B 1 25 ? 26.516 33.469 -33.469 1 34.25 25 ASN B O 1
ATOM 3130 N N . ASN B 1 26 ? 28.719 33.062 -33.938 1 33.62 26 ASN B N 1
ATOM 3131 C CA . ASN B 1 26 ? 28.391 32.781 -35.344 1 33.62 26 ASN B CA 1
ATOM 3132 C C . ASN B 1 26 ? 27.734 31.422 -35.5 1 33.62 26 ASN B C 1
ATOM 3134 O O . ASN B 1 26 ? 27.156 31.125 -36.531 1 33.62 26 ASN B O 1
ATOM 3138 N N . CYS B 1 27 ? 28.125 30.562 -34.594 1 32.84 27 CYS B N 1
ATOM 3139 C CA . CYS B 1 27 ? 27.547 29.25 -34.844 1 32.84 27 CYS B CA 1
ATOM 3140 C C . CYS B 1 27 ? 26.047 29.25 -34.594 1 32.84 27 CYS B C 1
ATOM 3142 O O . CYS B 1 27 ? 25.281 28.547 -35.281 1 32.84 27 CYS B O 1
ATOM 3144 N N . PHE B 1 28 ? 25.656 29.938 -33.5 1 35.34 28 PHE B N 1
ATOM 3145 C CA . PHE B 1 28 ? 24.219 30.078 -33.281 1 35.34 28 PHE B CA 1
ATOM 3146 C C . PHE B 1 28 ? 23.594 30.875 -34.406 1 35.34 28 PHE B C 1
ATOM 3148 O O . PHE B 1 28 ? 22.438 30.641 -34.781 1 35.34 28 PHE B O 1
ATOM 3155 N N . LEU B 1 29 ? 24.391 31.781 -35.031 1 36.06 29 LEU B N 1
ATOM 3156 C CA . LEU B 1 29 ? 23.922 32.594 -36.156 1 36.06 29 LEU B CA 1
ATOM 3157 C C . LEU B 1 29 ? 23.797 31.734 -37.438 1 36.06 29 LEU B C 1
ATOM 3159 O O . LEU B 1 29 ? 22.953 32 -38.281 1 36.06 29 LEU B O 1
ATOM 3163 N N . SER B 1 30 ? 24.625 30.734 -37.531 1 37.38 30 SER B N 1
ATOM 3164 C CA . SER B 1 30 ? 24.516 29.922 -38.75 1 37.38 30 SER B CA 1
ATOM 3165 C C . SER B 1 30 ? 23.266 29.047 -38.719 1 37.38 30 SER B C 1
ATOM 3167 O O . SER B 1 30 ? 22.609 28.875 -39.75 1 37.38 30 SER B O 1
ATOM 3169 N N . LEU B 1 31 ? 22.953 28.469 -37.594 1 38.19 31 LEU B N 1
ATOM 3170 C CA . LEU B 1 31 ? 21.656 27.781 -37.531 1 38.19 31 LEU B CA 1
ATOM 3171 C C . LEU B 1 31 ? 20.516 28.766 -37.688 1 38.19 31 LEU B C 1
ATOM 3173 O O . LEU B 1 31 ? 19.531 28.484 -38.375 1 38.19 31 LEU B O 1
ATOM 3177 N N . ALA B 1 32 ? 20.719 29.984 -37.125 1 39.34 32 ALA B N 1
ATOM 3178 C CA . ALA B 1 32 ? 19.766 31.062 -37.344 1 39.34 32 ALA B CA 1
ATOM 3179 C C . ALA B 1 32 ? 19.781 31.516 -38.781 1 39.34 32 ALA B C 1
ATOM 3181 O O . ALA B 1 32 ? 18.734 31.891 -39.344 1 39.34 32 ALA B O 1
ATOM 3182 N N . SER B 1 33 ? 20.938 31.547 -39.469 1 40.47 33 SER B N 1
ATOM 3183 C CA . SER B 1 33 ? 21.016 31.938 -40.875 1 40.47 33 SER B CA 1
ATOM 3184 C C . SER B 1 33 ? 20.375 30.891 -41.781 1 40.47 33 SER B C 1
ATOM 3186 O O . SER B 1 33 ? 19.844 31.234 -42.844 1 40.47 33 SER B O 1
ATOM 3188 N N . ARG B 1 34 ? 20.531 29.656 -41.5 1 41.31 34 ARG B N 1
ATOM 3189 C CA . ARG B 1 34 ? 19.781 28.719 -42.312 1 41.31 34 ARG B CA 1
ATOM 3190 C C . ARG B 1 34 ? 18.281 28.906 -42.156 1 41.31 34 ARG B C 1
ATOM 3192 O O . ARG B 1 34 ? 17.516 28.641 -43.094 1 41.31 34 ARG B O 1
ATOM 3199 N N . PHE B 1 35 ? 17.891 29.375 -40.969 1 43.06 35 PHE B N 1
ATOM 3200 C CA . PHE B 1 35 ? 16.5 29.781 -40.781 1 43.06 35 PHE B CA 1
ATOM 3201 C C . PHE B 1 35 ? 16.266 31.188 -41.375 1 43.06 35 PHE B C 1
ATOM 3203 O O . PHE B 1 35 ? 15.125 31.656 -41.438 1 43.06 35 PHE B O 1
ATOM 3210 N N . ARG B 1 36 ? 17.281 31.922 -41.656 1 43.06 36 ARG B N 1
ATOM 3211 C CA . ARG B 1 36 ? 17.078 33.25 -42.25 1 43.06 36 ARG B CA 1
ATOM 3212 C C . ARG B 1 36 ? 16.328 33.156 -43.562 1 43.06 36 ARG B C 1
ATOM 3214 O O . ARG B 1 36 ? 15.711 34.125 -44 1 43.06 36 ARG B O 1
ATOM 3221 N N . GLY B 1 37 ? 16.641 32.125 -44.375 1 43.91 37 GLY B N 1
ATOM 3222 C CA . GLY B 1 37 ? 15.883 32.062 -45.625 1 43.91 37 GLY B CA 1
ATOM 3223 C C . GLY B 1 37 ? 14.461 31.562 -45.438 1 43.91 37 GLY B C 1
ATOM 3224 O O . GLY B 1 37 ? 13.734 31.391 -46.406 1 43.91 37 GLY B O 1
ATOM 3225 N N . TRP B 1 38 ? 14.227 30.984 -44.312 1 47.47 38 TRP B N 1
ATOM 3226 C CA . TRP B 1 38 ? 12.836 30.562 -44.219 1 47.47 38 TRP B CA 1
ATOM 3227 C C . TRP B 1 38 ? 11.906 31.766 -44.094 1 47.47 38 TRP B C 1
ATOM 3229 O O . TRP B 1 38 ? 12.211 32.719 -43.375 1 47.47 38 TRP B O 1
ATOM 3239 N N . SER B 1 39 ? 11.172 32.031 -45.094 1 51.69 39 SER B N 1
ATOM 3240 C CA . SER B 1 39 ? 10.188 33.094 -45.031 1 51.69 39 SER B CA 1
ATOM 3241 C C . SER B 1 39 ? 9.391 33.031 -43.75 1 51.69 39 SER B C 1
ATOM 3243 O O . SER B 1 39 ? 9.258 31.969 -43.125 1 51.69 39 SER B O 1
ATOM 3245 N N . THR B 1 40 ? 9.164 34.25 -43.094 1 52.78 40 THR B N 1
ATOM 3246 C CA . THR B 1 40 ? 8.32 34.438 -41.938 1 52.78 40 THR B CA 1
ATOM 3247 C C . THR B 1 40 ? 7.109 33.531 -41.969 1 52.78 40 THR B C 1
ATOM 3249 O O . THR B 1 40 ? 6.656 33.031 -40.906 1 52.78 40 THR B O 1
ATOM 3252 N N . LYS B 1 41 ? 6.797 33.156 -43.125 1 55.34 41 LYS B N 1
ATOM 3253 C CA . LYS B 1 41 ? 5.594 32.344 -43.281 1 55.34 41 LYS B CA 1
ATOM 3254 C C . LYS B 1 41 ? 5.859 30.891 -42.938 1 55.34 41 LYS B C 1
ATOM 3256 O O . LYS B 1 41 ? 5.039 30.25 -42.281 1 55.34 41 LYS B O 1
ATOM 3261 N N . LYS B 1 42 ? 7.047 30.5 -43.344 1 55.38 42 LYS B N 1
ATOM 3262 C CA . LYS B 1 42 ? 7.383 29.094 -43.062 1 55.38 42 LYS B CA 1
ATOM 3263 C C . LYS B 1 42 ? 7.602 28.875 -41.562 1 55.38 42 LYS B C 1
ATOM 3265 O O . LYS B 1 42 ? 7.199 27.844 -41.031 1 55.38 42 LYS B O 1
ATOM 3270 N N . CYS B 1 43 ? 8.172 29.875 -41.062 1 55.69 43 CYS B N 1
ATOM 3271 C CA . CYS B 1 43 ? 8.367 29.812 -39.594 1 55.69 43 CYS B CA 1
ATOM 3272 C C . CYS B 1 43 ? 7.027 29.812 -38.875 1 55.69 43 CYS B C 1
ATOM 3274 O O . CYS B 1 43 ? 6.848 29.062 -37.906 1 55.69 43 CYS B O 1
ATOM 3276 N N . TYR B 1 44 ? 6.152 30.594 -39.438 1 54.16 44 TYR B N 1
ATOM 3277 C CA . TYR B 1 44 ? 4.816 30.641 -38.844 1 54.16 44 TYR B CA 1
ATOM 3278 C C . TYR B 1 44 ? 4.094 29.312 -39 1 54.16 44 TYR B C 1
ATOM 3280 O O . TYR B 1 44 ? 3.42 28.844 -38.094 1 54.16 44 TYR B O 1
ATOM 3288 N N . TYR B 1 45 ? 4.348 28.719 -40.125 1 55.94 45 TYR B N 1
ATOM 3289 C CA . TYR B 1 45 ? 3.701 27.438 -40.406 1 55.94 45 TYR B CA 1
ATOM 3290 C C . TYR B 1 45 ? 4.285 26.344 -39.5 1 55.94 45 TYR B C 1
ATOM 3292 O O . TYR B 1 45 ? 3.547 25.531 -38.938 1 55.94 45 TYR B O 1
ATOM 3300 N N . LEU B 1 46 ? 5.555 26.469 -39.344 1 58.53 46 LEU B N 1
ATOM 3301 C CA . LEU B 1 46 ? 6.199 25.484 -38.469 1 58.53 46 LEU B CA 1
ATOM 3302 C C . LEU B 1 46 ? 5.777 25.688 -37.031 1 58.53 46 LEU B C 1
ATOM 3304 O O . LEU B 1 46 ? 5.535 24.719 -36.312 1 58.53 46 LEU B O 1
ATOM 3308 N N . PHE B 1 47 ? 5.668 26.938 -36.781 1 61.97 47 PHE B N 1
ATOM 3309 C CA . PHE B 1 47 ? 5.188 27.281 -35.438 1 61.97 47 PHE B CA 1
ATOM 3310 C C . PHE B 1 47 ? 3.734 26.859 -35.25 1 61.97 47 PHE B C 1
ATOM 3312 O O . PHE B 1 47 ? 3.357 26.328 -34.219 1 61.97 47 PHE B O 1
ATOM 3319 N N . ALA B 1 48 ? 2.99 27.062 -36.344 1 57.28 48 ALA B N 1
ATOM 3320 C CA . ALA B 1 48 ? 1.585 26.672 -36.312 1 57.28 48 ALA B CA 1
ATOM 3321 C C . ALA B 1 48 ? 1.441 25.156 -36.25 1 57.28 48 ALA B C 1
ATOM 3323 O O . ALA B 1 48 ? 0.637 24.625 -35.469 1 57.28 48 ALA B O 1
ATOM 3324 N N . VAL B 1 49 ? 2.217 24.5 -36.938 1 60.75 49 VAL B N 1
ATOM 3325 C CA . VAL B 1 49 ? 2.191 23.031 -36.938 1 60.75 49 VAL B CA 1
ATOM 3326 C C . VAL B 1 49 ? 2.658 22.516 -35.562 1 60.75 49 VAL B C 1
ATOM 3328 O O . VAL B 1 49 ? 2.088 21.562 -35.031 1 60.75 49 VAL B O 1
ATOM 3331 N N . PHE B 1 50 ? 3.594 23.281 -35.094 1 59 50 PHE B N 1
ATOM 3332 C CA . PHE B 1 50 ? 4.086 22.938 -33.75 1 59 50 PHE B CA 1
ATOM 3333 C C . PHE B 1 50 ? 2.998 23.141 -32.719 1 59 50 PHE B C 1
ATOM 3335 O O . PHE B 1 50 ? 2.791 22.281 -31.859 1 59 50 PHE B O 1
ATOM 3342 N N . ILE B 1 51 ? 2.291 24.172 -32.875 1 59.06 51 ILE B N 1
ATOM 3343 C CA . ILE B 1 51 ? 1.21 24.469 -31.938 1 59.06 51 ILE B CA 1
ATOM 3344 C C . ILE B 1 51 ? 0.081 23.453 -32.125 1 59.06 51 ILE B C 1
ATOM 3346 O O . ILE B 1 51 ? -0.472 22.953 -31.141 1 59.06 51 ILE B O 1
ATOM 3350 N N . VAL B 1 52 ? -0.174 23.141 -33.344 1 60.25 52 VAL B N 1
ATOM 3351 C CA . VAL B 1 52 ? -1.229 22.172 -33.594 1 60.25 52 VAL B CA 1
ATOM 3352 C C . VAL B 1 52 ? -0.789 20.797 -33.125 1 60.25 52 VAL B C 1
ATOM 3354 O O . VAL B 1 52 ? -1.582 20.047 -32.531 1 60.25 52 VAL B O 1
ATOM 3357 N N . GLY B 1 53 ? 0.418 20.516 -33.344 1 59.44 53 GLY B N 1
ATOM 3358 C CA . GLY B 1 53 ? 0.948 19.266 -32.812 1 59.44 53 GLY B CA 1
ATOM 3359 C C . GLY B 1 53 ? 0.907 19.188 -31.312 1 59.44 53 GLY B C 1
ATOM 3360 O O . GLY B 1 53 ? 0.511 18.156 -30.75 1 59.44 53 GLY B O 1
ATOM 3361 N N . CYS B 1 54 ? 1.309 20.266 -30.75 1 58.22 54 CYS B N 1
ATOM 3362 C CA . CYS B 1 54 ? 1.23 20.344 -29.281 1 58.22 54 CYS B CA 1
ATOM 3363 C C . CYS B 1 54 ? -0.216 20.266 -28.812 1 58.22 54 CYS B C 1
ATOM 3365 O O . CYS B 1 54 ? -0.51 19.609 -27.812 1 58.22 54 CYS B O 1
ATOM 3367 N N . LEU B 1 55 ? -1.048 20.875 -29.547 1 58.19 55 LEU B N 1
ATOM 3368 C CA . LEU B 1 55 ? -2.467 20.812 -29.203 1 58.19 55 LEU B CA 1
ATOM 3369 C C . LEU B 1 55 ? -3.021 19.406 -29.438 1 58.19 55 LEU B C 1
ATOM 3371 O O . LEU B 1 55 ? -3.805 18.906 -28.609 1 58.19 55 LEU B O 1
ATOM 3375 N N . LEU B 1 56 ? -2.613 18.844 -30.453 1 58.59 56 LEU B N 1
ATOM 3376 C CA . LEU B 1 56 ? -3.072 17.484 -30.688 1 58.59 56 LEU B CA 1
ATOM 3377 C C . LEU B 1 56 ? -2.49 16.516 -29.672 1 58.59 56 LEU B C 1
ATOM 3379 O O . LEU B 1 56 ? -3.186 15.617 -29.188 1 58.59 56 LEU B O 1
ATOM 3383 N N . LEU B 1 57 ? -1.335 16.75 -29.359 1 54.72 57 LEU B N 1
ATOM 3384 C CA . LEU B 1 57 ? -0.724 15.945 -28.312 1 54.72 57 LEU B CA 1
ATOM 3385 C C . LEU B 1 57 ? -1.409 16.188 -26.969 1 54.72 57 LEU B C 1
ATOM 3387 O O . LEU B 1 57 ? -1.636 15.25 -26.203 1 54.72 57 LEU B O 1
ATOM 3391 N N . HIS B 1 58 ? -1.621 17.422 -26.797 1 53.66 58 HIS B N 1
ATOM 3392 C CA . HIS B 1 58 ? -2.398 17.766 -25.609 1 53.66 58 HIS B CA 1
ATOM 3393 C C . HIS B 1 58 ? -3.801 17.172 -25.688 1 53.66 58 HIS B C 1
ATOM 3395 O O . HIS B 1 58 ? -4.312 16.641 -24.688 1 53.66 58 HIS B O 1
ATOM 3401 N N . LEU B 1 59 ? -4.367 17.328 -26.734 1 53.03 59 LEU B N 1
ATOM 3402 C CA . LEU B 1 59 ? -5.695 16.766 -26.906 1 53.03 59 LEU B CA 1
ATOM 3403 C C . LEU B 1 59 ? -5.652 15.242 -26.812 1 53.03 59 LEU B C 1
ATOM 3405 O O . LEU B 1 59 ? -6.539 14.625 -26.219 1 53.03 59 LEU B O 1
ATOM 3409 N N . SER B 1 60 ? -4.727 14.711 -27.422 1 49.19 60 SER B N 1
ATOM 3410 C CA . SER B 1 60 ? -4.559 13.266 -27.281 1 49.19 60 SER B CA 1
ATOM 3411 C C . SER B 1 60 ? -4.273 12.875 -25.844 1 49.19 60 SER B C 1
ATOM 3413 O O . SER B 1 60 ? -4.809 11.875 -25.344 1 49.19 60 SER B O 1
ATOM 3415 N N . HIS B 1 61 ? -3.387 13.594 -25.359 1 47.06 61 HIS B N 1
ATOM 3416 C CA . HIS B 1 61 ? -3.135 13.391 -23.938 1 47.06 61 HIS B CA 1
ATOM 3417 C C . HIS B 1 61 ? -4.398 13.617 -23.109 1 47.06 61 HIS B C 1
ATOM 3419 O O . HIS B 1 61 ? -4.711 12.836 -22.219 1 47.06 61 HIS B O 1
ATOM 3425 N N . THR B 1 62 ? -4.938 14.812 -23.375 1 45.66 62 THR B N 1
ATOM 3426 C CA . THR B 1 62 ? -6.211 15.07 -22.719 1 45.66 62 THR B CA 1
ATOM 3427 C C . THR B 1 62 ? -7.25 14.031 -23.109 1 45.66 62 THR B C 1
ATOM 3429 O O . THR B 1 62 ? -8.055 13.594 -22.281 1 45.66 62 THR B O 1
ATOM 3432 N N . ALA B 1 63 ? -7.348 13.836 -24.328 1 43.12 63 ALA B N 1
ATOM 3433 C CA . ALA B 1 63 ? -8.266 12.789 -24.766 1 43.12 63 ALA B CA 1
ATOM 3434 C C . ALA B 1 63 ? -7.926 11.453 -24.109 1 43.12 63 ALA B C 1
ATOM 3436 O O . ALA B 1 63 ? -8.828 10.695 -23.734 1 43.12 63 ALA B O 1
ATOM 3437 N N . LEU B 1 64 ? -6.691 11.227 -24.156 1 41.88 64 LEU B N 1
ATOM 3438 C CA . LEU B 1 64 ? -6.234 10.023 -23.453 1 41.88 64 LEU B CA 1
ATOM 3439 C C . LEU B 1 64 ? -6.516 10.125 -21.953 1 41.88 64 LEU B C 1
ATOM 3441 O O . LEU B 1 64 ? -6.793 9.117 -21.297 1 41.88 64 LEU B O 1
ATOM 3445 N N . GLN B 1 65 ? -6.211 11.25 -21.516 1 37.28 65 GLN B N 1
ATOM 3446 C CA . GLN B 1 65 ? -6.66 11.5 -20.141 1 37.28 65 GLN B CA 1
ATOM 3447 C C . GLN B 1 65 ? -8.188 11.57 -20.078 1 37.28 65 GLN B C 1
ATOM 3449 O O . GLN B 1 65 ? -8.766 11.469 -19 1 37.28 65 GLN B O 1
ATOM 3454 N N . MET B 1 66 ? -8.727 12.227 -21.109 1 32.94 66 MET B N 1
ATOM 3455 C CA . MET B 1 66 ? -10.188 12.242 -21.078 1 32.94 66 MET B CA 1
ATOM 3456 C C . MET B 1 66 ? -10.742 10.836 -20.906 1 32.94 66 MET B C 1
ATOM 3458 O O . MET B 1 66 ? -10.398 9.922 -21.656 1 32.94 66 MET B O 1
ATOM 3462 N N . ASN B 1 67 ? -10.789 10.508 -19.766 1 35.22 67 ASN B N 1
ATOM 3463 C CA . ASN B 1 67 ? -11.523 9.367 -19.219 1 35.22 67 ASN B CA 1
ATOM 3464 C C . ASN B 1 67 ? -12.797 9.086 -20 1 35.22 67 ASN B C 1
ATOM 3466 O O . ASN B 1 67 ? -13.766 9.844 -19.906 1 35.22 67 ASN B O 1
ATOM 3470 N N . PHE B 1 68 ? -12.742 8.961 -21.328 1 30.67 68 PHE B N 1
ATOM 3471 C CA . PHE B 1 68 ? -13.977 8.305 -21.719 1 30.67 68 PHE B CA 1
ATOM 3472 C C . PHE B 1 68 ? -14.398 7.273 -20.672 1 30.67 68 PHE B C 1
ATOM 3474 O O . PHE B 1 68 ? -13.883 6.156 -20.641 1 30.67 68 PHE B O 1
ATOM 3481 N N . ARG B 1 69 ? -14.523 7.727 -19.516 1 33.28 69 ARG B N 1
ATOM 3482 C CA . ARG B 1 69 ? -15.141 7.023 -18.406 1 33.28 69 ARG B CA 1
ATOM 3483 C C . ARG B 1 69 ? -16.297 6.148 -18.875 1 33.28 69 ARG B C 1
ATOM 3485 O O . ARG B 1 69 ? -17.375 6.656 -19.219 1 33.28 69 ARG B O 1
ATOM 3492 N N . VAL B 1 70 ? -16.109 5.332 -19.719 1 31.06 70 VAL B N 1
ATOM 3493 C CA . VAL B 1 70 ? -17.234 4.402 -19.719 1 31.06 70 VAL B CA 1
ATOM 3494 C C . VAL B 1 70 ? -17.562 3.998 -18.281 1 31.06 70 VAL B C 1
ATOM 3496 O O . VAL B 1 70 ? -16.797 3.273 -17.641 1 31.06 70 VAL B O 1
ATOM 3499 N N . ASP B 1 71 ? -17.938 4.883 -17.469 1 33.28 71 ASP B N 1
ATOM 3500 C CA . ASP B 1 71 ? -18.562 4.773 -16.156 1 33.28 71 ASP B CA 1
ATOM 3501 C C . ASP B 1 71 ? -19.484 3.553 -16.094 1 33.28 71 ASP B C 1
ATOM 3503 O O . ASP B 1 71 ? -20.656 3.668 -15.727 1 33.28 71 ASP B O 1
ATOM 3507 N N . PHE B 1 72 ? -19.266 2.639 -16.953 1 34.81 72 PHE B N 1
ATOM 3508 C CA . PHE B 1 72 ? -20.312 1.628 -16.922 1 34.81 72 PHE B CA 1
ATOM 3509 C C . PHE B 1 72 ? -20.375 0.962 -15.547 1 34.81 72 PHE B C 1
ATOM 3511 O O . PHE B 1 72 ? -21.359 0.29 -15.234 1 34.81 72 PHE B O 1
ATOM 3518 N N . LEU B 1 73 ? -19.234 0.725 -14.961 1 36.88 73 LEU B N 1
ATOM 3519 C CA . LEU B 1 73 ? -19.406 0.099 -13.656 1 36.88 73 LEU B CA 1
ATOM 3520 C C . LEU B 1 73 ? -19.656 1.149 -12.578 1 36.88 73 LEU B C 1
ATOM 3522 O O . LEU B 1 73 ? -18.984 2.184 -12.539 1 36.88 73 LEU B O 1
ATOM 3526 N N . PRO B 1 74 ? -20.875 1.272 -12.148 1 33.62 74 PRO B N 1
ATOM 3527 C CA . PRO B 1 74 ? -21.047 2.203 -11.031 1 33.62 74 PRO B CA 1
ATOM 3528 C C . PRO B 1 74 ? -19.812 2.303 -10.141 1 33.62 74 PRO B C 1
ATOM 3530 O O . PRO B 1 74 ? -19.062 1.331 -10.008 1 33.62 74 PRO B O 1
ATOM 3533 N N . THR B 1 75 ? -19.188 3.438 -10.18 1 39.09 75 THR B N 1
ATOM 3534 C CA . THR B 1 75 ? -18.156 3.771 -9.195 1 39.09 75 THR B CA 1
ATOM 3535 C C . THR B 1 75 ? -18.531 3.232 -7.816 1 39.09 75 THR B C 1
ATOM 3537 O O . THR B 1 75 ? -19.266 3.883 -7.066 1 39.09 75 THR B O 1
ATOM 3540 N N . THR B 1 76 ? -19.047 2.027 -7.754 1 38.5 76 THR B N 1
ATOM 3541 C CA . THR B 1 76 ? -19.281 1.635 -6.367 1 38.5 76 THR B CA 1
ATOM 3542 C C . THR B 1 76 ? -18.031 1.834 -5.527 1 38.5 76 THR B C 1
ATOM 3544 O O . THR B 1 76 ? -16.922 1.499 -5.961 1 38.5 76 THR B O 1
ATOM 3547 N N . SER B 1 77 ? -18.047 2.881 -4.816 1 43.41 77 SER B N 1
ATOM 3548 C CA . SER B 1 77 ? -17.062 3.08 -3.754 1 43.41 77 SER B CA 1
ATOM 3549 C C . SER B 1 77 ? -16.562 1.747 -3.205 1 43.41 77 SER B C 1
ATOM 3551 O O . SER B 1 77 ? -17.297 0.754 -3.213 1 43.41 77 SER B O 1
ATOM 3553 N N . PRO B 1 78 ? -15.305 1.466 -3.213 1 47.44 78 PRO B N 1
ATOM 3554 C CA . PRO B 1 78 ? -14.805 0.235 -2.598 1 47.44 78 PRO B CA 1
ATOM 3555 C C . PRO B 1 78 ? -15.633 -0.203 -1.393 1 47.44 78 PRO B C 1
ATOM 3557 O O . PRO B 1 78 ? -15.742 0.54 -0.413 1 47.44 78 PRO B O 1
ATOM 3560 N N . THR B 1 79 ? -16.875 -0.781 -1.661 1 53.28 79 THR B N 1
ATOM 3561 C CA . THR B 1 79 ? -17.672 -1.354 -0.578 1 53.28 79 THR B CA 1
ATOM 3562 C C . THR B 1 79 ? -16.984 -2.59 -0.003 1 53.28 79 THR B C 1
ATOM 3564 O O . THR B 1 79 ? -16.578 -3.486 -0.748 1 53.28 79 THR B O 1
ATOM 3567 N N . GLY B 1 80 ? -16.297 -2.273 1.309 1 66.31 80 GLY B N 1
ATOM 3568 C CA . GLY B 1 80 ? -15.781 -3.389 2.09 1 66.31 80 GLY B CA 1
ATOM 3569 C C . GLY B 1 80 ? -14.305 -3.266 2.402 1 66.31 80 GLY B C 1
ATOM 3570 O O . GLY B 1 80 ? -13.672 -2.26 2.068 1 66.31 80 GLY B O 1
ATOM 3571 N N . GLY B 1 81 ? -13.836 -3.885 3.346 1 76.88 81 GLY B N 1
ATOM 3572 C CA . GLY B 1 81 ? -12.492 -3.955 3.893 1 76.88 81 GLY B CA 1
ATOM 3573 C C . GLY B 1 81 ? -12.461 -4.332 5.359 1 76.88 81 GLY B C 1
ATOM 3574 O O . GLY B 1 81 ? -13.508 -4.445 6 1 76.88 81 GLY B O 1
ATOM 3575 N N . PRO B 1 82 ? -11.266 -4.449 5.621 1 85.19 82 PRO B N 1
ATOM 3576 C CA . PRO B 1 82 ? -11.133 -4.961 6.988 1 85.19 82 PRO B CA 1
ATOM 3577 C C . PRO B 1 82 ? -11.617 -3.965 8.039 1 85.19 82 PRO B C 1
ATOM 3579 O O . PRO B 1 82 ? -11.961 -4.359 9.156 1 85.19 82 PRO B O 1
ATOM 3582 N N . PHE B 1 83 ? -11.781 -2.625 7.617 1 92 83 PHE B N 1
ATOM 3583 C CA . PHE B 1 83 ? -12.039 -1.616 8.633 1 92 83 PHE B CA 1
ATOM 3584 C C . PHE B 1 83 ? -13.352 -0.894 8.359 1 92 83 PHE B C 1
ATOM 3586 O O . PHE B 1 83 ? -13.586 0.199 8.883 1 92 83 PHE B O 1
ATOM 3593 N N . GLY B 1 84 ? -14.148 -1.457 7.527 1 90.25 84 GLY B N 1
ATOM 3594 C CA . GLY B 1 84 ? -15.422 -0.823 7.211 1 90.25 84 GLY B CA 1
ATOM 3595 C C . GLY B 1 84 ? -15.32 0.178 6.078 1 90.25 84 GLY B C 1
ATOM 3596 O O . GLY B 1 84 ? -14.328 0.201 5.348 1 90.25 84 GLY B O 1
ATOM 3597 N N . SER B 1 85 ? -16.375 1.062 5.977 1 90.94 85 SER B N 1
ATOM 3598 C CA . SER B 1 85 ? -16.438 1.916 4.793 1 90.94 85 SER B CA 1
ATOM 3599 C C . SER B 1 85 ? -16.281 3.387 5.168 1 90.94 85 SER B C 1
ATOM 3601 O O . SER B 1 85 ? -16.297 4.258 4.293 1 90.94 85 SER B O 1
ATOM 3603 N N . THR B 1 86 ? -16.156 3.645 6.484 1 96.75 86 THR B N 1
ATOM 3604 C CA . THR B 1 86 ? -16.156 5.043 6.895 1 96.75 86 THR B CA 1
ATOM 3605 C C . THR B 1 86 ? -14.867 5.371 7.656 1 96.75 86 THR B C 1
ATOM 3607 O O . THR B 1 86 ? -14.117 4.473 8.031 1 96.75 86 THR B O 1
ATOM 3610 N N . TYR B 1 87 ? -14.609 6.629 7.797 1 98.25 87 TYR B N 1
ATOM 3611 C CA . TYR B 1 87 ? -13.453 7.117 8.539 1 98.25 87 TYR B CA 1
ATOM 3612 C C . TYR B 1 87 ? -13.773 8.43 9.25 1 98.25 87 TYR B C 1
ATOM 3614 O O . TYR B 1 87 ? -14.805 9.047 8.984 1 98.25 87 TYR B O 1
ATOM 3622 N N . THR B 1 88 ? -12.938 8.758 10.203 1 98.75 88 THR B N 1
ATOM 3623 C CA . THR B 1 88 ? -13.086 9.984 10.984 1 98.75 88 THR B CA 1
ATOM 3624 C C . THR B 1 88 ? -12.07 11.031 10.539 1 98.75 88 THR B C 1
ATOM 3626 O O . THR B 1 88 ? -10.906 10.711 10.305 1 98.75 88 THR B O 1
ATOM 3629 N N . ILE B 1 89 ? -12.539 12.266 10.383 1 98.75 89 ILE B N 1
ATOM 3630 C CA . ILE B 1 89 ? -11.633 13.375 10.102 1 98.75 89 ILE B CA 1
ATOM 3631 C C . ILE B 1 89 ? -11.297 14.102 11.406 1 98.75 89 ILE B C 1
ATOM 3633 O O . ILE B 1 89 ? -12.188 14.406 12.203 1 98.75 89 ILE B O 1
ATOM 3637 N N . ARG B 1 90 ? -10.062 14.32 11.641 1 98.62 90 ARG B N 1
ATOM 3638 C CA . ARG B 1 90 ? -9.602 15.242 12.664 1 98.62 90 ARG B CA 1
ATOM 3639 C C . ARG B 1 90 ? -8.945 16.469 12.039 1 98.62 90 ARG B C 1
ATOM 3641 O O . ARG B 1 90 ? -7.969 16.359 11.297 1 98.62 90 ARG B O 1
ATOM 3648 N N . VAL B 1 91 ? -9.531 17.641 12.312 1 97.94 91 VAL B N 1
ATOM 3649 C CA . VAL B 1 91 ? -9.07 18.859 11.633 1 97.94 91 VAL B CA 1
ATOM 3650 C C . VAL B 1 91 ? -8.523 19.844 12.664 1 97.94 91 VAL B C 1
ATOM 3652 O O . VAL B 1 91 ? -9.188 20.141 13.656 1 97.94 91 VAL B O 1
ATOM 3655 N N . ASN B 1 92 ? -7.309 20.219 12.352 1 94.25 92 ASN B N 1
ATOM 3656 C CA . ASN B 1 92 ? -6.684 21.266 13.148 1 94.25 92 ASN B CA 1
ATOM 3657 C C . ASN B 1 92 ? -7.059 22.656 12.648 1 94.25 92 ASN B C 1
ATOM 3659 O O . ASN B 1 92 ? -7.008 22.922 11.445 1 94.25 92 ASN B O 1
ATOM 3663 N N . THR B 1 93 ? -7.523 23.5 13.562 1 93.5 93 THR B N 1
ATOM 3664 C CA . THR B 1 93 ? -7.879 24.859 13.203 1 93.5 93 THR B CA 1
ATOM 3665 C C . THR B 1 93 ? -7.414 25.844 14.273 1 93.5 93 THR B C 1
ATOM 3667 O O . THR B 1 93 ? -7.305 25.484 15.453 1 93.5 93 THR B O 1
ATOM 3670 N N . PHE B 1 94 ? -7.031 27.078 13.859 1 93.19 94 PHE B N 1
ATOM 3671 C CA . PHE B 1 94 ? -6.637 28.125 14.789 1 93.19 94 PHE B CA 1
ATOM 3672 C C . PHE B 1 94 ? -6.934 29.516 14.219 1 93.19 94 PHE B C 1
ATOM 3674 O O . PHE B 1 94 ? -6.207 30 13.344 1 93.19 94 PHE B O 1
ATOM 3681 N N . ARG B 1 95 ? -7.992 30.125 14.648 1 91.5 95 ARG B N 1
ATOM 3682 C CA . ARG B 1 95 ? -8.391 31.5 14.352 1 91.5 95 ARG B CA 1
ATOM 3683 C C . ARG B 1 95 ? -8.594 31.703 12.859 1 91.5 95 ARG B C 1
ATOM 3685 O O . ARG B 1 95 ? -8.117 32.688 12.289 1 91.5 95 ARG B O 1
ATOM 3692 N N . ARG B 1 96 ? -9.148 30.781 12.211 1 88.88 96 ARG B N 1
ATOM 3693 C CA . ARG B 1 96 ? -9.492 30.828 10.797 1 88.88 96 ARG B CA 1
ATOM 3694 C C . ARG B 1 96 ? -10.898 30.281 10.562 1 88.88 96 ARG B C 1
ATOM 3696 O O . ARG B 1 96 ? -11.078 29.328 9.789 1 88.88 96 ARG B O 1
ATOM 3703 N N . ASN B 1 97 ? -11.805 31 11.141 1 91.12 97 ASN B N 1
ATOM 3704 C CA . ASN B 1 97 ? -13.18 30.516 11.133 1 91.12 97 ASN B CA 1
ATOM 3705 C C . ASN B 1 97 ? -13.727 30.422 9.711 1 91.12 97 ASN B C 1
ATOM 3707 O O . ASN B 1 97 ? -14.531 29.531 9.406 1 91.12 97 ASN B O 1
ATOM 3711 N N . ASP B 1 98 ? -13.281 31.359 8.844 1 89.12 98 ASP B N 1
ATOM 3712 C CA . ASP B 1 98 ? -13.75 31.312 7.461 1 89.12 98 ASP B CA 1
ATOM 3713 C C . ASP B 1 98 ? -13.297 30.031 6.758 1 89.12 98 ASP B C 1
ATOM 3715 O O . ASP B 1 98 ? -14.055 29.438 6 1 89.12 98 ASP B O 1
ATOM 3719 N N . MET B 1 99 ? -12.031 29.641 7.012 1 91.5 99 MET B N 1
ATOM 3720 C CA . MET B 1 99 ? -11.5 28.406 6.43 1 91.5 99 MET B CA 1
ATOM 3721 C C . MET B 1 99 ? -12.219 27.188 6.992 1 91.5 99 MET B C 1
ATOM 3723 O O . MET B 1 99 ? -12.539 26.25 6.25 1 91.5 99 MET B O 1
ATOM 3727 N N . LEU B 1 100 ? -12.453 27.219 8.273 1 93.88 100 LEU B N 1
ATOM 3728 C CA . LEU B 1 100 ? -13.148 26.109 8.906 1 93.88 100 LEU B CA 1
ATOM 3729 C C . LEU B 1 100 ? -14.562 25.969 8.367 1 93.88 100 LEU B C 1
ATOM 3731 O O . LEU B 1 100 ? -15.039 24.844 8.148 1 93.88 100 LEU B O 1
ATOM 3735 N N . LYS B 1 101 ? -15.195 27.125 8.188 1 93.06 101 LYS B N 1
ATOM 3736 C CA . LYS B 1 101 ? -16.547 27.125 7.641 1 93.06 101 LYS B CA 1
ATOM 3737 C C . LYS B 1 101 ? -16.578 26.453 6.266 1 93.06 101 LYS B C 1
ATOM 3739 O O . LYS B 1 101 ? -17.438 25.609 5.996 1 93.06 101 LYS B O 1
ATOM 3744 N N . ARG B 1 102 ? -15.68 26.844 5.434 1 91.06 102 ARG B N 1
ATOM 3745 C CA . ARG B 1 102 ? -15.578 26.25 4.105 1 91.06 102 ARG B CA 1
ATOM 3746 C C . ARG B 1 102 ? -15.258 24.766 4.191 1 91.06 102 ARG B C 1
ATOM 3748 O O . ARG B 1 102 ? -15.82 23.953 3.449 1 91.06 102 ARG B O 1
ATOM 3755 N N . PHE B 1 103 ? -14.352 24.453 5.035 1 94.5 103 PHE B N 1
ATOM 3756 C CA . PHE B 1 103 ? -13.938 23.078 5.285 1 94.5 103 PHE B CA 1
ATOM 3757 C C . PHE B 1 103 ? -15.133 22.203 5.652 1 94.5 103 PHE B C 1
ATOM 3759 O O . PHE B 1 103 ? -15.367 21.172 5.031 1 94.5 103 PHE B O 1
ATOM 3766 N N . LEU B 1 104 ? -15.883 22.609 6.637 1 95.69 104 LEU B N 1
ATOM 3767 C CA . LEU B 1 104 ? -17.031 21.859 7.121 1 95.69 104 LEU B CA 1
ATOM 3768 C C . LEU B 1 104 ? -18.109 21.766 6.051 1 95.69 104 LEU B C 1
ATOM 3770 O O . LEU B 1 104 ? -18.781 20.734 5.93 1 95.69 104 LEU B O 1
ATOM 3774 N N . GLY B 1 105 ? -18.266 22.844 5.32 1 93.94 105 GLY B N 1
ATOM 3775 C CA . GLY B 1 105 ? -19.25 22.844 4.238 1 93.94 105 GLY B CA 1
ATOM 3776 C C . GLY B 1 105 ? -18.984 21.766 3.207 1 93.94 105 GLY B C 1
ATOM 3777 O O . GLY B 1 105 ? -19.922 21.266 2.576 1 93.94 105 GLY B O 1
ATOM 3778 N N . HIS B 1 106 ? -17.766 21.375 3.031 1 94.69 106 HIS B N 1
ATOM 3779 C CA . HIS B 1 106 ? -17.391 20.375 2.045 1 94.69 106 HIS B CA 1
ATOM 3780 C C . HIS B 1 106 ? -17.344 18.984 2.67 1 94.69 106 HIS B C 1
ATOM 3782 O O . HIS B 1 106 ? -18.047 18.078 2.236 1 94.69 106 HIS B O 1
ATOM 3788 N N . PHE B 1 107 ? -16.625 18.781 3.742 1 97.06 107 PHE B N 1
ATOM 3789 C CA . PHE B 1 107 ? -16.266 17.453 4.227 1 97.06 107 PHE B CA 1
ATOM 3790 C C . PHE B 1 107 ? -17.422 16.812 4.988 1 97.06 107 PHE B C 1
ATOM 3792 O O . PHE B 1 107 ? -17.547 15.594 5.027 1 97.06 107 PHE B O 1
ATOM 3799 N N . ALA B 1 108 ? -18.266 17.594 5.582 1 96.88 108 ALA B N 1
ATOM 3800 C CA . ALA B 1 108 ? -19.438 17.047 6.266 1 96.88 108 ALA B CA 1
ATOM 3801 C C . ALA B 1 108 ? -20.391 16.391 5.273 1 96.88 108 ALA B C 1
ATOM 3803 O O . ALA B 1 108 ? -21.234 15.586 5.656 1 96.88 108 ALA B O 1
ATOM 3804 N N . ARG B 1 109 ? -20.234 16.734 4.031 1 95.94 109 ARG B N 1
ATOM 3805 C CA . ARG B 1 109 ? -21.125 16.219 3 1 95.94 109 ARG B CA 1
ATOM 3806 C C . ARG B 1 109 ? -20.547 14.945 2.383 1 95.94 109 ARG B C 1
ATOM 3808 O O . ARG B 1 109 ? -21.234 14.242 1.639 1 95.94 109 ARG B O 1
ATOM 3815 N N . CYS B 1 110 ? -19.297 14.688 2.627 1 96.12 110 CYS B N 1
ATOM 3816 C CA . CYS B 1 110 ? -18.703 13.469 2.088 1 96.12 110 CYS B CA 1
ATOM 3817 C C . CYS B 1 110 ? -19.328 12.227 2.711 1 96.12 110 CYS B C 1
ATOM 3819 O O . CYS B 1 110 ? -19.328 12.07 3.934 1 96.12 110 CYS B O 1
ATOM 3821 N N . PRO B 1 111 ? -19.828 11.281 1.947 1 94.5 111 PRO B N 1
ATOM 3822 C CA . PRO B 1 111 ? -20.641 10.18 2.457 1 94.5 111 PRO B CA 1
ATOM 3823 C C . PRO B 1 111 ? -19.859 9.234 3.373 1 94.5 111 PRO B C 1
ATOM 3825 O O . PRO B 1 111 ? -20.438 8.672 4.312 1 94.5 111 PRO B O 1
ATOM 3828 N N . ASN B 1 112 ? -18.609 9.055 3.146 1 96.38 112 ASN B N 1
ATOM 3829 C CA . ASN B 1 112 ? -17.859 8.07 3.918 1 96.38 112 ASN B CA 1
ATOM 3830 C C . ASN B 1 112 ? -17.188 8.703 5.137 1 96.38 112 ASN B C 1
ATOM 3832 O O . ASN B 1 112 ? -16.469 8.031 5.871 1 96.38 112 ASN B O 1
ATOM 3836 N N . VAL B 1 113 ? -17.453 9.977 5.379 1 97.88 113 VAL B N 1
ATOM 3837 C CA . VAL B 1 113 ? -17.016 10.625 6.613 1 97.88 113 VAL B CA 1
ATOM 3838 C C . VAL B 1 113 ? -18.047 10.367 7.719 1 97.88 113 VAL B C 1
ATOM 3840 O O . VAL B 1 113 ? -19.188 10.82 7.637 1 97.88 113 VAL B O 1
ATOM 3843 N N . GLN B 1 114 ? -17.547 9.641 8.703 1 97.88 114 GLN B N 1
ATOM 3844 C CA . GLN B 1 114 ? -18.438 9.297 9.797 1 97.88 114 GLN B CA 1
ATOM 3845 C C . GLN B 1 114 ? -18.5 10.406 10.836 1 97.88 114 GLN B C 1
ATOM 3847 O O . GLN B 1 114 ? -19.562 10.672 11.414 1 97.88 114 GLN B O 1
ATOM 3852 N N . ALA B 1 115 ? -17.406 10.969 11.102 1 98.56 115 ALA B N 1
ATOM 3853 C CA . ALA B 1 115 ? -17.297 12.016 12.117 1 98.56 115 ALA B CA 1
ATOM 3854 C C . ALA B 1 115 ? -16.203 13.016 11.766 1 98.56 115 ALA B C 1
ATOM 3856 O O . ALA B 1 115 ? -15.227 12.672 11.094 1 98.56 115 ALA B O 1
ATOM 3857 N N . ILE B 1 116 ? -16.453 14.234 12.188 1 98.56 116 ILE B N 1
ATOM 3858 C CA . ILE B 1 116 ? -15.445 15.297 12.094 1 98.56 116 ILE B CA 1
ATOM 3859 C C . ILE B 1 116 ? -15.164 15.852 13.484 1 98.56 116 ILE B C 1
ATOM 3861 O O . ILE B 1 116 ? -16.047 16.438 14.125 1 98.56 116 ILE B O 1
ATOM 3865 N N . GLN B 1 117 ? -14.016 15.633 13.914 1 98.62 117 GLN B N 1
ATOM 3866 C CA . GLN B 1 117 ? -13.586 16.172 15.195 1 98.62 117 GLN B CA 1
ATOM 3867 C C . GLN B 1 117 ? -12.688 17.391 15.016 1 98.62 117 GLN B C 1
ATOM 3869 O O . GLN B 1 117 ? -11.562 17.266 14.523 1 98.62 117 GLN B O 1
ATOM 3874 N N . VAL B 1 118 ? -13.164 18.562 15.414 1 98.19 118 VAL B N 1
ATOM 3875 C CA . VAL B 1 118 ? -12.453 19.828 15.266 1 98.19 118 VAL B CA 1
ATOM 3876 C C . VAL B 1 118 ? -11.586 20.078 16.5 1 98.19 118 VAL B C 1
ATOM 3878 O O . VAL B 1 118 ? -12.109 20.234 17.609 1 98.19 118 VAL B O 1
ATOM 3881 N N . ILE B 1 119 ? -10.312 20.094 16.25 1 98.19 119 ILE B N 1
ATOM 3882 C CA . ILE B 1 119 ? -9.367 20.375 17.328 1 98.19 119 ILE B CA 1
ATOM 3883 C C . ILE B 1 119 ? -9.281 21.875 17.578 1 98.19 119 ILE B C 1
ATOM 3885 O O . ILE B 1 119 ? -8.617 22.594 16.828 1 98.19 119 ILE B O 1
ATOM 3889 N N . TRP B 1 120 ? -9.938 22.344 18.688 1 97.56 120 TRP B N 1
ATOM 3890 C CA . TRP B 1 120 ? -10.016 23.75 19.031 1 97.56 120 TRP B CA 1
ATOM 3891 C C . TRP B 1 120 ? -9.008 24.109 20.109 1 97.56 120 TRP B C 1
ATOM 3893 O O . TRP B 1 120 ? -9.273 23.906 21.297 1 97.56 120 TRP B O 1
ATOM 3903 N N . SER B 1 121 ? -7.906 24.672 19.672 1 95.25 121 SER B N 1
ATOM 3904 C CA . SER B 1 121 ? -6.844 25 20.625 1 95.25 121 SER B CA 1
ATOM 3905 C C . SER B 1 121 ? -6.789 26.5 20.906 1 95.25 121 SER B C 1
ATOM 3907 O O . SER B 1 121 ? -5.816 27 21.469 1 95.25 121 SER B O 1
ATOM 3909 N N . ASP B 1 122 ? -7.766 27.25 20.438 1 94.06 122 ASP B N 1
ATOM 3910 C CA . ASP B 1 122 ? -7.844 28.672 20.688 1 94.06 122 ASP B CA 1
ATOM 3911 C C . ASP B 1 122 ? -8.383 28.953 22.094 1 94.06 122 ASP B C 1
ATOM 3913 O O . ASP B 1 122 ? -9.586 28.828 22.344 1 94.06 122 ASP B O 1
ATOM 3917 N N . GLN B 1 123 ? -7.523 29.453 22.953 1 91.81 123 GLN B N 1
ATOM 3918 C CA . GLN B 1 123 ? -7.926 29.688 24.328 1 91.81 123 GLN B CA 1
ATOM 3919 C C . GLN B 1 123 ? -8.672 31.016 24.469 1 91.81 123 GLN B C 1
ATOM 3921 O O . GLN B 1 123 ? -9.359 31.25 25.469 1 91.81 123 GLN B O 1
ATOM 3926 N N . GLY B 1 124 ? -8.57 31.828 23.531 1 92.5 124 GLY B N 1
ATOM 3927 C CA . GLY B 1 124 ? -9.164 33.156 23.609 1 92.5 124 GLY B CA 1
ATOM 3928 C C . GLY B 1 124 ? -10.609 33.188 23.172 1 92.5 124 GLY B C 1
ATOM 3929 O O . GLY B 1 124 ? -11.359 34.094 23.531 1 92.5 124 GLY B O 1
ATOM 3930 N N . TYR B 1 125 ? -11.016 32.25 22.391 1 93.06 125 TYR B N 1
ATOM 3931 C CA . TYR B 1 125 ? -12.359 32.25 21.828 1 93.06 125 TYR B CA 1
ATOM 3932 C C . TYR B 1 125 ? -13.016 30.875 21.953 1 93.06 125 TYR B C 1
ATOM 3934 O O . TYR B 1 125 ? -12.359 29.844 21.75 1 93.06 125 TYR B O 1
ATOM 3942 N N . ASP B 1 126 ? -14.266 30.875 22.281 1 93.19 126 ASP B N 1
ATOM 3943 C CA . ASP B 1 126 ? -15.047 29.641 22.25 1 93.19 126 ASP B CA 1
ATOM 3944 C C . ASP B 1 126 ? -15.344 29.203 20.812 1 93.19 126 ASP B C 1
ATOM 3946 O O . ASP B 1 126 ? -15.359 30.031 19.906 1 93.19 126 ASP B O 1
ATOM 3950 N N . PRO B 1 127 ? -15.516 27.859 20.641 1 94.19 127 PRO B N 1
ATOM 3951 C CA . PRO B 1 127 ? -15.953 27.438 19.312 1 94.19 127 PRO B CA 1
ATOM 3952 C C . PRO B 1 127 ? -17.25 28.109 18.875 1 94.19 127 PRO B C 1
ATOM 3954 O O . PRO B 1 127 ? -18.125 28.375 19.703 1 94.19 127 PRO B O 1
ATOM 3957 N N . PRO B 1 128 ? -17.344 28.391 17.641 1 89.25 128 PRO B N 1
ATOM 3958 C CA . PRO B 1 128 ? -18.578 28.984 17.125 1 89.25 128 PRO B CA 1
ATOM 3959 C C . PRO B 1 128 ? -19.75 28.016 17.141 1 89.25 128 PRO B C 1
ATOM 3961 O O . PRO B 1 128 ? -19.547 26.797 17.141 1 89.25 128 PRO B O 1
ATOM 3964 N N . SER B 1 129 ? -20.922 28.641 17.234 1 86.75 129 SER B N 1
ATOM 3965 C CA . SER B 1 129 ? -22.109 27.844 16.984 1 86.75 129 SER B CA 1
ATOM 3966 C C . SER B 1 129 ? -22.297 27.547 15.5 1 86.75 129 SER B C 1
ATOM 3968 O O . SER B 1 129 ? -22.422 28.484 14.695 1 86.75 129 SER B O 1
ATOM 3970 N N . LEU B 1 130 ? -22.297 26.297 15.195 1 85.38 130 LEU B N 1
ATOM 3971 C CA . LEU B 1 130 ? -22.406 25.906 13.789 1 85.38 130 LEU B CA 1
ATOM 3972 C C . LEU B 1 130 ? -23.719 26.406 13.188 1 85.38 130 LEU B C 1
ATOM 3974 O O . LEU B 1 130 ? -23.797 26.656 11.984 1 85.38 130 LEU B O 1
ATOM 3978 N N . MET B 1 131 ? -24.688 26.578 14.016 1 79.81 131 MET B N 1
ATOM 3979 C CA . MET B 1 131 ? -25.984 27.078 13.562 1 79.81 131 MET B CA 1
ATOM 3980 C C . MET B 1 131 ? -25.875 28.547 13.133 1 79.81 131 MET B C 1
ATOM 3982 O O . MET B 1 131 ? -26.547 28.969 12.195 1 79.81 131 MET B O 1
ATOM 3986 N N . ASP B 1 132 ? -24.906 29.219 13.758 1 81.5 132 ASP B N 1
ATOM 3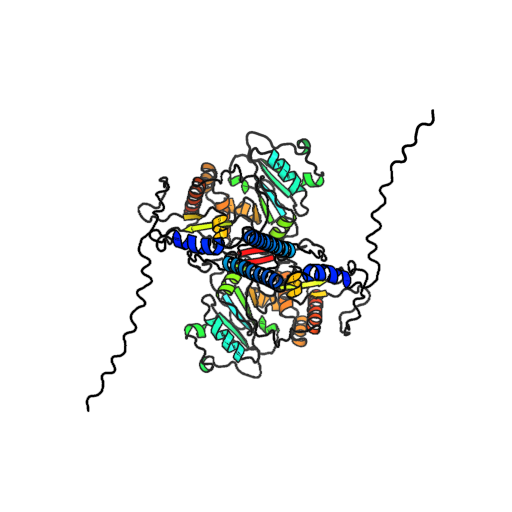987 C CA . ASP B 1 132 ? -24.734 30.625 13.461 1 81.5 132 ASP B CA 1
ATOM 3988 C C . ASP B 1 132 ? -24 30.828 12.125 1 81.5 132 ASP B C 1
ATOM 3990 O O . ASP B 1 132 ? -24.125 31.875 11.5 1 81.5 132 ASP B O 1
ATOM 3994 N N . TRP B 1 133 ? -23.266 29.875 11.758 1 84.62 133 TRP B N 1
ATOM 3995 C CA . TRP B 1 133 ? -22.453 29.984 10.547 1 84.62 133 TRP B CA 1
ATOM 3996 C C . TRP B 1 133 ? -23.297 29.781 9.297 1 84.62 133 TRP B C 1
ATOM 3998 O O . TRP B 1 133 ? -22.859 30.062 8.18 1 84.62 133 TRP B O 1
ATOM 4008 N N . ALA B 1 134 ? -24.531 29.531 9.414 1 80.62 134 ALA B N 1
ATOM 4009 C CA . ALA B 1 134 ? -25.406 29.312 8.273 1 80.62 134 ALA B CA 1
ATOM 4010 C C . ALA B 1 134 ? -24.75 28.422 7.223 1 80.62 134 ALA B C 1
ATOM 4012 O O . ALA B 1 134 ? -24.734 28.75 6.035 1 80.62 134 ALA B O 1
ATOM 4013 N N . ILE B 1 135 ? -24.062 27.391 7.645 1 83.94 135 ILE B N 1
ATOM 4014 C CA . ILE B 1 135 ? -23.516 26.438 6.695 1 83.94 135 ILE B CA 1
ATOM 4015 C C . ILE B 1 135 ? -24.641 25.578 6.113 1 83.94 135 ILE B C 1
ATOM 4017 O O . ILE B 1 135 ? -25.516 25.109 6.844 1 83.94 135 ILE B O 1
ATOM 4021 N N . PRO B 1 136 ? -24.719 25.562 4.781 1 85.12 136 PRO B N 1
ATOM 4022 C CA . PRO B 1 136 ? -25.781 24.766 4.145 1 85.12 136 PRO B CA 1
ATOM 4023 C C . PRO B 1 136 ? -25.625 23.266 4.367 1 85.12 136 PRO B C 1
ATOM 4025 O O . PRO B 1 136 ? -25.391 22.516 3.414 1 85.12 136 PRO B O 1
ATOM 4028 N N . LEU B 1 137 ? -25.781 22.844 5.598 1 91.06 137 LEU B N 1
ATOM 4029 C CA . LEU B 1 137 ? -25.688 21.438 5.977 1 91.06 137 LEU B CA 1
ATOM 4030 C C . LEU B 1 137 ? -26.984 20.953 6.602 1 91.06 137 LEU B C 1
ATOM 4032 O O . LEU B 1 137 ? -27.688 21.734 7.27 1 91.06 137 LEU B O 1
ATOM 4036 N N . SER B 1 138 ? -27.281 19.781 6.285 1 91.5 138 SER B N 1
ATOM 4037 C CA . SER B 1 138 ? -28.422 19.141 6.949 1 91.5 138 SER B CA 1
ATOM 4038 C C . SER B 1 138 ? -28.125 18.875 8.422 1 91.5 138 SER B C 1
ATOM 4040 O O . SER B 1 138 ? -26.969 18.969 8.852 1 91.5 138 SER B O 1
ATOM 4042 N N . THR B 1 139 ? -29.156 18.578 9.141 1 90.75 139 THR B N 1
ATOM 4043 C CA . THR B 1 139 ? -29 18.234 10.547 1 90.75 139 THR B CA 1
ATOM 4044 C C . THR B 1 139 ? -28.109 17.016 10.711 1 90.75 139 THR B C 1
ATOM 4046 O O . THR B 1 139 ? -27.297 16.953 11.641 1 90.75 139 THR B O 1
ATOM 4049 N N . GLN B 1 140 ? -28.25 16.109 9.82 1 92.94 140 GLN B N 1
ATOM 4050 C CA . GLN B 1 140 ? -27.453 14.883 9.859 1 92.94 140 GLN B CA 1
ATOM 4051 C C . GLN B 1 140 ? -25.984 15.188 9.617 1 92.94 140 GLN B C 1
ATOM 4053 O O . GLN B 1 140 ? -25.109 14.633 10.281 1 92.94 140 GLN B O 1
ATOM 4058 N N . GLU B 1 141 ? -25.734 16.031 8.695 1 94.19 141 GLU B N 1
ATOM 4059 C CA . GLU B 1 141 ? -24.359 16.422 8.383 1 94.19 141 GLU B CA 1
ATOM 4060 C C . GLU B 1 141 ? -23.75 17.219 9.523 1 94.19 141 GLU B C 1
ATOM 4062 O O . GLU B 1 141 ? -22.578 17.016 9.867 1 94.19 141 GLU B O 1
ATOM 4067 N N . LEU B 1 142 ? -24.531 18.062 10.117 1 92.81 142 LEU B N 1
ATOM 4068 C CA . LEU B 1 142 ? -24.062 18.875 11.242 1 92.81 142 LEU B CA 1
ATOM 4069 C C . LEU B 1 142 ? -23.766 18 12.453 1 92.81 142 LEU B C 1
ATOM 4071 O O . LEU B 1 142 ? -22.859 18.297 13.234 1 92.81 142 LEU B O 1
ATOM 4075 N N . SER B 1 143 ? -24.5 16.906 12.578 1 93.62 143 SER B N 1
ATOM 4076 C CA . SER B 1 143 ? -24.344 16.016 13.727 1 93.62 143 SER B CA 1
ATOM 4077 C C . SER B 1 143 ? -23 15.289 13.688 1 93.62 143 SER B C 1
ATOM 4079 O O . SER B 1 143 ? -22.562 14.734 14.695 1 93.62 143 SER B O 1
ATOM 4081 N N . LYS B 1 144 ? -22.328 15.289 12.531 1 96.44 144 LYS B N 1
ATOM 4082 C CA . LYS B 1 144 ? -21.031 14.648 12.391 1 96.44 144 LYS B CA 1
ATOM 4083 C C . LYS B 1 144 ? -19.938 15.469 13.078 1 96.44 144 LYS B C 1
ATOM 4085 O O . LYS B 1 144 ? -18.844 14.953 13.344 1 96.44 144 LYS B O 1
ATOM 4090 N N . VAL B 1 145 ? -20.234 16.766 13.352 1 97.38 145 VAL B N 1
ATOM 4091 C CA . VAL B 1 145 ? -19.172 17.703 13.742 1 97.38 145 VAL B CA 1
ATOM 4092 C C . VAL B 1 145 ? -19.156 17.875 15.258 1 97.38 145 VAL B C 1
ATOM 4094 O O . VAL B 1 145 ? -20.203 18.109 15.875 1 97.38 145 VAL B O 1
ATOM 4097 N N . ALA B 1 146 ? -18.062 17.625 15.836 1 97.31 146 ALA B N 1
ATOM 4098 C CA . ALA B 1 146 ? -17.875 17.875 17.266 1 97.31 146 ALA B CA 1
ATOM 4099 C C . ALA B 1 146 ? -16.594 18.656 17.516 1 97.31 146 ALA B C 1
ATOM 4101 O O . ALA B 1 146 ? -15.562 18.406 16.891 1 97.31 146 ALA B O 1
ATOM 4102 N N . PHE B 1 147 ? -16.656 19.625 18.391 1 97.19 147 PHE B N 1
ATOM 4103 C CA . PHE B 1 147 ? -15.5 20.422 18.766 1 97.19 147 PHE B CA 1
ATOM 4104 C C . PHE B 1 147 ? -14.805 19.812 19.984 1 97.19 147 PHE B C 1
ATOM 4106 O O . PHE B 1 147 ? -15.461 19.453 20.969 1 97.19 147 PHE B O 1
ATOM 4113 N N . GLU B 1 148 ? -13.5 19.625 19.859 1 97.69 148 GLU B N 1
ATOM 4114 C CA . GLU B 1 148 ? -12.656 19.281 21 1 97.69 148 GLU B CA 1
ATOM 4115 C C . GLU B 1 148 ? -11.922 20.516 21.531 1 97.69 148 GLU B C 1
ATOM 4117 O O . GLU B 1 148 ? -10.867 20.875 21.016 1 97.69 148 GLU B O 1
ATOM 4122 N N . VAL B 1 149 ? -12.414 21.031 22.609 1 97.44 149 VAL B N 1
ATOM 4123 C CA . VAL B 1 149 ? -11.812 22.219 23.188 1 97.44 149 VAL B CA 1
ATOM 4124 C C . VAL B 1 149 ? -10.609 21.828 24.047 1 97.44 149 VAL B C 1
ATOM 4126 O O . VAL B 1 149 ? -10.773 21.312 25.141 1 97.44 149 VAL B O 1
ATOM 4129 N N . GLN B 1 150 ? -9.445 22.141 23.547 1 97.5 150 GLN B N 1
ATOM 4130 C CA . GLN B 1 150 ? -8.203 21.781 24.234 1 97.5 150 GLN B CA 1
ATOM 4131 C C . GLN B 1 150 ? -7.848 22.797 25.312 1 97.5 150 GLN B C 1
ATOM 4133 O O . GLN B 1 150 ? -8.078 24 25.125 1 97.5 150 GLN B O 1
ATOM 4138 N N . PRO B 1 151 ? -7.242 22.359 26.359 1 95 151 PRO B N 1
ATOM 4139 C CA . PRO B 1 151 ? -6.914 23.281 27.453 1 95 151 PRO B CA 1
ATOM 4140 C C . PRO B 1 151 ? -5.691 24.141 27.156 1 95 151 PRO B C 1
ATOM 4142 O O . PRO B 1 151 ? -5.441 25.125 27.859 1 95 151 PRO B O 1
ATOM 4145 N N . THR B 1 152 ? -4.875 23.781 26.172 1 95.62 152 THR B N 1
ATOM 4146 C CA . THR B 1 152 ? -3.672 24.516 25.812 1 95.62 152 THR B CA 1
ATOM 4147 C C . THR B 1 152 ? -3.596 24.75 24.312 1 95.62 152 THR B C 1
ATOM 4149 O O . THR B 1 152 ? -4.309 24.094 23.547 1 95.62 152 THR B O 1
ATOM 4152 N N . ASP B 1 153 ? -2.762 25.734 23.953 1 95.06 153 ASP B N 1
ATOM 4153 C CA . ASP B 1 153 ? -2.459 25.953 22.547 1 95.06 153 ASP B CA 1
ATOM 4154 C C . ASP B 1 153 ? -1.214 25.172 22.125 1 95.06 153 ASP B C 1
ATOM 4156 O O . ASP B 1 153 ? -0.217 25.766 21.703 1 95.06 153 ASP B O 1
ATOM 4160 N N . SER B 1 154 ? -1.327 23.859 22.219 1 96.94 154 SER B N 1
ATOM 4161 C CA . SER B 1 154 ? -0.226 22.953 21.906 1 96.94 154 SER B CA 1
ATOM 4162 C C . SER B 1 154 ? -0.374 22.359 20.5 1 96.94 154 SER B C 1
ATOM 4164 O O . SER B 1 154 ? -1.47 21.969 20.109 1 96.94 154 SER B O 1
ATOM 4166 N N . LEU B 1 155 ? 0.74 22.25 19.75 1 96.5 155 LEU B N 1
ATOM 4167 C CA . LEU B 1 155 ? 0.704 21.594 18.453 1 96.5 155 LEU B CA 1
ATOM 4168 C C . LEU B 1 155 ? 0.478 20.094 18.609 1 96.5 155 LEU B C 1
ATOM 4170 O O . LEU B 1 155 ? -0.026 19.438 17.703 1 96.5 155 LEU B O 1
ATOM 4174 N N . ASN B 1 156 ? 0.811 19.594 19.812 1 98.06 156 ASN B N 1
ATOM 4175 C CA . ASN B 1 156 ? 0.609 18.172 20.109 1 98.06 156 ASN B CA 1
ATOM 4176 C C . ASN B 1 156 ? -0.874 17.812 20.125 1 98.06 156 ASN B C 1
ATOM 4178 O O . ASN B 1 156 ? -1.233 16.656 19.969 1 98.06 156 ASN B O 1
ATOM 4182 N N . ASN B 1 157 ? -1.739 18.828 20.266 1 98.19 157 ASN B N 1
ATOM 4183 C CA . ASN B 1 157 ? -3.172 18.578 20.391 1 98.19 157 ASN B CA 1
ATOM 4184 C C . ASN B 1 157 ? -3.742 17.969 19.109 1 98.19 157 ASN B C 1
ATOM 4186 O O . ASN B 1 157 ? -4.828 17.391 19.125 1 98.19 157 ASN B O 1
ATOM 4190 N N . ARG B 1 158 ? -3.002 18.125 18.031 1 97.69 158 ARG B N 1
ATOM 4191 C CA . ARG B 1 158 ? -3.41 17.5 16.781 1 97.69 158 ARG B CA 1
ATOM 4192 C C . ARG B 1 158 ? -3.705 16.016 16.984 1 97.69 158 ARG B C 1
ATOM 4194 O O . ARG B 1 158 ? -4.602 15.461 16.344 1 97.69 158 ARG B O 1
ATOM 4201 N N . PHE B 1 159 ? -2.949 15.422 17.922 1 98.62 159 PHE B N 1
ATOM 4202 C CA . PHE B 1 159 ? -3.051 13.977 18.078 1 98.62 159 PHE B CA 1
ATOM 4203 C C . PHE B 1 159 ? -3.705 13.625 19.406 1 98.62 159 PHE B C 1
ATOM 4205 O O . PHE B 1 159 ? -3.754 12.453 19.797 1 98.62 159 PHE B O 1
ATOM 4212 N N . ARG B 1 160 ? -4.191 14.641 20.141 1 98.19 160 ARG B N 1
ATOM 4213 C CA . ARG B 1 160 ? -4.867 14.406 21.406 1 98.19 160 ARG B CA 1
ATOM 4214 C C . ARG B 1 160 ? -6.379 14.328 21.219 1 98.19 160 ARG B C 1
ATOM 4216 O O . ARG B 1 160 ? -7.062 15.352 21.203 1 98.19 160 ARG B O 1
ATOM 4223 N N . ALA B 1 161 ? -6.844 13.172 21.25 1 97.62 161 ALA B N 1
ATOM 4224 C CA . ALA B 1 161 ? -8.289 12.992 21.141 1 97.62 161 ALA B CA 1
ATOM 4225 C C . ALA B 1 161 ? -8.969 13.141 22.5 1 97.62 161 ALA B C 1
ATOM 4227 O O . ALA B 1 161 ? -8.688 12.383 23.422 1 97.62 161 ALA B O 1
ATOM 4228 N N . LEU B 1 162 ? -9.867 14.102 22.609 1 97.5 162 LEU B N 1
ATOM 4229 C CA . LEU B 1 162 ? -10.641 14.273 23.828 1 97.5 162 LEU B CA 1
ATOM 4230 C C . LEU B 1 162 ? -11.945 13.492 23.766 1 97.5 162 LEU B C 1
ATOM 4232 O O . LEU B 1 162 ? -12.539 13.164 24.797 1 97.5 162 LEU B O 1
ATOM 4236 N N . LEU B 1 163 ? -12.398 13.234 22.562 1 96.94 163 LEU B N 1
ATOM 4237 C CA . LEU B 1 163 ? -13.578 12.422 22.281 1 96.94 163 LEU B CA 1
ATOM 4238 C C . LEU B 1 163 ? -13.188 11.062 21.719 1 96.94 163 LEU B C 1
ATOM 4240 O O . LEU B 1 163 ? -12.117 10.914 21.125 1 96.94 163 LEU B O 1
ATOM 4244 N N . PRO B 1 164 ? -14.07 10.086 22 1 97.31 164 PRO B N 1
ATOM 4245 C CA . PRO B 1 164 ? -13.805 8.82 21.312 1 97.31 164 PRO B CA 1
ATOM 4246 C C . PRO B 1 164 ? -13.766 8.953 19.797 1 97.31 164 PRO B C 1
ATOM 4248 O O . PRO B 1 164 ? -14.555 9.703 19.219 1 97.31 164 PRO B O 1
ATOM 4251 N N . VAL B 1 165 ? -12.836 8.273 19.234 1 98.19 165 VAL B N 1
ATOM 4252 C CA . VAL B 1 165 ? -12.75 8.219 17.781 1 98.19 165 VAL B CA 1
ATOM 4253 C C . VAL B 1 165 ? -13.516 7.004 17.25 1 98.19 165 VAL B C 1
ATOM 4255 O O . VAL B 1 165 ? -13.102 5.863 17.469 1 98.19 165 VAL B O 1
ATOM 4258 N N . PRO B 1 166 ? -14.508 7.18 16.516 1 97.69 166 PRO B N 1
ATOM 4259 C CA . PRO B 1 166 ? -15.438 6.082 16.25 1 97.69 166 PRO B CA 1
ATOM 4260 C C . PRO B 1 166 ? -14.914 5.109 15.195 1 97.69 166 PRO B C 1
ATOM 4262 O O . PRO B 1 166 ? -15.43 3.996 15.062 1 97.69 166 PRO B O 1
ATOM 4265 N N . THR B 1 167 ? -13.906 5.461 14.391 1 98 167 THR B N 1
ATOM 4266 C CA . THR B 1 167 ? -13.391 4.59 13.336 1 98 167 THR B CA 1
ATOM 4267 C C . THR B 1 167 ? -11.906 4.309 13.547 1 98 167 THR B C 1
ATOM 4269 O O . THR B 1 167 ? -11.18 5.152 14.078 1 98 167 THR B O 1
ATOM 4272 N N . PRO B 1 168 ? -11.461 3.145 13.086 1 97.62 168 PRO B N 1
ATOM 4273 C CA . PRO B 1 168 ? -10.016 2.885 13.156 1 97.62 168 PRO B CA 1
ATOM 4274 C C . PRO B 1 168 ? -9.203 3.834 12.281 1 97.62 168 PRO B C 1
ATOM 4276 O O . PRO B 1 168 ? -8.094 4.227 12.648 1 97.62 168 PRO B O 1
ATOM 4279 N N . ALA B 1 169 ? -9.781 4.148 11.117 1 98.25 169 ALA B N 1
ATOM 4280 C CA . ALA B 1 169 ? -9.102 5.066 10.203 1 98.25 169 ALA B CA 1
ATOM 4281 C C . ALA B 1 169 ? -9.375 6.52 10.578 1 98.25 169 ALA B C 1
ATOM 4283 O O . ALA B 1 169 ? -10.523 6.922 10.742 1 98.25 169 ALA B O 1
ATOM 4284 N N . VAL B 1 170 ? -8.273 7.27 10.703 1 98.81 170 VAL B N 1
ATOM 4285 C CA . VAL B 1 170 ? -8.336 8.703 10.984 1 98.81 170 VAL B CA 1
ATOM 4286 C C . VAL B 1 170 ? -7.656 9.477 9.859 1 98.81 170 VAL B C 1
ATOM 4288 O O . VAL B 1 170 ? -6.527 9.172 9.477 1 98.81 170 VAL B O 1
ATOM 4291 N N . LEU B 1 171 ? -8.375 10.367 9.305 1 98.69 171 LEU B N 1
ATOM 4292 C CA . LEU B 1 171 ? -7.777 11.312 8.367 1 98.69 171 LEU B CA 1
ATOM 4293 C C . LEU B 1 171 ? -7.422 12.625 9.07 1 98.69 171 LEU B C 1
ATOM 4295 O O . LEU B 1 171 ? -8.312 13.375 9.477 1 98.69 171 LEU B O 1
ATOM 4299 N N . SER B 1 172 ? -6.148 12.844 9.266 1 98.56 172 SER B N 1
ATOM 4300 C CA . SER B 1 172 ? -5.668 14.117 9.797 1 98.56 172 SER B CA 1
ATOM 4301 C C . SER B 1 172 ? -5.613 15.18 8.703 1 98.56 172 SER B C 1
ATOM 4303 O O . SER B 1 172 ? -4.984 14.977 7.66 1 98.56 172 SER B O 1
ATOM 4305 N N . LEU B 1 173 ? -6.281 16.344 8.953 1 97.19 173 LEU B N 1
ATOM 4306 C CA . LEU B 1 173 ? -6.363 17.375 7.926 1 97.19 173 LEU B CA 1
ATOM 4307 C C . LEU B 1 173 ? -6.148 18.75 8.539 1 97.19 173 LEU B C 1
ATOM 4309 O O . LEU B 1 173 ? -6.566 19.016 9.672 1 97.19 173 LEU B O 1
ATOM 4313 N N . ASP B 1 174 ? -5.508 19.594 7.738 1 94.12 174 ASP B N 1
ATOM 4314 C CA . ASP B 1 174 ? -5.555 21.016 8.031 1 94.12 174 ASP B CA 1
ATOM 4315 C C . ASP B 1 174 ? -6.809 21.656 7.438 1 94.12 174 ASP B C 1
ATOM 4317 O O . ASP B 1 174 ? -7.391 21.141 6.484 1 94.12 174 ASP B O 1
ATOM 4321 N N . ASP B 1 175 ? -7.203 22.766 7.969 1 93.94 175 ASP B N 1
ATOM 4322 C CA . ASP B 1 175 ? -8.477 23.375 7.59 1 93.94 175 ASP B CA 1
ATOM 4323 C C . ASP B 1 175 ? -8.344 24.172 6.301 1 93.94 175 ASP B C 1
ATOM 4325 O O . ASP B 1 175 ? -9.328 24.703 5.789 1 93.94 175 ASP B O 1
ATOM 4329 N N . ASP B 1 176 ? -7.117 24.234 5.75 1 90.06 176 ASP B N 1
ATOM 4330 C CA . ASP B 1 176 ? -6.914 25.031 4.547 1 90.06 176 ASP B CA 1
ATOM 4331 C C . ASP B 1 176 ? -6.848 24.141 3.303 1 90.06 176 ASP B C 1
ATOM 4333 O O . ASP B 1 176 ? -6.43 24.594 2.234 1 90.06 176 ASP B O 1
ATOM 4337 N N . LEU B 1 177 ? -7.223 22.938 3.477 1 91.12 177 LEU B N 1
ATOM 4338 C CA . LEU B 1 177 ? -7.199 22 2.361 1 91.12 177 LEU B CA 1
ATOM 4339 C C . LEU B 1 177 ? -8.617 21.625 1.931 1 91.12 177 LEU B C 1
ATOM 4341 O O . LEU B 1 177 ? -9.508 21.5 2.771 1 91.12 177 LEU B O 1
ATOM 4345 N N . VAL B 1 178 ? -8.75 21.547 0.629 1 90.06 178 VAL B N 1
ATOM 4346 C CA . VAL B 1 178 ? -9.977 20.969 0.087 1 90.06 178 VAL B CA 1
ATOM 4347 C C . VAL B 1 178 ? -9.625 19.828 -0.867 1 90.06 178 VAL B C 1
ATOM 4349 O O . VAL B 1 178 ? -8.969 20.031 -1.889 1 90.06 178 VAL B O 1
ATOM 4352 N N . ILE B 1 179 ? -10.016 18.656 -0.478 1 93.69 179 ILE B N 1
ATOM 4353 C CA . ILE B 1 179 ? -9.797 17.438 -1.249 1 93.69 179 ILE B CA 1
ATOM 4354 C C . ILE B 1 179 ? -11.141 16.828 -1.637 1 93.69 179 ILE B C 1
ATOM 4356 O O . ILE B 1 179 ? -12.016 16.656 -0.791 1 93.69 179 ILE B O 1
ATOM 4360 N N . PRO B 1 180 ? -11.312 16.484 -2.918 1 93.06 180 PRO B N 1
ATOM 4361 C CA . PRO B 1 180 ? -12.57 15.844 -3.322 1 93.06 180 PRO B CA 1
ATOM 4362 C C . PRO B 1 180 ? -12.867 14.57 -2.539 1 93.06 180 PRO B C 1
ATOM 4364 O O . PRO B 1 180 ? -11.945 13.805 -2.227 1 93.06 180 PRO B O 1
ATOM 4367 N N . CYS B 1 181 ? -14.156 14.344 -2.334 1 94.88 181 CYS B N 1
ATOM 4368 C CA . CYS B 1 181 ? -14.586 13.188 -1.558 1 94.88 181 CYS B CA 1
ATOM 4369 C C . CYS B 1 181 ? -14.086 11.891 -2.189 1 94.88 181 CYS B C 1
ATOM 4371 O O . CYS B 1 181 ? -13.641 10.984 -1.485 1 94.88 181 CYS B O 1
ATOM 4373 N N . GLU B 1 182 ? -14.078 11.867 -3.496 1 90.69 182 GLU B N 1
ATOM 4374 C CA . GLU B 1 182 ? -13.648 10.664 -4.203 1 90.69 182 GLU B CA 1
ATOM 4375 C C . GLU B 1 182 ? -12.164 10.398 -3.986 1 90.69 182 GLU B C 1
ATOM 4377 O O . GLU B 1 182 ? -11.742 9.242 -3.9 1 90.69 182 GLU B O 1
ATOM 4382 N N . THR B 1 183 ? -11.445 11.43 -3.926 1 92.81 183 THR B N 1
ATOM 4383 C CA . THR B 1 183 ? -10.016 11.312 -3.68 1 92.81 183 THR B CA 1
ATOM 4384 C C . THR B 1 183 ? -9.75 10.781 -2.273 1 92.81 183 THR B C 1
ATOM 4386 O O . THR B 1 183 ? -8.852 9.953 -2.074 1 92.81 183 THR B O 1
ATOM 4389 N N . LEU B 1 184 ? -10.539 11.211 -1.365 1 95.94 184 LEU B N 1
ATOM 4390 C CA . LEU B 1 184 ? -10.406 10.719 -0 1 95.94 184 LEU B CA 1
ATOM 4391 C C . LEU B 1 184 ? -10.758 9.234 0.073 1 95.94 184 LEU B C 1
ATOM 4393 O O . LEU B 1 184 ? -10.062 8.461 0.744 1 95.94 184 LEU B O 1
ATOM 4397 N N . ASP B 1 185 ? -11.766 8.898 -0.622 1 93.56 185 ASP B N 1
ATOM 4398 C CA . ASP B 1 185 ? -12.18 7.504 -0.631 1 93.56 185 ASP B CA 1
ATOM 4399 C C . ASP B 1 185 ? -11.117 6.613 -1.274 1 93.56 185 ASP B C 1
ATOM 4401 O O . ASP B 1 185 ? -10.875 5.496 -0.817 1 93.56 185 ASP B O 1
ATOM 4405 N N . PHE B 1 186 ? -10.555 7.133 -2.303 1 93.44 186 PHE B N 1
ATOM 4406 C CA . PHE B 1 186 ? -9.453 6.418 -2.939 1 93.44 186 PHE B CA 1
ATOM 4407 C C . PHE B 1 186 ? -8.289 6.238 -1.97 1 93.44 186 PHE B C 1
ATOM 4409 O O . PHE B 1 186 ? -7.777 5.129 -1.811 1 93.44 186 PHE B O 1
ATOM 4416 N N . ALA B 1 187 ? -7.922 7.262 -1.334 1 96.56 187 ALA B N 1
ATOM 4417 C CA . ALA B 1 187 ? -6.84 7.188 -0.358 1 96.56 187 ALA B CA 1
ATOM 4418 C C . ALA B 1 187 ? -7.191 6.234 0.78 1 96.56 187 ALA B C 1
ATOM 4420 O O . ALA B 1 187 ? -6.332 5.488 1.264 1 96.56 187 ALA B O 1
ATOM 4421 N N . TYR B 1 188 ? -8.43 6.234 1.221 1 97.06 188 TYR B N 1
ATOM 4422 C CA . TYR B 1 188 ? -8.891 5.328 2.268 1 97.06 188 TYR B CA 1
ATOM 4423 C C . TYR B 1 188 ? -8.742 3.873 1.836 1 97.06 188 TYR B C 1
ATOM 4425 O O . TYR B 1 188 ? -8.328 3.023 2.631 1 97.06 188 TYR B O 1
ATOM 4433 N N . SER B 1 189 ? -9.031 3.602 0.63 1 93.25 189 SER B N 1
ATOM 4434 C CA . SER B 1 189 ? -8.898 2.242 0.116 1 93.25 189 SER B CA 1
ATOM 4435 C C . SER B 1 189 ? -7.449 1.774 0.158 1 93.25 189 SER B C 1
ATOM 4437 O O . SER B 1 189 ? -7.176 0.598 0.41 1 93.25 189 SER B O 1
ATOM 4439 N N . ILE B 1 190 ? -6.543 2.646 -0.113 1 95.44 190 ILE B N 1
ATOM 4440 C CA . ILE B 1 190 ? -5.121 2.342 -0.021 1 95.44 190 ILE B CA 1
ATOM 4441 C C . ILE B 1 190 ? -4.738 2.09 1.436 1 95.44 190 ILE B C 1
ATOM 4443 O O . ILE B 1 190 ? -4.023 1.133 1.74 1 95.44 190 ILE B O 1
ATOM 4447 N N . TRP B 1 191 ? -5.262 2.916 2.277 1 97.44 191 TRP B N 1
ATOM 4448 C CA . TRP B 1 191 ? -4.961 2.766 3.697 1 97.44 191 TRP B CA 1
ATOM 4449 C C . TRP B 1 191 ? -5.43 1.408 4.211 1 97.44 191 TRP B C 1
ATOM 4451 O O . TRP B 1 191 ? -4.777 0.803 5.066 1 97.44 191 TRP B O 1
ATOM 4461 N N . GLN B 1 192 ? -6.477 0.866 3.697 1 95.12 192 GLN B N 1
ATOM 4462 C CA . GLN B 1 192 ? -7.004 -0.422 4.137 1 95.12 192 GLN B CA 1
ATOM 4463 C C . GLN B 1 192 ? -6.004 -1.545 3.859 1 95.12 192 GLN B C 1
ATOM 4465 O O . GLN B 1 192 ? -5.977 -2.547 4.578 1 95.12 192 GLN B O 1
ATOM 4470 N N . ALA B 1 193 ? -5.121 -1.317 2.879 1 93.44 193 ALA B N 1
ATOM 4471 C CA . ALA B 1 193 ? -4.082 -2.293 2.562 1 93.44 193 ALA B CA 1
ATOM 4472 C C . ALA B 1 193 ? -2.84 -2.07 3.418 1 93.44 193 ALA B C 1
ATOM 4474 O O . ALA B 1 193 ? -2.037 -2.986 3.609 1 93.44 193 ALA B O 1
ATOM 4475 N N . ALA B 1 194 ? -2.742 -0.819 3.936 1 95.88 194 ALA B N 1
ATOM 4476 C CA . ALA B 1 194 ? -1.539 -0.451 4.676 1 95.88 194 ALA B CA 1
ATOM 4477 C C . ALA B 1 194 ? -1.891 0.319 5.945 1 95.88 194 ALA B C 1
ATOM 4479 O O . ALA B 1 194 ? -1.416 1.438 6.156 1 95.88 194 ALA B O 1
ATOM 4480 N N . PRO B 1 195 ? -2.613 -0.333 6.863 1 95.69 195 PRO B N 1
ATOM 4481 C CA . PRO B 1 195 ? -3.115 0.392 8.031 1 95.69 195 PRO B CA 1
ATOM 4482 C C . PRO B 1 195 ? -2.018 0.706 9.047 1 95.69 195 PRO B C 1
ATOM 4484 O O . PRO B 1 195 ? -2.232 1.498 9.969 1 95.69 195 PRO B O 1
ATOM 4487 N N . GLN B 1 196 ? -0.832 0.104 8.82 1 95.88 196 GLN B N 1
ATOM 4488 C CA . GLN B 1 196 ? 0.266 0.351 9.75 1 95.88 196 GLN B CA 1
ATOM 4489 C C . GLN B 1 196 ? 1.18 1.461 9.242 1 95.88 196 GLN B C 1
ATOM 4491 O O . GLN B 1 196 ? 2.188 1.784 9.875 1 95.88 196 GLN B O 1
ATOM 4496 N N . SER B 1 197 ? 0.821 2.004 8.109 1 97.38 197 SER B N 1
ATOM 4497 C CA . SER B 1 197 ? 1.579 3.102 7.516 1 97.38 197 SER B CA 1
ATOM 4498 C C . SER B 1 1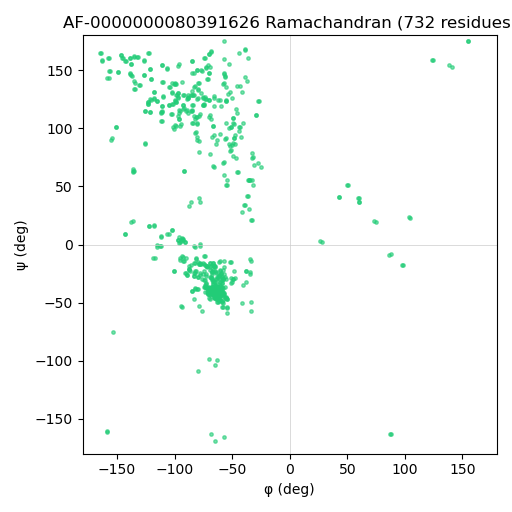97 ? 0.79 4.406 7.559 1 97.38 197 SER B C 1
ATOM 4500 O O . SER B 1 197 ? -0.437 4.391 7.68 1 97.38 197 SER B O 1
ATOM 4502 N N . LEU B 1 198 ? 1.574 5.539 7.555 1 98.44 198 LEU B N 1
ATOM 4503 C CA . LEU B 1 198 ? 0.925 6.793 7.195 1 98.44 198 LEU B CA 1
ATOM 4504 C C . LEU B 1 198 ? 0.677 6.867 5.691 1 98.44 198 LEU B C 1
ATOM 4506 O O . LEU B 1 198 ? 1.604 6.703 4.895 1 98.44 198 LEU B O 1
ATOM 4510 N N . VAL B 1 199 ? -0.577 7 5.332 1 98.44 199 VAL B N 1
ATOM 4511 C CA . VAL B 1 199 ? -0.979 7.094 3.932 1 98.44 199 VAL B CA 1
ATOM 4512 C C . VAL B 1 199 ? -1.484 8.5 3.631 1 98.44 199 VAL B C 1
ATOM 4514 O O . VAL B 1 199 ? -2.51 8.93 4.164 1 98.44 199 VAL B O 1
ATOM 4517 N N . GLY B 1 200 ? -0.722 9.242 2.748 1 96.94 200 GLY B N 1
ATOM 4518 C CA . GLY B 1 200 ? -1.144 10.625 2.59 1 96.94 200 GLY B CA 1
ATOM 4519 C C . GLY B 1 200 ? -0.661 11.25 1.295 1 96.94 200 GLY B C 1
ATOM 4520 O O . GLY B 1 200 ? -0.334 10.539 0.34 1 96.94 200 GLY B O 1
ATOM 4521 N N . PHE B 1 201 ? -0.671 12.617 1.289 1 93.06 201 PHE B N 1
ATOM 4522 C CA . PHE B 1 201 ? -0.61 13.336 0.022 1 93.06 201 PHE B CA 1
ATOM 4523 C C . PHE B 1 201 ? 0.641 14.203 -0.05 1 93.06 201 PHE B C 1
ATOM 4525 O O . PHE B 1 201 ? 0.997 14.695 -1.119 1 93.06 201 PHE B O 1
ATOM 4532 N N . THR B 1 202 ? 1.288 14.352 1.043 1 91.38 202 THR B N 1
ATOM 4533 C CA . THR B 1 202 ? 2.383 15.312 1.086 1 91.38 202 THR B CA 1
ATOM 4534 C C . THR B 1 202 ? 3.668 14.648 1.57 1 91.38 202 THR B C 1
ATOM 4536 O O . THR B 1 202 ? 4.023 14.75 2.746 1 91.38 202 THR B O 1
ATOM 4539 N N . PRO B 1 203 ? 4.414 14.055 0.636 1 91.56 203 PRO B N 1
ATOM 4540 C CA . PRO B 1 203 ? 5.66 13.367 0.992 1 91.56 203 PRO B CA 1
ATOM 4541 C C . PRO B 1 203 ? 6.832 14.328 1.171 1 91.56 203 PRO B C 1
ATOM 4543 O O . PRO B 1 203 ? 6.855 15.406 0.565 1 91.56 203 PRO B O 1
ATOM 4546 N N . ARG B 1 204 ? 7.734 13.914 2.041 1 88.62 204 ARG B N 1
ATOM 4547 C CA . ARG B 1 204 ? 9.016 14.586 2.252 1 88.62 204 ARG B CA 1
ATOM 4548 C C . ARG B 1 204 ? 10.148 13.57 2.387 1 88.62 204 ARG B C 1
ATOM 4550 O O . ARG B 1 204 ? 9.906 12.406 2.695 1 88.62 204 ARG B O 1
ATOM 4557 N N . LEU B 1 205 ? 11.289 14.07 2.072 1 87.44 205 LEU B N 1
ATOM 4558 C CA . LEU B 1 205 ? 12.469 13.227 2.229 1 87.44 205 LEU B CA 1
ATOM 4559 C C . LEU B 1 205 ? 13.406 13.797 3.293 1 87.44 205 LEU B C 1
ATOM 4561 O O . LEU B 1 205 ? 13.758 14.977 3.244 1 87.44 205 LEU B O 1
ATOM 4565 N N . VAL B 1 206 ? 13.664 12.977 4.238 1 83.75 206 VAL B N 1
ATOM 4566 C CA . VAL B 1 206 ? 14.68 13.25 5.25 1 83.75 206 VAL B CA 1
ATOM 4567 C C . VAL B 1 206 ? 15.922 12.406 4.973 1 83.75 206 VAL B C 1
ATOM 4569 O O . VAL B 1 206 ? 15.82 11.188 4.766 1 83.75 206 VAL B O 1
ATOM 4572 N N . THR B 1 207 ? 17.047 13.039 4.762 1 76.62 207 THR B N 1
ATOM 4573 C CA . THR B 1 207 ? 18.281 12.305 4.488 1 76.62 207 THR B CA 1
ATOM 4574 C C . THR B 1 207 ? 19.438 12.891 5.293 1 76.62 207 THR B C 1
ATOM 4576 O O . THR B 1 207 ? 19.312 13.961 5.883 1 76.62 207 THR B O 1
ATOM 4579 N N . TRP B 1 208 ? 20.531 12 5.375 1 65.06 208 TRP B N 1
ATOM 4580 C CA . TRP B 1 208 ? 21.766 12.445 6.016 1 65.06 208 TRP B CA 1
ATOM 4581 C C . TRP B 1 208 ? 22.688 13.125 5.008 1 65.06 208 TRP B C 1
ATOM 4583 O O . TRP B 1 208 ? 22.812 12.664 3.871 1 65.06 208 TRP B O 1
ATOM 4593 N N . ASP B 1 209 ? 23.062 14.367 4.93 1 54.97 209 ASP B N 1
ATOM 4594 C CA . ASP B 1 209 ? 23.953 15.125 4.066 1 54.97 209 ASP B CA 1
ATOM 4595 C C . ASP B 1 209 ? 25.359 14.531 4.082 1 54.97 209 ASP B C 1
ATOM 4597 O O . ASP B 1 209 ? 26.203 14.906 3.26 1 54.97 209 ASP B O 1
ATOM 4601 N N . GLY B 1 210 ? 25.906 13.75 4.793 1 43.03 210 GLY B N 1
ATOM 4602 C CA . GLY B 1 210 ? 27.328 13.438 4.676 1 43.03 210 GLY B CA 1
ATOM 4603 C C . GLY B 1 210 ? 27.703 12.891 3.314 1 43.03 210 GLY B C 1
ATOM 4604 O O . GLY B 1 210 ? 28.875 12.883 2.947 1 43.03 210 GLY B O 1
ATOM 4605 N N . GLU B 1 211 ? 26.969 12.211 2.531 1 36.06 211 GLU B N 1
ATOM 4606 C CA . GLU B 1 211 ? 27.5 11.562 1.336 1 36.06 211 GLU B CA 1
ATOM 4607 C C . GLU B 1 211 ? 27.422 12.484 0.124 1 36.06 211 GLU B C 1
ATOM 4609 O O . GLU B 1 211 ? 27.797 12.094 -0.984 1 36.06 211 GLU B O 1
ATOM 4614 N N . THR B 1 212 ? 26.781 13.617 0.004 1 32.25 212 THR B N 1
ATOM 4615 C CA . THR B 1 212 ? 26.75 14.359 -1.253 1 32.25 212 THR B CA 1
ATOM 4616 C C . THR B 1 212 ? 28.156 14.852 -1.615 1 32.25 212 THR B C 1
ATOM 4618 O O . THR B 1 212 ? 28.359 15.414 -2.691 1 32.25 212 THR B O 1
ATOM 4621 N N . ALA B 1 213 ? 29.094 15.336 -0.833 1 30.06 213 ALA B N 1
ATOM 4622 C CA . ALA B 1 213 ? 30.078 16.219 -1.449 1 30.06 213 ALA B CA 1
ATOM 4623 C C . ALA B 1 213 ? 30.797 15.508 -2.594 1 30.06 213 ALA B C 1
ATOM 4625 O O . ALA B 1 213 ? 31.672 16.094 -3.246 1 30.06 213 ALA B O 1
ATOM 4626 N N . SER B 1 214 ? 30.984 14.453 -2.885 1 28.78 214 SER B N 1
ATOM 4627 C CA . SER B 1 214 ? 32 14.281 -3.922 1 28.78 214 SER B CA 1
ATOM 4628 C C . SER B 1 214 ? 31.453 14.656 -5.297 1 28.78 214 SER B C 1
ATOM 4630 O O . SER B 1 214 ? 32.219 15 -6.199 1 28.78 214 SER B O 1
ATOM 4632 N N . GLY B 1 215 ? 30.438 14.242 -5.996 1 26.88 215 GLY B N 1
ATOM 4633 C CA . GLY B 1 215 ? 30.375 14.547 -7.418 1 26.88 215 GLY B CA 1
ATOM 4634 C C . GLY B 1 215 ? 29.734 15.883 -7.715 1 26.88 215 GLY B C 1
ATOM 4635 O O . GLY B 1 215 ? 28.766 15.961 -8.484 1 26.88 215 GLY B O 1
ATOM 4636 N N . VAL B 1 216 ? 29.766 17.031 -6.977 1 25.39 216 VAL B N 1
ATOM 4637 C CA . VAL B 1 216 ? 29.578 18.344 -7.605 1 25.39 216 VAL B CA 1
ATOM 4638 C C . VAL B 1 216 ? 30.578 18.531 -8.734 1 25.39 216 VAL B C 1
ATOM 4640 O O . VAL B 1 216 ? 31.734 18.078 -8.641 1 25.39 216 VAL B O 1
ATOM 4643 N N . VAL B 1 217 ? 30.219 18.828 -9.969 1 24.25 217 VAL B N 1
ATOM 4644 C CA . VAL B 1 217 ? 31.141 19.547 -10.844 1 24.25 217 VAL B CA 1
ATOM 4645 C C . VAL B 1 217 ? 31.891 20.609 -10.039 1 24.25 217 VAL B C 1
ATOM 4647 O O . VAL B 1 217 ? 31.406 21.062 -9 1 24.25 217 VAL B O 1
ATOM 4650 N N . ALA B 1 218 ? 33.219 21 -10.203 1 23.31 218 ALA B N 1
ATOM 4651 C CA . ALA B 1 218 ? 34.094 22.109 -9.914 1 23.31 218 ALA B CA 1
ATOM 4652 C C . ALA B 1 218 ? 33.344 23.438 -10 1 23.31 218 ALA B C 1
ATOM 4654 O O . ALA B 1 218 ? 33.688 24.406 -9.32 1 23.31 218 ALA B O 1
ATOM 4655 N N . GLY B 1 219 ? 32.688 23.922 -11 1 24.28 219 GLY B N 1
ATOM 4656 C CA . GLY B 1 219 ? 32.656 25.375 -11.047 1 24.28 219 GLY B CA 1
ATOM 4657 C C . GLY B 1 219 ? 31.906 26 -9.891 1 24.28 219 GLY B C 1
ATOM 4658 O O . GLY B 1 219 ? 32.469 26.828 -9.156 1 24.28 219 GLY B O 1
ATOM 4659 N N . LYS B 1 220 ? 30.562 26.578 -9.93 1 25.19 220 LYS B N 1
ATOM 4660 C CA . LYS B 1 220 ? 30.297 27.609 -8.93 1 25.19 220 LYS B CA 1
ATOM 4661 C C . LYS B 1 220 ? 30.125 26.984 -7.543 1 25.19 220 LYS B C 1
ATOM 4663 O O . LYS B 1 220 ? 29.547 25.906 -7.402 1 25.19 220 LYS B O 1
ATOM 4668 N N . LYS B 1 221 ? 30.875 27.453 -6.477 1 23.95 221 LYS B N 1
ATOM 4669 C CA . LYS B 1 221 ? 30.906 27.594 -5.023 1 23.95 221 LYS B CA 1
ATOM 4670 C C . LYS B 1 221 ? 29.5 27.75 -4.453 1 23.95 221 LYS B C 1
ATOM 4672 O O . LYS B 1 221 ? 28.828 28.734 -4.73 1 23.95 221 LYS B O 1
ATOM 4677 N N . VAL B 1 222 ? 28.688 26.766 -4.492 1 23.05 222 VAL B N 1
ATOM 4678 C CA . VAL B 1 222 ? 27.484 27.156 -3.768 1 23.05 222 VAL B CA 1
ATOM 4679 C C . VAL B 1 222 ? 27.859 27.859 -2.473 1 23.05 222 VAL B C 1
ATOM 4681 O O . VAL B 1 222 ? 28.609 27.328 -1.655 1 23.05 222 VAL B O 1
ATOM 4684 N N . THR B 1 223 ? 27.828 29.188 -2.32 1 22.52 223 THR B N 1
ATOM 4685 C CA . THR B 1 223 ? 28.031 30.062 -1.172 1 22.52 223 THR B CA 1
ATOM 4686 C C . THR B 1 223 ? 27.469 29.438 0.098 1 22.52 223 THR B C 1
ATOM 4688 O O . THR B 1 223 ? 26.609 28.547 0.032 1 22.52 223 THR B O 1
ATOM 4691 N N . GLU B 1 224 ? 27.938 29.938 1.331 1 22.44 224 GLU B N 1
ATOM 4692 C CA . GLU B 1 224 ? 27.703 30.016 2.77 1 22.44 224 GLU B CA 1
ATOM 4693 C C . GLU B 1 224 ? 26.219 30.094 3.088 1 22.44 224 GLU B C 1
ATOM 4695 O O . GLU B 1 224 ? 25.641 31.172 3.174 1 22.44 224 GLU B O 1
ATOM 4700 N N . LEU B 1 225 ? 25.328 29.641 2.486 1 22.84 225 LEU B N 1
ATOM 4701 C CA . LEU B 1 225 ? 24.109 30.172 3.109 1 22.84 225 LEU B CA 1
ATOM 4702 C C . LEU B 1 225 ? 24.141 29.938 4.617 1 22.84 225 LEU B C 1
ATOM 4704 O O . LEU B 1 225 ? 24.625 28.906 5.086 1 22.84 225 LEU B O 1
ATOM 4708 N N . GLU B 1 226 ? 23.875 30.906 5.516 1 22.41 226 GLU B N 1
ATOM 4709 C CA . GLU B 1 226 ? 24.125 31.188 6.926 1 22.41 226 GLU B CA 1
ATOM 4710 C C . GLU B 1 226 ? 23.594 30.062 7.812 1 22.41 226 GLU B C 1
ATOM 4712 O O . GLU B 1 226 ? 22.422 29.703 7.754 1 22.41 226 GLU B O 1
ATOM 4717 N N . ALA B 1 227 ? 24.312 29.031 8.172 1 24.69 227 ALA B N 1
ATOM 4718 C CA . ALA B 1 227 ? 24.391 28.172 9.352 1 24.69 227 ALA B CA 1
ATOM 4719 C C . ALA B 1 227 ? 23.891 28.906 10.594 1 24.69 227 ALA B C 1
ATOM 4721 O O . ALA B 1 227 ? 24.547 29.828 11.07 1 24.69 227 ALA B O 1
ATOM 4722 N N . GLY B 1 228 ? 22.672 29.281 10.797 1 23.58 228 GLY B N 1
ATOM 4723 C CA . GLY B 1 228 ? 22.812 29.641 12.203 1 23.58 228 GLY B CA 1
ATOM 4724 C C . GLY B 1 228 ? 23.406 28.531 13.047 1 23.58 228 GLY B C 1
ATOM 4725 O O . GLY B 1 228 ? 23.438 27.375 12.633 1 23.58 228 GLY B O 1
ATOM 4726 N N . GLU B 1 229 ? 24.109 28.594 14.258 1 23.5 229 GLU B N 1
ATOM 4727 C CA . GLU B 1 229 ? 24.859 27.953 15.336 1 23.5 229 GLU B CA 1
ATOM 4728 C C . GLU B 1 229 ? 24.156 26.703 15.836 1 23.5 229 GLU B C 1
ATOM 4730 O O . GLU B 1 229 ? 24.656 26 16.719 1 23.5 229 GLU B O 1
ATOM 4735 N N . GLY B 1 230 ? 22.891 26.406 15.852 1 22.86 230 GLY B N 1
ATOM 4736 C CA . GLY B 1 230 ? 22.516 25.516 16.953 1 22.86 230 GLY B CA 1
ATOM 4737 C C . GLY B 1 230 ? 23.078 24.125 16.797 1 22.86 230 GLY B C 1
ATOM 4738 O O . GLY B 1 230 ? 23.625 23.766 15.75 1 22.86 230 GLY B O 1
ATOM 4739 N N . ALA B 1 231 ? 22.562 22.984 17.547 1 23.17 231 ALA B N 1
ATOM 4740 C CA . ALA B 1 231 ? 23.344 21.984 18.266 1 23.17 231 ALA B CA 1
ATOM 4741 C C . ALA B 1 231 ? 23.922 20.953 17.312 1 23.17 231 ALA B C 1
ATOM 4743 O O . ALA B 1 231 ? 23.188 20.297 16.578 1 23.17 231 ALA B O 1
ATOM 4744 N N . GLY B 1 232 ? 24.875 20.984 16.594 1 24.38 232 GLY B N 1
ATOM 4745 C CA . GLY B 1 232 ? 25.812 20.125 15.898 1 24.38 232 GLY B CA 1
ATOM 4746 C C . GLY B 1 232 ? 26.266 18.938 16.734 1 24.38 232 GLY B C 1
ATOM 4747 O O . GLY B 1 232 ? 26.062 18.922 17.953 1 24.38 232 GLY B O 1
ATOM 4748 N N . PRO B 1 233 ? 26.359 17.594 16.516 1 28.86 233 PRO B N 1
ATOM 4749 C CA . PRO B 1 233 ? 27.531 17.156 17.25 1 28.86 233 PRO B CA 1
ATOM 4750 C C . PRO B 1 233 ? 28.703 18.125 17.141 1 28.86 233 PRO B C 1
ATOM 4752 O O . PRO B 1 233 ? 28.969 18.656 16.062 1 28.86 233 PRO B O 1
ATOM 4755 N N . GLY B 1 234 ? 29.016 18.828 17.984 1 24.03 234 GLY B N 1
ATOM 4756 C CA . GLY B 1 234 ? 30.234 18.672 18.766 1 24.03 234 GLY B CA 1
ATOM 4757 C C . GLY B 1 234 ? 30.344 17.328 19.453 1 24.03 234 GLY B C 1
ATOM 4758 O O . GLY B 1 234 ? 29.344 16.609 19.562 1 24.03 234 GLY B O 1
ATOM 4759 N N . PRO B 1 235 ? 31.531 17.141 20.094 1 29.72 235 PRO B N 1
ATOM 4760 C CA . PRO B 1 235 ? 32.219 18.391 19.781 1 29.72 235 PRO B CA 1
ATOM 4761 C C . PRO B 1 235 ? 32.281 18.688 18.281 1 29.72 235 PRO B C 1
ATOM 4763 O O . PRO B 1 235 ? 32.156 19.844 17.859 1 29.72 235 PRO B O 1
ATOM 4766 N N . GLY B 1 236 ? 32.938 17.828 16.984 1 29.94 236 GLY B N 1
ATOM 4767 C CA . GLY B 1 236 ? 33.656 17.203 15.898 1 29.94 236 GLY B CA 1
ATOM 4768 C C . GLY B 1 236 ? 32.75 16.609 14.836 1 29.94 236 GLY B C 1
ATOM 4769 O O . GLY B 1 236 ? 33.062 16.641 13.648 1 29.94 236 GLY B O 1
ATOM 4770 N N . ALA B 1 237 ? 31.875 15.352 14.742 1 33.22 237 ALA B N 1
ATOM 4771 C CA . ALA B 1 237 ? 31.391 14.805 13.477 1 33.22 237 ALA B CA 1
ATOM 4772 C C . ALA B 1 237 ? 30.344 15.727 12.844 1 33.22 237 ALA B C 1
ATOM 4774 O O . ALA B 1 237 ? 29.328 16.031 13.453 1 33.22 237 ALA B O 1
ATOM 4775 N N . ALA B 1 238 ? 30.406 16.453 11.758 1 38.31 238 ALA B N 1
ATOM 4776 C CA . ALA B 1 238 ? 29.922 17.656 11.086 1 38.31 238 ALA B CA 1
ATOM 4777 C C . ALA B 1 238 ? 28.609 17.391 10.352 1 38.31 238 ALA B C 1
ATOM 4779 O O . ALA B 1 238 ? 28.062 18.281 9.695 1 38.31 238 ALA B O 1
ATOM 4780 N N . GLY B 1 239 ? 28.031 16.156 9.961 1 48 239 GLY B N 1
ATOM 4781 C CA . GLY B 1 239 ? 26.938 16.109 9.008 1 48 239 GLY B CA 1
ATOM 4782 C C . GLY B 1 239 ? 25.578 16.312 9.656 1 48 239 GLY B C 1
ATOM 4783 O O . GLY B 1 239 ? 25.438 16.25 10.875 1 48 239 GLY B O 1
ATOM 4784 N N . SER B 1 240 ? 24.641 17.188 9.148 1 55.12 240 SER B N 1
ATOM 4785 C CA . SER B 1 240 ? 23.297 17.5 9.648 1 55.12 240 SER B CA 1
ATOM 4786 C C . SER B 1 240 ? 22.234 16.797 8.82 1 55.12 240 SER B C 1
ATOM 4788 O O . SER B 1 240 ? 22.469 16.422 7.668 1 55.12 240 SER B O 1
ATOM 4790 N N . TYR B 1 241 ? 21.219 16.266 9.492 1 59 241 TYR B N 1
ATOM 4791 C CA . TYR B 1 241 ? 20.062 15.734 8.773 1 59 241 TYR B CA 1
ATOM 4792 C C . TYR B 1 241 ? 19.391 16.828 7.945 1 59 241 TYR B C 1
ATOM 4794 O O . TYR B 1 241 ? 19.281 17.969 8.383 1 59 241 TYR B O 1
ATOM 4802 N N . ARG B 1 242 ? 19.312 16.453 6.652 1 61.28 242 ARG B N 1
ATOM 4803 C CA . ARG B 1 242 ? 18.656 17.375 5.727 1 61.28 242 ARG B CA 1
ATOM 4804 C C . ARG B 1 242 ? 17.203 17 5.527 1 61.28 242 ARG B C 1
ATOM 4806 O O . ARG B 1 242 ? 16.875 15.812 5.355 1 61.28 242 ARG B O 1
ATOM 4813 N N . TYR B 1 243 ? 16.422 17.875 5.938 1 66.56 243 TYR B N 1
ATOM 4814 C CA . TYR B 1 243 ? 15.008 17.828 5.582 1 66.56 243 TYR B CA 1
ATOM 4815 C C . TYR B 1 243 ? 14.766 18.422 4.199 1 66.56 243 TYR B C 1
ATOM 4817 O O . TYR B 1 243 ? 14.945 19.625 3.994 1 66.56 243 TYR B O 1
ATOM 4825 N N . LEU B 1 244 ? 14.727 17.516 3.24 1 51.91 244 LEU B N 1
ATOM 4826 C CA . LEU B 1 244 ? 14.523 17.969 1.873 1 51.91 244 LEU B CA 1
ATOM 4827 C C . LEU B 1 244 ? 13.047 18.281 1.623 1 51.91 244 LEU B C 1
ATOM 4829 O O . LEU B 1 244 ? 12.227 17.375 1.532 1 51.91 244 LEU B O 1
ATOM 4833 N N . SER B 1 245 ? 12.789 19.609 1.938 1 53.72 245 SER B N 1
ATOM 4834 C CA . SER B 1 245 ? 11.477 20.188 2.227 1 53.72 245 SER B CA 1
ATOM 4835 C C . SER B 1 245 ? 10.586 20.188 0.987 1 53.72 245 SER B C 1
ATOM 4837 O O . SER B 1 245 ? 9.359 20.219 1.098 1 53.72 245 SER B O 1
ATOM 4839 N N . SER B 1 246 ? 11.227 20.156 -0.272 1 56.62 246 SER B N 1
ATOM 4840 C CA . SER B 1 246 ? 10.242 20.547 -1.271 1 56.62 246 SER B CA 1
ATOM 4841 C C . SER B 1 246 ? 9.695 19.344 -2.031 1 56.62 246 SER B C 1
ATOM 4843 O O . SER B 1 246 ? 10.43 18.391 -2.291 1 56.62 246 SER B O 1
ATOM 4845 N N . PHE B 1 247 ? 8.367 19.438 -2.027 1 60.97 247 PHE B N 1
ATOM 4846 C CA . PHE B 1 247 ? 7.668 18.547 -2.939 1 60.97 247 PHE B CA 1
ATOM 4847 C C . PHE B 1 247 ? 8.438 18.406 -4.25 1 60.97 247 PHE B C 1
ATOM 4849 O O . PHE B 1 247 ? 8.484 17.312 -4.832 1 60.97 247 PHE B O 1
ATOM 4856 N N . LYS B 1 248 ? 9.203 19.422 -4.391 1 61.56 248 LYS B N 1
ATOM 4857 C CA . LYS B 1 248 ? 9.953 19.422 -5.645 1 61.56 248 LYS B CA 1
ATOM 4858 C C . LYS B 1 248 ? 11.078 18.391 -5.625 1 61.56 248 LYS B C 1
ATOM 4860 O O . LYS B 1 248 ? 11.344 17.734 -6.629 1 61.56 248 LYS B O 1
ATOM 4865 N N . HIS B 1 249 ? 11.578 18.281 -4.465 1 65.69 249 HIS B N 1
ATOM 4866 C CA . HIS B 1 249 ? 12.664 17.312 -4.371 1 65.69 249 HIS B CA 1
ATOM 4867 C C . HIS B 1 249 ? 12.141 15.883 -4.523 1 65.69 249 HIS B C 1
ATOM 4869 O O . HIS B 1 249 ? 12.758 15.062 -5.199 1 65.69 249 HIS B O 1
ATOM 4875 N N . VAL B 1 250 ? 11.023 15.656 -3.873 1 74.19 250 VAL B N 1
ATOM 4876 C CA . VAL B 1 250 ? 10.43 14.328 -3.965 1 74.19 250 VAL B CA 1
ATOM 4877 C C . VAL B 1 250 ? 9.984 14.055 -5.402 1 74.19 250 VAL B C 1
ATOM 4879 O O . VAL B 1 250 ? 10.148 12.945 -5.91 1 74.19 250 VAL B O 1
ATOM 4882 N N . TRP B 1 251 ? 9.523 15.141 -5.957 1 68.19 251 TRP B N 1
ATOM 4883 C CA . TRP B 1 251 ? 9.078 15 -7.336 1 68.19 251 TRP B CA 1
ATOM 4884 C C . TRP B 1 251 ? 10.25 14.688 -8.266 1 68.19 251 TRP B C 1
ATOM 4886 O O . TRP B 1 251 ? 10.133 13.859 -9.164 1 68.19 251 TRP B O 1
ATOM 4896 N N . TRP B 1 252 ? 11.297 15.242 -7.891 1 66.31 252 TRP B N 1
ATOM 4897 C CA . TRP B 1 252 ? 12.461 15.102 -8.766 1 66.31 252 TRP B CA 1
ATOM 4898 C C . TRP B 1 252 ? 13.156 13.766 -8.523 1 66.31 252 TRP B C 1
ATOM 4900 O O . TRP B 1 252 ? 13.562 13.094 -9.477 1 66.31 252 TRP B O 1
ATOM 4910 N N . HIS B 1 253 ? 13.203 13.359 -7.281 1 72 253 HIS B N 1
ATOM 4911 C CA . HIS B 1 253 ? 13.992 12.172 -6.973 1 72 253 HIS B CA 1
ATOM 4912 C C . HIS B 1 253 ? 13.102 10.945 -6.816 1 72 253 HIS B C 1
ATOM 4914 O O . HIS B 1 253 ? 13.586 9.812 -6.879 1 72 253 HIS B O 1
ATOM 4920 N N . GLY B 1 254 ? 11.93 11.211 -6.531 1 80.75 254 GLY B N 1
ATOM 4921 C CA . GLY B 1 254 ? 10.977 10.117 -6.438 1 80.75 254 GLY B CA 1
ATOM 4922 C C . GLY B 1 254 ? 11.141 9.289 -5.18 1 80.75 254 GLY B C 1
ATOM 4923 O O . GLY B 1 254 ? 10.797 8.102 -5.168 1 80.75 254 GLY B O 1
ATOM 4924 N N . ARG B 1 255 ? 11.805 9.844 -4.184 1 86.88 255 ARG B N 1
ATOM 4925 C CA . ARG B 1 255 ? 11.992 9.141 -2.92 1 86.88 255 ARG B CA 1
ATOM 4926 C C . ARG B 1 255 ? 11.516 9.984 -1.743 1 86.88 255 ARG B C 1
ATOM 4928 O O . ARG B 1 255 ? 11.633 11.211 -1.766 1 86.88 255 ARG B O 1
ATOM 4935 N N . TYR B 1 256 ? 11.008 9.32 -0.784 1 91.06 256 TYR B N 1
ATOM 4936 C CA . TYR B 1 256 ? 10.516 9.977 0.421 1 91.06 256 TYR B CA 1
ATOM 4937 C C . TYR B 1 256 ? 10.484 9 1.596 1 91.06 256 TYR B C 1
ATOM 4939 O O . TYR B 1 256 ? 10.617 7.793 1.411 1 91.06 256 TYR B O 1
ATOM 4947 N N . ASN B 1 257 ? 10.453 9.516 2.826 1 92.69 257 ASN B N 1
ATOM 4948 C CA . ASN B 1 257 ? 10.336 8.656 3.996 1 92.69 257 ASN B CA 1
ATOM 4949 C C . ASN B 1 257 ? 9.477 9.289 5.082 1 92.69 257 ASN B C 1
ATOM 4951 O O . ASN B 1 257 ? 9.406 8.781 6.203 1 92.69 257 ASN B O 1
ATOM 4955 N N . VAL B 1 258 ? 8.828 10.43 4.656 1 94.25 258 VAL B N 1
ATOM 4956 C CA . VAL B 1 258 ? 7.887 11.102 5.547 1 94.25 258 VAL B CA 1
ATOM 4957 C C . VAL B 1 258 ? 6.617 11.469 4.777 1 94.25 258 VAL B C 1
ATOM 4959 O O . VAL B 1 258 ? 6.688 11.898 3.623 1 94.25 258 VAL B O 1
ATOM 4962 N N . ILE B 1 259 ? 5.496 11.172 5.391 1 96.12 259 ILE B N 1
ATOM 4963 C CA . ILE B 1 259 ? 4.238 11.781 4.973 1 96.12 259 ILE B CA 1
ATOM 4964 C C . ILE B 1 259 ? 3.756 12.758 6.035 1 96.12 259 ILE B C 1
ATOM 4966 O O . ILE B 1 259 ? 3.637 12.406 7.211 1 96.12 259 ILE B O 1
ATOM 4970 N N . LEU B 1 260 ? 3.488 13.961 5.617 1 94.12 260 LEU B N 1
ATOM 4971 C CA . LEU B 1 260 ? 3.045 14.969 6.57 1 94.12 260 LEU B CA 1
ATOM 4972 C C . LEU B 1 260 ? 1.587 14.75 6.957 1 94.12 260 LEU B C 1
ATOM 4974 O O . LEU B 1 260 ? 0.776 14.328 6.129 1 94.12 260 LEU B O 1
ATOM 4978 N N . THR B 1 261 ? 1.294 15.141 8.18 1 97.25 261 THR B N 1
ATOM 4979 C CA . THR B 1 261 ? -0.008 14.805 8.742 1 97.25 261 THR B CA 1
ATOM 4980 C C . THR B 1 261 ? -1.027 15.898 8.453 1 97.25 261 THR B C 1
ATOM 4982 O O . THR B 1 261 ? -2.18 15.812 8.883 1 97.25 261 THR B O 1
ATOM 4985 N N . LYS B 1 262 ? -0.616 16.969 7.699 1 94.5 262 LYS B N 1
ATOM 4986 C CA . LYS B 1 262 ? -1.605 17.953 7.273 1 94.5 262 LYS B CA 1
ATOM 4987 C C . LYS B 1 262 ? -2.697 17.312 6.43 1 94.5 262 LYS B C 1
ATOM 4989 O O . LYS B 1 262 ? -3.799 17.844 6.309 1 94.5 262 LYS B O 1
ATOM 4994 N N . CYS B 1 263 ? -2.385 16.188 5.777 1 95.12 263 CYS B N 1
ATOM 4995 C CA . CYS B 1 263 ? -3.357 15.383 5.035 1 95.12 263 CYS B CA 1
ATOM 4996 C C . CYS B 1 263 ? -2.908 13.93 4.934 1 95.12 263 CYS B C 1
ATOM 4998 O O . CYS B 1 263 ? -2.258 13.547 3.961 1 95.12 263 CYS B O 1
ATOM 5000 N N . CYS B 1 264 ? -3.307 13.133 5.859 1 97.31 264 CYS B N 1
ATOM 5001 C CA . CYS B 1 264 ? -2.863 11.742 5.867 1 97.31 264 CYS B CA 1
ATOM 5002 C C . CYS B 1 264 ? -3.816 10.875 6.672 1 97.31 264 CYS B C 1
ATOM 5004 O O . CYS B 1 264 ? -4.383 11.32 7.672 1 97.31 264 CYS B O 1
ATOM 5006 N N . PHE B 1 265 ? -4.031 9.633 6.215 1 98.62 265 PHE B N 1
ATOM 5007 C CA . PHE B 1 265 ? -4.719 8.609 6.992 1 98.62 265 PHE B CA 1
ATOM 5008 C C . PHE B 1 265 ? -3.756 7.93 7.957 1 98.62 265 PHE B C 1
ATOM 5010 O O . PHE B 1 265 ? -2.611 7.637 7.602 1 98.62 265 PHE B O 1
ATOM 5017 N N . LEU B 1 266 ? -4.164 7.719 9.188 1 98.75 266 LEU B N 1
ATOM 5018 C CA . LEU B 1 266 ? -3.439 6.941 10.18 1 98.75 266 LEU B CA 1
ATOM 5019 C C . LEU B 1 266 ? -4.402 6.125 11.039 1 98.75 266 LEU B C 1
ATOM 5021 O O . LEU B 1 266 ? -5.609 6.375 11.031 1 98.75 266 LEU B O 1
ATOM 5025 N N . HIS B 1 267 ? -3.912 5.113 11.625 1 98.44 267 HIS B N 1
ATOM 5026 C CA . HIS B 1 267 ? -4.715 4.312 12.547 1 98.44 267 HIS B CA 1
ATOM 5027 C C . HIS B 1 267 ? -4.98 5.066 13.844 1 98.44 267 HIS B C 1
ATOM 5029 O O . HIS B 1 267 ? -4.082 5.715 14.383 1 98.44 267 HIS B O 1
ATOM 5035 N N . ARG B 1 268 ? -6.113 4.938 14.406 1 98.38 268 ARG B N 1
ATOM 5036 C CA . ARG B 1 268 ? -6.508 5.695 15.586 1 98.38 268 ARG B CA 1
ATOM 5037 C C . ARG B 1 268 ? -5.594 5.383 16.766 1 98.38 268 ARG B C 1
ATOM 5039 O O . ARG B 1 268 ? -5.363 6.238 17.625 1 98.38 268 ARG B O 1
ATOM 5046 N N . ASP B 1 269 ? -5.02 4.184 16.797 1 97.94 269 ASP B N 1
ATOM 5047 C CA . ASP B 1 269 ? -4.145 3.789 17.891 1 97.94 269 ASP B CA 1
ATOM 5048 C C . ASP B 1 269 ? -2.879 4.645 17.922 1 97.94 269 ASP B C 1
ATOM 5050 O O . ASP B 1 269 ? -2.223 4.754 18.953 1 97.94 269 ASP B O 1
ATOM 5054 N N . PHE B 1 270 ? -2.549 5.211 16.781 1 98.62 270 PHE B N 1
ATOM 5055 C CA . PHE B 1 270 ? -1.335 6.016 16.734 1 98.62 270 PHE B CA 1
ATOM 5056 C C . PHE B 1 270 ? -1.522 7.328 17.484 1 98.62 270 PHE B C 1
ATOM 5058 O O . PHE B 1 270 ? -0.546 7.984 17.844 1 98.62 270 PHE B O 1
ATOM 5065 N N . LEU B 1 271 ? -2.777 7.727 17.719 1 98.56 271 LEU B N 1
ATOM 5066 C CA . LEU B 1 271 ? -3.033 8.945 18.484 1 98.56 271 LEU B CA 1
ATOM 5067 C C . LEU B 1 271 ? -2.508 8.805 19.906 1 98.56 271 LEU B C 1
ATOM 5069 O O . LEU B 1 271 ? -1.73 9.641 20.375 1 98.56 271 LEU B O 1
ATOM 5073 N N . SER B 1 272 ? -2.84 7.719 20.562 1 97.56 272 SER B N 1
ATOM 5074 C CA . SER B 1 272 ? -2.334 7.492 21.922 1 97.56 272 SER B CA 1
ATOM 5075 C C . SER B 1 272 ? -0.849 7.145 21.891 1 97.56 272 SER B C 1
ATOM 5077 O O . SER B 1 272 ? -0.106 7.523 22.797 1 97.56 272 SER B O 1
ATOM 5079 N N . LEU B 1 273 ? -0.483 6.395 20.859 1 98.38 273 LEU B N 1
ATOM 5080 C CA . LEU B 1 273 ? 0.913 5.992 20.75 1 98.38 273 LEU B CA 1
ATOM 5081 C C . LEU B 1 273 ? 1.829 7.207 20.688 1 98.38 273 LEU B C 1
ATOM 5083 O O . LEU B 1 273 ? 2.953 7.172 21.188 1 98.38 273 LEU B O 1
ATOM 5087 N N . TYR B 1 274 ? 1.352 8.25 20.094 1 98.62 274 TYR B N 1
ATOM 5088 C CA . TYR B 1 274 ? 2.102 9.5 19.969 1 98.62 274 TYR B CA 1
ATOM 5089 C C . TYR B 1 274 ? 2.561 9.984 21.344 1 98.62 274 TYR B C 1
ATOM 5091 O O . TYR B 1 274 ? 3.742 10.281 21.531 1 98.62 274 TYR B O 1
ATOM 5099 N N . PHE B 1 275 ? 1.751 9.992 22.266 1 97.94 275 PHE B N 1
ATOM 5100 C CA . PHE B 1 275 ? 2.037 10.555 23.578 1 97.94 275 PHE B CA 1
ATOM 5101 C C . PHE B 1 275 ? 2.789 9.555 24.453 1 97.94 275 PHE B C 1
ATOM 5103 O O . PHE B 1 275 ? 3.568 9.945 25.312 1 97.94 275 PHE B O 1
ATOM 5110 N N . SER B 1 276 ? 2.596 8.273 24.203 1 97.38 276 SER B N 1
ATOM 5111 C CA . SER B 1 276 ? 3.311 7.273 24.984 1 97.38 276 SER B CA 1
ATOM 5112 C C . SER B 1 276 ? 4.727 7.07 24.469 1 97.38 276 SER B C 1
ATOM 5114 O O . SER B 1 276 ? 5.605 6.605 25.203 1 97.38 276 SER B O 1
ATOM 5116 N N . SER B 1 277 ? 4.961 7.41 23.188 1 97.38 277 SER B N 1
ATOM 5117 C CA . SER B 1 277 ? 6.258 7.176 22.562 1 97.38 277 SER B CA 1
ATOM 5118 C C . SER B 1 277 ? 7.191 8.359 22.766 1 97.38 277 SER B C 1
ATOM 5120 O O . SER B 1 277 ? 8.414 8.219 22.688 1 97.38 277 SER B O 1
ATOM 5122 N N . LEU B 1 278 ? 6.625 9.539 22.953 1 98.19 278 LEU B N 1
ATOM 5123 C CA . LEU B 1 278 ? 7.441 10.742 23.078 1 98.19 278 LEU B CA 1
ATOM 5124 C C . LEU B 1 278 ? 7.602 11.148 24.547 1 98.19 278 LEU B C 1
ATOM 5126 O O . LEU B 1 278 ? 6.648 11.078 25.312 1 98.19 278 LEU B O 1
ATOM 5130 N N . THR B 1 279 ? 8.805 11.562 24.969 1 97.69 279 THR B N 1
ATOM 5131 C CA . THR B 1 279 ? 9.055 12.047 26.312 1 97.69 279 THR B CA 1
ATOM 5132 C C . THR B 1 279 ? 8.477 13.445 26.516 1 97.69 279 THR B C 1
ATOM 5134 O O . THR B 1 279 ? 8.266 14.172 25.531 1 97.69 279 THR B O 1
ATOM 5137 N N . PRO B 1 280 ? 8.289 13.812 27.734 1 97.31 280 PRO B N 1
ATOM 5138 C CA . PRO B 1 280 ? 7.812 15.172 28 1 97.31 280 PRO B CA 1
ATOM 5139 C C . PRO B 1 280 ? 8.734 16.25 27.438 1 97.31 280 PRO B C 1
ATOM 5141 O O . PRO B 1 280 ? 8.273 17.312 27.016 1 97.31 280 PRO B O 1
ATOM 5144 N N . GLU B 1 281 ? 9.977 15.938 27.375 1 97.19 281 GLU B N 1
ATOM 5145 C CA . GLU B 1 281 ? 10.953 16.891 26.844 1 97.19 281 GLU B CA 1
ATOM 5146 C C . GLU B 1 281 ? 10.734 17.141 25.359 1 97.19 281 GLU B C 1
ATOM 5148 O O . GLU B 1 281 ? 10.828 18.281 24.906 1 97.19 281 GLU B O 1
ATOM 5153 N N . VAL B 1 282 ? 10.438 16.078 24.672 1 97.88 282 VAL B N 1
ATOM 5154 C CA . VAL B 1 282 ? 10.219 16.219 23.234 1 97.88 282 VAL B CA 1
ATOM 5155 C C . VAL B 1 282 ? 8.891 16.938 23 1 97.88 282 VAL B C 1
ATOM 5157 O O . VAL B 1 282 ? 8.797 17.812 22.125 1 97.88 282 VAL B O 1
ATOM 5160 N N . LEU B 1 283 ? 7.883 16.609 23.75 1 98.38 283 LEU B N 1
ATOM 5161 C CA . LEU B 1 283 ? 6.594 17.281 23.641 1 98.38 283 LEU B CA 1
ATOM 5162 C C . LEU B 1 283 ? 6.734 18.781 23.906 1 98.38 283 LEU B C 1
ATOM 5164 O O . LEU B 1 283 ? 6.145 19.594 23.203 1 98.38 283 LEU B O 1
ATOM 5168 N N . GLN B 1 284 ? 7.551 19.094 24.906 1 98 284 GLN B N 1
ATOM 5169 C CA . GLN B 1 284 ? 7.805 20.5 25.219 1 98 284 GLN B CA 1
ATOM 5170 C C . GLN B 1 284 ? 8.578 21.188 24.094 1 98 284 GLN B C 1
ATOM 5172 O O . GLN B 1 284 ? 8.32 22.344 23.766 1 98 284 GLN B O 1
ATOM 5177 N N . TYR B 1 285 ? 9.5 20.469 23.531 1 96.94 285 TYR B N 1
ATOM 5178 C CA . TYR B 1 285 ? 10.273 21 22.406 1 96.94 285 TYR B CA 1
ATOM 5179 C C . TYR B 1 285 ? 9.352 21.375 21.25 1 96.94 285 TYR B C 1
ATOM 5181 O O . TYR B 1 285 ? 9.523 22.438 20.641 1 96.94 285 TYR B O 1
ATOM 5189 N N . ILE B 1 286 ? 8.367 20.516 20.969 1 97.31 286 ILE B N 1
ATOM 5190 C CA . ILE B 1 286 ? 7.398 20.734 19.891 1 97.31 286 ILE B CA 1
ATOM 5191 C C . ILE B 1 286 ? 6.574 21.984 20.203 1 97.31 286 ILE B C 1
ATOM 5193 O O . ILE B 1 286 ? 6.363 22.828 19.312 1 97.31 286 ILE B O 1
ATOM 5197 N N . ASP B 1 287 ? 6.184 22.141 21.375 1 96.56 287 ASP B N 1
ATOM 5198 C CA . ASP B 1 287 ? 5.402 23.312 21.766 1 96.56 287 ASP B CA 1
ATOM 5199 C C . ASP B 1 287 ? 6.242 24.594 21.688 1 96.56 287 ASP B C 1
ATOM 5201 O O . ASP B 1 287 ? 5.777 25.609 21.188 1 96.56 287 ASP B O 1
ATOM 5205 N N . ASP B 1 288 ? 7.473 24.531 22.141 1 95.75 288 ASP B N 1
ATOM 5206 C CA . ASP B 1 288 ? 8.352 25.703 22.172 1 95.75 288 ASP B CA 1
ATOM 5207 C C . ASP B 1 288 ? 8.68 26.188 20.766 1 95.75 288 ASP B C 1
ATOM 5209 O O . ASP B 1 288 ? 8.719 27.391 20.516 1 95.75 288 ASP B O 1
ATOM 5213 N N . ARG B 1 289 ? 8.852 25.25 19.891 1 91.94 289 ARG B N 1
ATOM 5214 C CA . ARG B 1 289 ? 9.281 25.594 18.547 1 91.94 289 ARG B CA 1
ATOM 5215 C C . ARG B 1 289 ? 8.078 25.766 17.625 1 91.94 289 ARG B C 1
ATOM 5217 O O . ARG B 1 289 ? 8.227 26.25 16.484 1 91.94 289 ARG B O 1
ATOM 5224 N N . ARG B 1 290 ? 6.93 25.391 18.109 1 93.88 290 ARG B N 1
ATOM 5225 C CA . ARG B 1 290 ? 5.719 25.406 17.297 1 93.88 290 ARG B CA 1
ATOM 5226 C C . ARG B 1 290 ? 5.945 24.719 15.953 1 93.88 290 ARG B C 1
ATOM 5228 O O . ARG B 1 290 ? 5.676 25.297 14.898 1 93.88 290 ARG B O 1
ATOM 5235 N N . ASN B 1 291 ? 6.5 23.484 16.094 1 92.81 291 ASN B N 1
ATOM 5236 C CA . ASN B 1 291 ? 6.938 22.734 14.922 1 92.81 291 ASN B CA 1
ATOM 5237 C C . ASN B 1 291 ? 7.172 21.266 15.25 1 92.81 291 ASN B C 1
ATOM 5239 O O . ASN B 1 291 ? 7.035 20.844 16.406 1 92.81 291 ASN B O 1
ATOM 5243 N N . CYS B 1 292 ? 7.27 20.391 14.312 1 94.94 292 CYS B N 1
ATOM 5244 C CA . CYS B 1 292 ? 7.867 19.062 14.43 1 94.94 292 CYS B CA 1
ATOM 5245 C C . CYS B 1 292 ? 6.797 18 14.633 1 94.94 292 CYS B C 1
ATOM 5247 O O . CYS B 1 292 ? 7.066 16.797 14.508 1 94.94 292 CYS B O 1
ATOM 5249 N N . GLU B 1 293 ? 5.52 18.359 15.047 1 97.62 293 GLU B N 1
ATOM 5250 C CA . GLU B 1 293 ? 4.559 17.344 15.469 1 97.62 293 GLU B CA 1
ATOM 5251 C C . GLU B 1 293 ? 4.27 16.359 14.344 1 97.62 293 GLU B C 1
ATOM 5253 O O . GLU B 1 293 ? 4.062 15.172 14.586 1 97.62 293 GLU B O 1
ATOM 5258 N N . ASP B 1 294 ? 4.254 16.891 13.133 1 96.19 294 ASP B N 1
ATOM 5259 C CA . ASP B 1 294 ? 3.953 16.031 11.984 1 96.19 294 ASP B CA 1
ATOM 5260 C C . ASP B 1 294 ? 5.105 15.07 11.703 1 96.19 294 ASP B C 1
ATOM 5262 O O . ASP B 1 294 ? 4.883 13.883 11.484 1 96.19 294 ASP B O 1
ATOM 5266 N N . ILE B 1 295 ? 6.316 15.516 11.758 1 95.69 295 ILE B N 1
ATOM 5267 C CA . ILE B 1 295 ? 7.484 14.656 11.594 1 95.69 295 ILE B CA 1
ATOM 5268 C C . ILE B 1 295 ? 7.562 13.656 12.742 1 95.69 295 ILE B C 1
ATOM 5270 O O . ILE B 1 295 ? 7.891 12.484 12.539 1 95.69 295 ILE B O 1
ATOM 5274 N N . ALA B 1 296 ? 7.281 14.125 13.922 1 97.88 296 ALA B N 1
ATOM 5275 C CA . ALA B 1 296 ? 7.312 13.266 15.109 1 97.88 296 ALA B CA 1
ATOM 5276 C C . ALA B 1 296 ? 6.371 12.078 14.945 1 97.88 296 ALA B C 1
ATOM 5278 O O . ALA B 1 296 ? 6.711 10.953 15.32 1 97.88 296 ALA B O 1
ATOM 5279 N N . MET B 1 297 ? 5.195 12.305 14.414 1 98.56 297 MET B N 1
ATOM 5280 C CA . MET B 1 297 ? 4.254 11.203 14.203 1 98.56 297 MET B CA 1
ATOM 5281 C C . MET B 1 297 ? 4.84 10.156 13.258 1 98.56 297 MET B C 1
ATOM 5283 O O . MET B 1 297 ? 4.672 8.961 13.477 1 98.56 297 MET B O 1
ATOM 5287 N N . GLN B 1 298 ? 5.531 10.594 12.234 1 97.81 298 GLN B N 1
ATOM 5288 C CA . GLN B 1 298 ? 6.176 9.641 11.336 1 97.81 298 GLN B CA 1
ATOM 5289 C C . GLN B 1 298 ? 7.203 8.789 12.086 1 97.81 298 GLN B C 1
ATOM 5291 O O . GLN B 1 298 ? 7.277 7.578 11.883 1 97.81 298 GLN B O 1
ATOM 5296 N N . PHE B 1 299 ? 7.992 9.438 12.953 1 96.81 299 PHE B N 1
ATOM 5297 C CA . PHE B 1 299 ? 8.977 8.711 13.742 1 96.81 299 PHE B CA 1
ATOM 5298 C C . PHE B 1 299 ? 8.297 7.707 14.664 1 96.81 299 PHE B C 1
ATOM 5300 O O . PHE B 1 299 ? 8.75 6.562 14.781 1 96.81 299 PHE B O 1
ATOM 5307 N N . VAL B 1 300 ? 7.238 8.133 15.266 1 98.31 300 VAL B N 1
ATOM 5308 C CA . VAL B 1 300 ? 6.5 7.289 16.203 1 98.31 300 VAL B CA 1
ATOM 5309 C C . VAL B 1 300 ? 5.977 6.051 15.477 1 98.31 300 VAL B C 1
ATOM 5311 O O . VAL B 1 300 ? 6.18 4.922 15.93 1 98.31 300 VAL B O 1
ATOM 5314 N N . VAL B 1 301 ? 5.406 6.246 14.344 1 97.88 301 VAL B N 1
ATOM 5315 C CA . VAL B 1 301 ? 4.809 5.152 13.586 1 97.88 301 VAL B CA 1
ATOM 5316 C C . VAL B 1 301 ? 5.906 4.234 13.047 1 97.88 301 VAL B C 1
ATOM 5318 O O . VAL B 1 301 ? 5.812 3.01 13.164 1 97.88 301 VAL B O 1
ATOM 5321 N N . ALA B 1 302 ? 6.906 4.848 12.484 1 95.5 302 ALA B N 1
ATOM 5322 C CA . ALA B 1 302 ? 8.008 4.059 11.93 1 95.5 302 ALA B CA 1
ATOM 5323 C C . ALA B 1 302 ? 8.672 3.211 13.016 1 95.5 302 ALA B C 1
ATOM 5325 O O . ALA B 1 302 ? 8.961 2.033 12.797 1 95.5 302 ALA B O 1
ATOM 5326 N N . ASN B 1 303 ? 8.883 3.797 14.125 1 94.94 303 ASN B N 1
ATOM 5327 C CA . ASN B 1 303 ? 9.508 3.061 15.227 1 94.94 303 ASN B CA 1
ATOM 5328 C C . ASN B 1 303 ? 8.609 1.932 15.719 1 94.94 303 ASN B C 1
ATOM 5330 O O . ASN B 1 303 ? 9.07 0.813 15.945 1 94.94 303 ASN B O 1
ATOM 5334 N N . HIS B 1 304 ? 7.375 2.24 15.898 1 95.81 304 HIS B N 1
ATOM 5335 C CA . HIS B 1 304 ? 6.418 1.273 16.422 1 95.81 304 HIS B CA 1
ATOM 5336 C C . HIS B 1 304 ? 6.262 0.083 15.477 1 95.81 304 HIS B C 1
ATOM 5338 O O . HIS B 1 304 ? 6.105 -1.054 15.93 1 95.81 304 HIS B O 1
ATOM 5344 N N . THR B 1 305 ? 6.316 0.318 14.211 1 94.88 305 THR B N 1
ATOM 5345 C CA . THR B 1 305 ? 6.062 -0.718 13.219 1 94.88 305 THR B CA 1
ATOM 5346 C C . THR B 1 305 ? 7.371 -1.32 12.719 1 94.88 305 THR B C 1
ATOM 5348 O O . THR B 1 305 ? 7.375 -2.111 11.773 1 94.88 305 THR B O 1
ATOM 5351 N N . ARG B 1 306 ? 8.445 -0.89 13.289 1 91.94 306 ARG B N 1
ATOM 5352 C CA . ARG B 1 306 ? 9.781 -1.353 12.906 1 91.94 306 ARG B CA 1
ATOM 5353 C C . ARG B 1 306 ? 10.07 -1.039 11.445 1 91.94 306 ARG B C 1
ATOM 5355 O O . ARG B 1 306 ? 10.586 -1.888 10.711 1 91.94 306 ARG B O 1
ATOM 5362 N N . GLY B 1 307 ? 9.555 0.15 11.055 1 91.75 307 GLY B N 1
ATOM 5363 C CA . GLY B 1 307 ? 10 0.678 9.773 1 91.75 307 GLY B CA 1
ATOM 5364 C C . GLY B 1 307 ? 8.977 0.521 8.672 1 91.75 307 GLY B C 1
ATOM 5365 O O . GLY B 1 307 ? 9.328 0.45 7.492 1 91.75 307 GLY B O 1
ATOM 5366 N N . ALA B 1 308 ? 7.707 0.393 8.938 1 93.31 308 ALA B N 1
ATOM 5367 C CA . ALA B 1 308 ? 6.723 0.419 7.863 1 93.31 308 ALA B CA 1
ATOM 5368 C C . ALA B 1 308 ? 6.852 1.692 7.031 1 93.31 308 ALA B C 1
ATOM 5370 O O . ALA B 1 308 ? 6.816 2.801 7.57 1 93.31 308 ALA B O 1
ATOM 5371 N N . PRO B 1 309 ? 7.062 1.512 5.703 1 94.62 309 PRO B N 1
ATOM 5372 C CA . PRO B 1 309 ? 7.207 2.719 4.887 1 94.62 309 PRO B CA 1
ATOM 5373 C C . PRO B 1 309 ? 5.902 3.494 4.738 1 94.62 309 PRO B C 1
ATOM 5375 O O . PRO B 1 309 ? 4.82 2.896 4.738 1 94.62 309 PRO B O 1
ATOM 5378 N N . PRO B 1 310 ? 6.039 4.832 4.641 1 96.56 310 PRO B N 1
ATOM 5379 C CA . PRO B 1 310 ? 4.836 5.609 4.324 1 96.56 310 PRO B CA 1
ATOM 5380 C C . PRO B 1 310 ? 4.355 5.391 2.893 1 96.56 310 PRO B C 1
ATOM 5382 O O . PRO B 1 310 ? 5.066 4.793 2.082 1 96.56 310 PRO B O 1
ATOM 5385 N N . VAL B 1 311 ? 3.117 5.789 2.631 1 97.38 311 VAL B N 1
ATOM 5386 C CA . VAL B 1 311 ? 2.533 5.621 1.304 1 97.38 311 VAL B CA 1
ATOM 5387 C C . VAL B 1 311 ? 2.076 6.973 0.765 1 97.38 311 VAL B C 1
ATOM 5389 O O . VAL B 1 311 ? 1.249 7.648 1.385 1 97.38 311 VAL B O 1
ATOM 5392 N N . TRP B 1 312 ? 2.607 7.316 -0.389 1 95 312 TRP B N 1
ATOM 5393 C CA . TRP B 1 312 ? 2.25 8.555 -1.076 1 95 312 TRP B CA 1
ATOM 5394 C C . TRP B 1 312 ? 1.12 8.32 -2.072 1 95 312 TRP B C 1
ATOM 5396 O O . TRP B 1 312 ? 1.259 7.512 -2.996 1 95 312 TRP B O 1
ATOM 5406 N N . VAL B 1 313 ? 0.028 8.984 -1.883 1 94.94 313 VAL B N 1
ATOM 5407 C CA . VAL B 1 313 ? -1.112 8.914 -2.789 1 94.94 313 VAL B CA 1
ATOM 5408 C C . VAL B 1 313 ? -1.093 10.109 -3.742 1 94.94 313 VAL B C 1
ATOM 5410 O O . VAL B 1 313 ? -1.034 11.258 -3.305 1 94.94 313 VAL B O 1
ATOM 5413 N N . GLN B 1 314 ? -1.205 9.781 -4.992 1 89.56 314 GLN B N 1
ATOM 5414 C CA . GLN B 1 314 ? -1.316 10.852 -5.973 1 89.56 314 GLN B CA 1
ATOM 5415 C C . GLN B 1 314 ? -2.709 11.477 -5.949 1 89.56 314 GLN B C 1
ATOM 5417 O O . GLN B 1 314 ? -3.713 10.766 -6.055 1 89.56 314 GLN B O 1
ATOM 5422 N N . ALA B 1 315 ? -2.701 12.789 -5.793 1 85.62 315 ALA B N 1
ATOM 5423 C CA . ALA B 1 315 ? -3.988 13.477 -5.766 1 85.62 315 ALA B CA 1
ATOM 5424 C C . ALA B 1 315 ? -3.828 14.945 -6.152 1 85.62 315 ALA B C 1
ATOM 5426 O O . ALA B 1 315 ? -2.773 15.547 -5.93 1 85.62 315 ALA B O 1
ATOM 5427 N N . ARG B 1 316 ? -4.949 15.328 -6.742 1 79.75 316 ARG B N 1
ATOM 5428 C CA . ARG B 1 316 ? -5.086 16.766 -6.91 1 79.75 316 ARG B CA 1
ATOM 5429 C C . ARG B 1 316 ? -5.965 17.375 -5.82 1 79.75 316 ARG B C 1
ATOM 5431 O O . ARG B 1 316 ? -7.039 16.844 -5.52 1 79.75 316 ARG B O 1
ATOM 5438 N N . PHE B 1 317 ? -5.391 18.281 -5.16 1 81.25 317 PHE B N 1
ATOM 5439 C CA . PHE B 1 317 ? -6.172 18.984 -4.145 1 81.25 317 PHE B CA 1
ATOM 5440 C C . PHE B 1 317 ? -5.754 20.438 -4.047 1 81.25 317 PHE B C 1
ATOM 5442 O O . PHE B 1 317 ? -4.766 20.859 -4.656 1 81.25 317 PHE B O 1
ATOM 5449 N N . THR B 1 318 ? -6.625 21.234 -3.475 1 80.38 318 THR B N 1
ATOM 5450 C CA . THR B 1 318 ? -6.383 22.672 -3.301 1 80.38 318 THR B CA 1
ATOM 5451 C C . THR B 1 318 ? -5.859 22.953 -1.897 1 80.38 318 THR B C 1
ATOM 5453 O O . THR B 1 318 ? -6.414 22.469 -0.909 1 80.38 318 THR B O 1
ATOM 5456 N N . ASP B 1 319 ? -4.777 23.609 -1.867 1 77.69 319 ASP B N 1
ATOM 5457 C CA . ASP B 1 319 ? -4.176 24.062 -0.617 1 77.69 319 ASP B CA 1
ATOM 5458 C C . ASP B 1 319 ? -4.234 25.578 -0.505 1 77.69 319 ASP B C 1
ATOM 5460 O O . ASP B 1 319 ? -3.473 26.297 -1.17 1 77.69 319 ASP B O 1
ATOM 5464 N N . TYR B 1 320 ? -5.07 26.078 0.3 1 71.94 320 TYR B N 1
ATOM 5465 C CA . TYR B 1 320 ? -5.281 27.516 0.449 1 71.94 320 TYR B CA 1
ATOM 5466 C C . TYR B 1 320 ? -4.227 28.141 1.356 1 71.94 320 TYR B C 1
ATOM 5468 O O . TYR B 1 320 ? -4.113 29.359 1.449 1 71.94 320 TYR B O 1
ATOM 5476 N N . GLY B 1 321 ? -3.48 27.281 2.018 1 63.91 321 GLY B N 1
ATOM 5477 C CA . GLY B 1 321 ? -2.473 27.766 2.947 1 63.91 321 GLY B CA 1
ATOM 5478 C C . GLY B 1 321 ? -1.168 28.141 2.271 1 63.91 321 GLY B C 1
ATOM 5479 O O . GLY B 1 321 ? -0.313 28.797 2.877 1 63.91 321 GLY B O 1
ATOM 5480 N N . GLN B 1 322 ? -0.844 27.609 1.122 1 57.66 322 GLN B N 1
ATOM 5481 C CA . GLN B 1 322 ? 0.452 27.812 0.483 1 57.66 322 GLN B CA 1
ATOM 5482 C C . GLN B 1 322 ? 0.738 29.297 0.287 1 57.66 322 GLN B C 1
ATOM 5484 O O . GLN B 1 322 ? 1.896 29.719 0.312 1 57.66 322 GLN B O 1
ATOM 5489 N N . LYS B 1 323 ? -0.146 30.219 0.131 1 50.88 323 LYS B N 1
ATOM 5490 C CA . LYS B 1 323 ? 0.155 31.625 -0.108 1 50.88 323 LYS B CA 1
ATOM 5491 C C . LYS B 1 323 ? 0.631 32.312 1.169 1 50.88 323 LYS B C 1
ATOM 5493 O O . LYS B 1 323 ? 1.409 33.281 1.114 1 50.88 323 LYS B O 1
ATOM 5498 N N . SER B 1 324 ? 0.284 31.844 2.309 1 44.72 324 SER B N 1
ATOM 5499 C CA . SER B 1 324 ? 0.575 32.594 3.531 1 44.72 324 SER B CA 1
ATOM 5500 C C . SER B 1 324 ? 1.12 31.656 4.617 1 44.72 324 SER B C 1
ATOM 5502 O O . SER B 1 324 ? 1.322 32.094 5.758 1 44.72 324 SER B O 1
ATOM 5504 N N . GLY B 1 325 ? 1.672 30.406 4.262 1 51.03 325 GLY B N 1
ATOM 5505 C CA . GLY B 1 325 ? 1.78 29.453 5.359 1 51.03 325 GLY B CA 1
ATOM 5506 C C . GLY B 1 325 ? 3.158 29.422 5.992 1 51.03 325 GLY B C 1
ATOM 5507 O O . GLY B 1 325 ? 4.129 29.906 5.402 1 51.03 325 GLY B O 1
ATOM 5508 N N . ILE B 1 326 ? 3.266 29.031 7.273 1 46.12 326 ILE B N 1
ATOM 5509 C CA . ILE B 1 326 ? 4.438 28.938 8.141 1 46.12 326 ILE B CA 1
ATOM 5510 C C . ILE B 1 326 ? 5.539 28.141 7.434 1 46.12 326 ILE B C 1
ATOM 5512 O O . ILE B 1 326 ? 6.707 28.219 7.824 1 46.12 326 ILE B O 1
ATOM 5516 N N . SER B 1 327 ? 5.203 27.406 6.348 1 52 327 SER B N 1
ATOM 5517 C CA . SER B 1 327 ? 6.145 26.438 5.801 1 52 327 SER B CA 1
ATOM 5518 C C . SER B 1 327 ? 6.988 27.047 4.688 1 52 327 SER B C 1
ATOM 5520 O O . SER B 1 327 ? 7.781 26.359 4.047 1 52 327 SER B O 1
ATOM 5522 N N . GLN B 1 328 ? 6.848 28.406 4.438 1 50.53 328 GLN B N 1
ATOM 5523 C CA . GLN B 1 328 ? 7.539 29 3.295 1 50.53 328 GLN B CA 1
ATOM 5524 C C . GLN B 1 328 ? 8.859 29.641 3.719 1 50.53 328 GLN B C 1
ATOM 5526 O O . GLN B 1 328 ? 8.977 30.156 4.832 1 50.53 328 GLN B O 1
ATOM 5531 N N . GLY B 1 329 ? 10.055 29 3.266 1 54.06 329 GLY B N 1
ATOM 5532 C CA . GLY B 1 329 ? 11.32 29.719 3.373 1 54.06 329 GLY B CA 1
ATOM 5533 C C . GLY B 1 329 ? 12.477 28.828 3.781 1 54.06 329 GLY B C 1
ATOM 5534 O O . GLY B 1 329 ? 12.273 27.719 4.25 1 54.06 329 GLY B O 1
ATOM 5535 N N . GLU B 1 330 ? 13.562 29.141 3.445 1 54.47 330 GLU B N 1
ATOM 5536 C CA . GLU B 1 330 ? 14.82 28.484 3.795 1 54.47 330 GLU B CA 1
ATOM 5537 C C . GLU B 1 330 ? 14.914 28.234 5.297 1 54.47 330 GLU B C 1
ATOM 5539 O O . GLU B 1 330 ? 15.43 27.203 5.73 1 54.47 330 GLU B O 1
ATOM 5544 N N . ASP B 1 331 ? 14.312 29.062 5.988 1 62.84 331 ASP B N 1
ATOM 5545 C CA . ASP B 1 331 ? 14.312 28.953 7.445 1 62.84 331 ASP B CA 1
ATOM 5546 C C . ASP B 1 331 ? 13.438 27.797 7.914 1 62.84 331 ASP B C 1
ATOM 5548 O O . ASP B 1 331 ? 13.797 27.094 8.859 1 62.84 331 ASP B O 1
ATOM 5552 N N . HIS B 1 332 ? 12.539 27.516 7.098 1 74.19 332 HIS B N 1
ATOM 5553 C CA . HIS B 1 332 ? 11.648 26.422 7.473 1 74.19 332 HIS B CA 1
ATOM 5554 C C . HIS B 1 332 ? 12.344 25.062 7.336 1 74.19 332 HIS B C 1
ATOM 5556 O O . HIS B 1 332 ? 12.227 24.219 8.211 1 74.19 332 HIS B O 1
ATOM 5562 N N . ALA B 1 333 ? 13.148 24.938 6.363 1 73.56 333 ALA B N 1
ATOM 5563 C CA . ALA B 1 333 ? 13.859 23.688 6.137 1 73.56 333 ALA B CA 1
ATOM 5564 C C . ALA B 1 333 ? 14.883 23.422 7.242 1 73.56 333 ALA B C 1
ATOM 5566 O O . ALA B 1 333 ? 15.062 22.281 7.68 1 73.56 333 ALA B O 1
ATOM 5567 N N . ARG B 1 334 ? 15.484 24.484 7.617 1 76 334 ARG B N 1
ATOM 5568 C CA . ARG B 1 334 ? 16.469 24.359 8.695 1 76 334 ARG B CA 1
ATOM 5569 C C . ARG B 1 334 ? 15.789 23.953 10.008 1 76 334 ARG B C 1
ATOM 5571 O O . ARG B 1 334 ? 16.297 23.094 10.727 1 76 334 ARG B O 1
ATOM 5578 N N . GLU B 1 335 ? 14.727 24.594 10.273 1 83.81 335 GLU B N 1
ATOM 5579 C CA . GLU B 1 335 ? 13.984 24.266 11.492 1 83.81 335 GLU B CA 1
ATOM 5580 C C . GLU B 1 335 ? 13.484 22.828 11.469 1 83.81 335 GLU B C 1
ATOM 5582 O O . GLU B 1 335 ? 13.508 22.141 12.492 1 83.81 335 GLU B O 1
ATOM 5587 N N . ARG B 1 336 ? 13.133 22.484 10.305 1 87.5 336 ARG B N 1
ATOM 5588 C CA . ARG B 1 336 ? 12.672 21.109 10.164 1 87.5 336 ARG B CA 1
ATOM 5589 C C . ARG B 1 336 ? 13.828 20.125 10.336 1 87.5 336 ARG B C 1
ATOM 5591 O O . ARG B 1 336 ? 13.648 19.031 10.883 1 87.5 336 ARG B O 1
ATOM 5598 N N . GLY B 1 337 ? 14.945 20.484 9.828 1 83.88 337 GLY B N 1
ATOM 5599 C CA . GLY B 1 337 ? 16.125 19.688 10.078 1 83.88 337 GLY B CA 1
ATOM 5600 C C . GLY B 1 337 ? 16.438 19.516 11.547 1 83.88 337 GLY B C 1
ATOM 5601 O O . GLY B 1 337 ? 16.828 18.438 11.984 1 83.88 337 GLY B O 1
ATOM 5602 N N . ALA B 1 338 ? 16.281 20.578 12.258 1 86.44 338 ALA B N 1
ATOM 5603 C CA . ALA B 1 338 ? 16.484 20.531 13.703 1 86.44 338 ALA B CA 1
ATOM 5604 C C . ALA B 1 338 ? 15.492 19.578 14.375 1 86.44 338 ALA B C 1
ATOM 5606 O O . ALA B 1 338 ? 15.836 18.875 15.32 1 86.44 338 ALA B O 1
ATOM 5607 N N . CYS B 1 339 ? 14.25 19.625 13.906 1 92.31 339 CYS B N 1
ATOM 5608 C CA . CYS B 1 339 ? 13.25 18.672 14.398 1 92.31 339 CYS B CA 1
ATOM 5609 C C . CYS B 1 339 ? 13.727 17.234 14.227 1 92.31 339 CYS B C 1
ATOM 5611 O O . CYS B 1 339 ? 13.648 16.438 15.164 1 92.31 339 CYS B O 1
ATOM 5613 N N . VAL B 1 340 ? 14.242 16.938 13.039 1 91.31 340 VAL B N 1
ATOM 5614 C CA . VAL B 1 340 ? 14.719 15.602 12.727 1 91.31 340 VAL B CA 1
ATOM 5615 C C . VAL B 1 340 ? 15.859 15.219 13.664 1 91.31 340 VAL B C 1
ATOM 5617 O O . VAL B 1 340 ? 15.875 14.117 14.219 1 91.31 340 VAL B O 1
ATOM 5620 N N . GLY B 1 341 ? 16.781 16.188 13.828 1 87.56 341 GLY B N 1
ATOM 5621 C CA . GLY B 1 341 ? 17.875 15.922 14.742 1 87.56 341 GLY B CA 1
ATOM 5622 C C . GLY B 1 341 ? 17.406 15.594 16.156 1 87.56 341 GLY B C 1
ATOM 5623 O O . GLY B 1 341 ? 17.906 14.648 16.766 1 87.56 341 GLY B O 1
ATOM 5624 N N . ARG B 1 342 ? 16.516 16.312 16.625 1 90.69 342 ARG B N 1
ATOM 5625 C CA . ARG B 1 342 ? 15.977 16.094 17.969 1 90.69 342 ARG B CA 1
ATOM 5626 C C . ARG B 1 342 ? 15.297 14.734 18.062 1 90.69 342 ARG B C 1
ATOM 5628 O O . ARG B 1 342 ? 15.445 14.039 19.078 1 90.69 342 ARG B O 1
ATOM 5635 N N . LEU B 1 343 ? 14.586 14.375 17.078 1 94.19 343 LEU B N 1
ATOM 5636 C CA . LEU B 1 343 ? 13.844 13.117 17.094 1 94.19 343 LEU B CA 1
ATOM 5637 C C . LEU B 1 343 ? 14.789 11.93 16.938 1 94.19 343 LEU B C 1
ATOM 5639 O O . LEU B 1 343 ? 14.57 10.875 17.531 1 94.19 343 LEU B O 1
ATOM 5643 N N . VAL B 1 344 ? 15.797 12.055 16.156 1 89.81 344 VAL B N 1
ATOM 5644 C CA . VAL B 1 344 ? 16.812 11.008 16.016 1 89.81 344 VAL B CA 1
ATOM 5645 C C . VAL B 1 344 ? 17.453 10.742 17.375 1 89.81 344 VAL B C 1
ATOM 5647 O O . VAL B 1 344 ? 17.719 9.586 17.734 1 89.81 344 VAL B O 1
ATOM 5650 N N . LYS B 1 345 ? 17.734 11.805 18.047 1 89.38 345 LYS B N 1
ATOM 5651 C CA . LYS B 1 345 ? 18.281 11.656 19.391 1 89.38 345 LYS B CA 1
ATOM 5652 C C . LYS B 1 345 ? 17.297 10.93 20.312 1 89.38 345 LYS B C 1
ATOM 5654 O O . LYS B 1 345 ? 17.703 10.078 21.094 1 89.38 345 LYS B O 1
ATOM 5659 N N . GLU B 1 346 ? 16.016 11.281 20.203 1 91.88 346 GLU B N 1
ATOM 5660 C CA . GLU B 1 346 ? 14.992 10.688 21.047 1 91.88 346 GLU B CA 1
ATOM 5661 C C . GLU B 1 346 ? 14.844 9.195 20.766 1 91.88 346 GLU B C 1
ATOM 5663 O O . GLU B 1 346 ? 14.734 8.391 21.703 1 91.88 346 GLU B O 1
ATOM 5668 N N . PHE B 1 347 ? 14.859 8.781 19.516 1 92.81 347 PHE B N 1
ATOM 5669 C CA . PHE B 1 347 ? 14.57 7.406 19.125 1 92.81 347 PHE B CA 1
ATOM 5670 C C . PHE B 1 347 ? 15.852 6.605 18.969 1 92.81 347 PHE B C 1
ATOM 5672 O O . PHE B 1 347 ? 15.82 5.383 18.844 1 92.81 347 PHE B O 1
ATOM 5679 N N . GLY B 1 348 ? 17 7.242 18.922 1 87.69 348 GLY B N 1
ATOM 5680 C CA . GLY B 1 348 ? 18.297 6.586 18.828 1 87.69 348 GLY B CA 1
ATOM 5681 C C . GLY B 1 348 ? 18.719 6.305 17.391 1 87.69 348 GLY B C 1
ATOM 5682 O O . GLY B 1 348 ? 19.828 5.855 17.156 1 87.69 348 GLY B O 1
ATOM 5683 N N . SER B 1 349 ? 17.797 6.527 16.438 1 84.69 349 SER B N 1
ATOM 5684 C CA . SER B 1 349 ? 18.078 6.312 15.023 1 84.69 349 SER B CA 1
ATOM 5685 C C . SER B 1 349 ? 17.047 7.02 14.148 1 84.69 349 SER B C 1
ATOM 5687 O O . SER B 1 349 ? 16.016 7.5 14.648 1 84.69 349 SER B O 1
ATOM 5689 N N . LEU B 1 350 ? 17.312 7.324 12.883 1 81.75 350 LEU B N 1
ATOM 5690 C CA . LEU B 1 350 ? 16.344 7.867 11.938 1 81.75 350 LEU B CA 1
ATOM 5691 C C . LEU B 1 350 ? 15.188 6.898 11.734 1 81.75 350 LEU B C 1
ATOM 5693 O O . LEU B 1 350 ? 14.039 7.32 11.555 1 81.75 350 LEU B O 1
ATOM 5697 N N . CYS B 1 351 ? 15.078 5.773 12.008 1 87.31 351 CYS B N 1
ATOM 5698 C CA . CYS B 1 351 ? 14.156 4.645 11.945 1 87.31 351 CYS B CA 1
ATOM 5699 C C . CYS B 1 351 ? 13.203 4.777 10.758 1 87.31 351 CYS B C 1
ATOM 5701 O O . CYS B 1 351 ? 12.32 3.939 10.562 1 87.31 351 CYS B O 1
ATOM 5703 N N . LEU B 1 352 ? 13.352 5.844 9.93 1 91.19 352 LEU B N 1
ATOM 5704 C CA . LEU B 1 352 ? 12.492 6.074 8.781 1 91.19 352 LEU B CA 1
ATOM 5705 C C . LEU B 1 352 ? 12.906 5.191 7.605 1 91.19 352 LEU B C 1
ATOM 5707 O O . LEU B 1 352 ? 14.102 4.996 7.359 1 91.19 352 LEU B O 1
ATOM 5711 N N . THR B 1 353 ? 11.914 4.637 6.906 1 91.56 353 THR B N 1
ATOM 5712 C CA . THR B 1 353 ? 12.172 3.816 5.73 1 91.56 353 THR B CA 1
ATOM 5713 C C . THR B 1 353 ? 11.914 4.605 4.453 1 91.56 353 THR B C 1
ATOM 5715 O O . THR B 1 353 ? 10.805 5.102 4.238 1 91.56 353 THR B O 1
ATOM 5718 N N . THR B 1 354 ? 12.961 4.711 3.645 1 88.75 354 THR B N 1
ATOM 5719 C CA . THR B 1 354 ? 12.836 5.418 2.375 1 88.75 354 THR B CA 1
ATOM 5720 C C . THR B 1 354 ? 12.172 4.531 1.323 1 88.75 354 THR B C 1
ATOM 5722 O O . THR B 1 354 ? 12.492 3.344 1.217 1 88.75 354 THR B O 1
ATOM 5725 N N . THR B 1 355 ? 11.219 5.09 0.629 1 91.44 355 THR B N 1
ATOM 5726 C CA . THR B 1 355 ? 10.484 4.371 -0.407 1 91.44 355 THR B CA 1
ATOM 5727 C C . THR B 1 355 ? 10.258 5.258 -1.626 1 91.44 355 THR B C 1
ATOM 5729 O O . THR B 1 355 ? 10.461 6.473 -1.562 1 91.44 355 THR B O 1
ATOM 5732 N N . SER B 1 356 ? 9.977 4.59 -2.754 1 90.94 356 SER B N 1
ATOM 5733 C CA . SER B 1 356 ? 9.633 5.305 -3.977 1 90.94 356 SER B CA 1
ATOM 5734 C C . SER B 1 356 ? 8.219 4.961 -4.434 1 90.94 356 SER B C 1
ATOM 5736 O O . SER B 1 356 ? 7.844 5.238 -5.574 1 90.94 356 SER B O 1
ATOM 5738 N N . LEU B 1 357 ? 7.492 4.402 -3.535 1 92.81 357 LEU B N 1
ATOM 5739 C CA . LEU B 1 357 ? 6.125 3.988 -3.834 1 92.81 357 LEU B CA 1
ATOM 5740 C C . LEU B 1 357 ? 5.219 5.203 -4.02 1 92.81 357 LEU B C 1
ATOM 5742 O O . LEU B 1 357 ? 5.18 6.086 -3.162 1 92.81 357 LEU B O 1
ATOM 5746 N N . LYS B 1 358 ? 4.59 5.238 -5.137 1 91.56 358 LYS B N 1
ATOM 5747 C CA . LYS B 1 358 ? 3.512 6.184 -5.395 1 91.56 358 LYS B CA 1
ATOM 5748 C C . LYS B 1 358 ? 2.229 5.461 -5.797 1 91.56 358 LYS B C 1
ATOM 5750 O O . LYS B 1 358 ? 2.232 4.656 -6.727 1 91.56 358 LYS B O 1
ATOM 5755 N N . ALA B 1 359 ? 1.218 5.688 -5.027 1 94.19 359 ALA B N 1
ATOM 5756 C CA . ALA B 1 359 ? -0.081 5.09 -5.324 1 94.19 359 ALA B CA 1
ATOM 5757 C C . ALA B 1 359 ? -0.897 5.98 -6.254 1 94.19 359 ALA B C 1
ATOM 5759 O O . ALA B 1 359 ? -1.144 7.148 -5.945 1 94.19 359 ALA B O 1
ATOM 5760 N N . ILE B 1 360 ? -1.359 5.402 -7.355 1 90.81 360 ILE B N 1
ATOM 5761 C CA . ILE B 1 360 ? -2.16 6.156 -8.312 1 90.81 360 ILE B CA 1
ATOM 5762 C C . ILE B 1 360 ? -3.469 5.422 -8.586 1 90.81 360 ILE B C 1
ATOM 5764 O O . ILE B 1 360 ? -3.598 4.234 -8.273 1 90.81 360 ILE B O 1
ATOM 5768 N N . ASP B 1 361 ? -4.414 6.176 -9.031 1 87.44 361 ASP B N 1
ATOM 5769 C CA . ASP B 1 361 ? -5.699 5.609 -9.43 1 87.44 361 ASP B CA 1
ATOM 5770 C C . ASP B 1 361 ? -5.625 5.02 -10.836 1 87.44 361 ASP B C 1
ATOM 5772 O O . ASP B 1 361 ? -5.516 5.758 -11.82 1 87.44 361 ASP B O 1
ATOM 5776 N N . ALA B 1 362 ? -5.68 3.715 -10.914 1 85.19 362 ALA B N 1
ATOM 5777 C CA . ALA B 1 362 ? -5.535 3.006 -12.18 1 85.19 362 ALA B CA 1
ATOM 5778 C C . ALA B 1 362 ? -6.625 3.414 -13.164 1 85.19 362 ALA B C 1
ATOM 5780 O O . ALA B 1 362 ? -6.473 3.248 -14.375 1 85.19 362 ALA B O 1
ATOM 5781 N N . ARG B 1 363 ? -7.727 3.91 -12.711 1 80.06 363 ARG B N 1
ATOM 5782 C CA . ARG B 1 363 ? -8.82 4.344 -13.578 1 80.06 363 ARG B CA 1
ATOM 5783 C C . ARG B 1 363 ? -8.43 5.578 -14.375 1 80.06 363 ARG B C 1
ATOM 5785 O O . ARG B 1 363 ? -9.055 5.891 -15.391 1 80.06 363 ARG B O 1
ATOM 5792 N N . ARG B 1 364 ? -7.375 6.172 -13.805 1 74 364 ARG B N 1
ATOM 5793 C CA . ARG B 1 364 ? -6.969 7.438 -14.406 1 74 364 ARG B CA 1
ATOM 5794 C C . ARG B 1 364 ? -5.605 7.316 -15.078 1 74 364 ARG B C 1
ATOM 5796 O O . ARG B 1 364 ? -5.004 8.32 -15.461 1 74 364 ARG B O 1
ATOM 5803 N N . SER B 1 365 ? -5.039 6.172 -15 1 68.19 365 SER B N 1
ATOM 5804 C CA . SER B 1 365 ? -3.703 5.98 -15.555 1 68.19 365 SER B CA 1
ATOM 5805 C C . SER B 1 365 ? -3.732 5.051 -16.766 1 68.19 365 SER B C 1
ATOM 5807 O O . SER B 1 365 ? -4.281 3.949 -16.688 1 68.19 365 SER B O 1
ATOM 5809 N N . TRP B 1 366 ? -3.432 5.656 -17.891 1 54.66 366 TRP B N 1
ATOM 5810 C CA . TRP B 1 366 ? -3.395 4.82 -19.078 1 54.66 366 TRP B CA 1
ATOM 5811 C C . TRP B 1 366 ? -1.977 4.336 -19.359 1 54.66 366 TRP B C 1
ATOM 5813 O O . TRP B 1 366 ? -1.733 3.656 -20.359 1 54.66 366 TRP B O 1
ATOM 5823 N N . ILE B 1 367 ? -1.092 4.711 -18.438 1 50.72 367 ILE B N 1
ATOM 5824 C CA . ILE B 1 367 ? 0.291 4.371 -18.75 1 50.72 367 ILE B CA 1
ATOM 5825 C C . ILE B 1 367 ? 0.608 2.971 -18.234 1 50.72 367 ILE B C 1
ATOM 5827 O O . ILE B 1 367 ? 0.234 2.621 -17.109 1 50.72 367 ILE B O 1
ATOM 5831 N N . TRP B 1 368 ? 1.176 2.092 -19.172 1 50.28 368 TRP B N 1
ATOM 5832 C CA . TRP B 1 368 ? 1.608 0.731 -18.875 1 50.28 368 TRP B CA 1
ATOM 5833 C C . TRP B 1 368 ? 3.008 0.727 -18.266 1 50.28 368 TRP B C 1
ATOM 5835 O O . TRP B 1 368 ? 3.861 1.526 -18.656 1 50.28 368 TRP B O 1
#

Organism: NCBI:txid72520

Solvent-accessible surface area (backbone atoms only — not comparable to full-atom values): 41518 Å² total; per-residue (Å²): 133,83,73,78,75,76,72,75,80,72,82,74,72,84,68,74,79,66,78,64,91,68,83,66,63,52,58,66,38,45,60,44,47,66,48,59,72,45,50,74,60,52,54,47,46,50,48,46,48,46,49,47,45,50,46,46,47,43,42,45,47,42,50,64,58,42,59,80,61,74,65,73,61,71,81,64,63,62,74,57,30,56,71,51,68,46,29,24,36,39,32,44,54,72,95,45,64,70,42,44,50,54,33,50,62,51,54,46,66,27,85,48,48,61,32,35,40,35,36,37,32,50,82,88,53,78,83,77,59,68,79,75,64,67,55,96,60,53,72,72,35,50,68,29,54,43,79,37,78,45,96,52,78,47,62,65,47,78,46,56,75,84,58,89,71,93,35,57,42,27,36,29,30,40,35,45,47,52,64,53,59,66,58,50,52,52,50,48,59,53,30,57,31,20,56,70,17,47,31,16,62,44,51,26,27,72,44,71,48,65,74,62,73,70,82,60,77,85,70,87,73,82,73,80,73,85,74,80,80,82,71,106,51,94,90,90,88,84,62,53,55,37,38,45,70,41,57,60,52,29,54,68,58,13,42,26,38,36,41,35,44,58,41,20,36,35,38,48,68,52,34,60,45,44,62,74,71,46,52,72,66,56,55,48,49,26,47,74,66,69,43,49,54,43,61,49,48,44,47,46,44,12,54,74,47,44,12,27,31,47,40,34,39,68,75,80,65,49,63,69,40,74,86,76,42,88,74,67,54,74,65,35,34,52,52,45,15,50,39,50,50,54,47,23,64,73,69,72,45,74,53,57,17,53,40,33,62,27,36,36,54,25,60,76,43,85,78,129,134,81,73,79,73,78,73,73,78,70,80,72,73,84,67,73,82,65,80,63,92,70,82,68,65,53,62,66,42,46,61,48,47,67,49,60,72,45,49,74,60,52,53,45,47,51,49,47,48,47,49,48,45,50,46,47,48,43,43,47,46,42,50,64,57,41,60,79,60,75,65,72,60,71,80,63,63,62,72,57,31,59,72,50,68,45,28,26,37,38,32,45,52,71,96,44,65,70,42,41,50,54,32,50,62,52,54,47,66,28,85,45,49,62,33,34,40,35,39,37,32,50,83,88,54,78,84,76,58,67,80,75,64,66,56,98,58,52,72,72,35,52,68,29,55,44,78,37,77,45,96,50,80,45,62,64,47,77,45,56,73,83,59,89,72,94,34,58,42,28,35,30,29,40,36,46,48,53,65,53,59,67,57,52,52,52,50,49,58,52,29,58,30,18,56,71,16,47,32,18,62,45,51,28,26,69,45,73,51,68,75,62,74,71,84,63,79,80,72,88,73,80,73,80,73,83,71,76,82,71,93,58,56,50,102,75,72,77,65,52,54,36,38,45,69,43,56,61,52,29,55,68,56,13,40,27,38,37,41,36,43,58,40,20,37,35,40,48,70,52,35,60,44,45,63,73,71,46,52,70,68,55,55,48,49,25,47,75,65,70,44,50,54,43,59,47,47,44,46,46,42,10,54,73,46,45,13,28,30,48,41,35,38,66,75,80,64,48,63,68,40,75,87,77,40,87,73,69,52,75,64,36,33,51,52,48,14,49,40,50,51,54,47,24,65,72,69,72,46,73,54,58,18,54,40,36,60,28,36,36,54,26,61,74,42,83,78,130